Protein AF-A0A212CTZ3-F1 (afdb_monomer_lite)

InterPro domains:
  IPR039797 Protein Pecanex [PTHR12372] (73-396)

Sequence (396 aa):
DSWDGQHIPVLFSIFCGLLVAVSYHLSRQSSDPSVLFSLVQSKIFPKTEEKNPEDPLSEVKDPLPEKLRNSVPALKYVLYALVGFVGFVTHYVLPQVRKQLPWHCFSHPLLKTLEYNQYEVRNAATVMWFEKLHVWLLFVEKNIIYPLIVLNELSSSAETIASPKKLDTELGALMITIAGLKLLRSSFSSPTYQYVTVIFTVLFFKIDYEAFSETMLLDLFFMSILFNKLWELLYKLQFVYTYIAPWQITWGSAFHAFAQPFAVPRILLAAVSAFFSTPLNPFLGSAIFITSYVRPVKFWERDYNTKRVDHSNTRLASQLDRNPGSDDNNLNSIFYEHLTRSLQHSLCGDLLLGRWGNYSTGDCFILASDYLNALVHLIEIGNGLVTFQLRGLEFR

Secondary structure (DSSP, 8-state):
-PPPTTHHHHHHHHHHHHHHHHHHHHHHS-S-HHHHHHHHHHHS------------------SHHHHHHHHHHHHHHHHHHHHHHHHIIIIIIHHHHHSSSGGGT-SS-SS--TTTT-SS--SPPP--HHHHHHHHHHHHIIIIIHHHHHHHHHHHHHHHHTSTTTS-HHHHHHHHHHHHHHHHHHHHH--TTHHHHHHHHHHIIIII-GGG-S-HHHHHHHHHHHHHHHHHHHHHHHHHHHHH-TTTS-S--HHHHHHTGGGTTHHHHHHHHHHHTPPEEEGGGSS-EEE-----SS------------GGG--HHHHHSS-TT--HHHHHHHHHHHHHHHHHHHHHHHHHTTTT-S--TT-EEEEEETTEEEEEEEEEEETTEEEEEEEEE---

Structure (mmCIF, N/CA/C/O backbone):
data_AF-A0A212CTZ3-F1
#
_entry.id   AF-A0A212CTZ3-F1
#
loop_
_atom_site.group_PDB
_atom_site.id
_atom_site.type_symbol
_atom_site.label_atom_id
_atom_site.label_alt_id
_atom_site.label_comp_id
_atom_site.label_asym_id
_atom_site.label_entity_id
_atom_site.label_seq_id
_atom_site.pdbx_PDB_ins_code
_atom_site.Cartn_x
_atom_site.Cartn_y
_atom_site.Cartn_z
_atom_site.occupancy
_atom_site.B_iso_or_equiv
_atom_site.auth_seq_id
_atom_site.auth_comp_id
_atom_site.auth_asym_id
_atom_site.auth_atom_id
_atom_site.pdbx_PDB_model_num
ATOM 1 N N . ASP A 1 1 ? -32.401 16.556 29.087 1.00 39.00 1 ASP A N 1
ATOM 2 C CA . ASP A 1 1 ? -33.020 15.705 28.054 1.00 39.00 1 ASP A CA 1
ATOM 3 C C . ASP A 1 1 ? -31.989 14.737 27.495 1.00 39.00 1 ASP A C 1
ATOM 5 O O . ASP A 1 1 ? -31.223 15.078 26.602 1.00 39.00 1 ASP A O 1
ATOM 9 N N . SER A 1 2 ? -31.889 13.556 28.107 1.00 44.91 2 SER A N 1
ATOM 10 C CA . SER A 1 2 ? -31.135 12.428 27.556 1.00 44.91 2 SER A CA 1
ATOM 11 C C . SER A 1 2 ? -31.885 11.914 26.331 1.00 44.91 2 SER A C 1
ATOM 13 O O . SER A 1 2 ? -33.075 11.630 26.430 1.00 44.91 2 SER A O 1
ATOM 15 N N . TRP A 1 3 ? -31.212 11.840 25.187 1.00 49.25 3 TRP A N 1
ATOM 16 C CA . TRP A 1 3 ? -31.782 11.334 23.940 1.00 49.25 3 TRP A CA 1
ATOM 17 C C . TRP A 1 3 ? -32.409 9.947 24.147 1.00 49.25 3 TRP A C 1
ATOM 19 O O . TRP A 1 3 ? -31.789 9.090 24.779 1.00 49.25 3 TRP A O 1
ATOM 29 N N . ASP A 1 4 ? -33.608 9.719 23.602 1.00 48.19 4 ASP A N 1
ATOM 30 C CA . ASP A 1 4 ? -34.250 8.403 23.632 1.00 48.19 4 ASP A CA 1
ATOM 31 C C . ASP A 1 4 ? -33.351 7.349 22.970 1.00 48.19 4 ASP A C 1
ATOM 33 O O . ASP A 1 4 ? -32.800 7.561 21.882 1.00 48.19 4 ASP A O 1
ATOM 37 N N . GLY A 1 5 ? -33.216 6.187 23.618 1.00 58.03 5 GLY A N 1
ATOM 38 C CA . GLY A 1 5 ? -32.281 5.123 23.227 1.00 58.03 5 GLY A CA 1
ATOM 39 C C . GLY A 1 5 ? -32.469 4.579 21.803 1.00 58.03 5 GLY A C 1
ATOM 40 O O . GLY A 1 5 ? -31.562 3.947 21.267 1.00 58.03 5 GLY A O 1
ATOM 41 N N . GLN A 1 6 ? -33.606 4.862 21.156 1.00 57.97 6 GLN A N 1
ATOM 42 C CA . GLN A 1 6 ? -33.879 4.501 19.760 1.00 57.97 6 GLN A CA 1
ATOM 43 C C . GLN A 1 6 ? -33.120 5.358 18.733 1.00 57.97 6 GLN A C 1
ATOM 45 O O . GLN A 1 6 ? -32.814 4.870 17.646 1.00 57.97 6 GLN A O 1
ATOM 50 N N . HIS A 1 7 ? -32.766 6.608 19.051 1.00 61.53 7 HIS A N 1
ATOM 51 C CA . HIS A 1 7 ? -32.077 7.495 18.100 1.00 61.53 7 HIS A CA 1
ATOM 52 C C . HIS A 1 7 ? -30.565 7.245 18.024 1.00 61.53 7 HIS A C 1
ATOM 54 O O . HIS A 1 7 ? -29.934 7.523 17.003 1.00 61.53 7 HIS A O 1
ATOM 60 N N . ILE A 1 8 ? -29.987 6.670 19.079 1.00 68.25 8 ILE A N 1
ATOM 61 C CA . ILE A 1 8 ? -28.554 6.372 19.204 1.00 68.25 8 ILE A CA 1
ATOM 62 C C . ILE A 1 8 ? -28.036 5.446 18.077 1.00 68.25 8 ILE A C 1
ATOM 64 O O . ILE A 1 8 ? -27.063 5.821 17.416 1.00 68.25 8 ILE A O 1
ATOM 68 N N . PRO A 1 9 ? -28.663 4.289 17.767 1.00 76.50 9 PRO A N 1
ATOM 69 C CA . PRO A 1 9 ? -28.191 3.414 16.686 1.00 76.50 9 PRO A CA 1
ATOM 70 C C . PRO A 1 9 ? -28.336 4.035 15.288 1.00 76.50 9 PRO A C 1
ATOM 72 O O . PRO A 1 9 ? -27.509 3.777 14.409 1.00 76.50 9 PRO A O 1
ATOM 75 N N . VAL A 1 10 ? -29.351 4.880 15.070 1.00 80.31 10 VAL A N 1
ATOM 76 C CA . VAL A 1 10 ? -29.568 5.559 13.782 1.00 80.31 10 VAL A CA 1
ATOM 77 C C . VAL A 1 10 ? -28.489 6.612 13.543 1.00 80.31 10 VAL A C 1
ATOM 79 O O . VAL A 1 10 ? -27.869 6.625 12.481 1.00 80.31 10 VAL A O 1
ATOM 82 N N . LEU A 1 11 ? -28.205 7.451 14.542 1.00 83.44 11 LEU A N 1
ATOM 83 C CA . LEU A 1 11 ? -27.141 8.452 14.457 1.00 83.44 11 LEU A CA 1
ATOM 84 C C . LEU A 1 11 ? -25.763 7.819 14.268 1.00 83.44 11 LEU A C 1
ATOM 86 O O . LEU A 1 11 ? -24.984 8.293 13.443 1.00 83.44 11 LEU A O 1
ATOM 90 N N . PHE A 1 12 ? -25.477 6.725 14.979 1.00 83.44 12 PHE A N 1
ATOM 91 C CA . PHE A 1 12 ? -24.225 5.993 14.808 1.00 83.44 12 PHE A CA 1
ATOM 92 C C . PHE A 1 12 ? -24.099 5.396 13.398 1.00 83.44 12 PHE A C 1
ATOM 94 O O . PHE A 1 12 ? -23.041 5.475 12.778 1.00 83.44 12 PHE A O 1
ATOM 101 N N . SER A 1 13 ? -25.196 4.886 12.834 1.00 85.12 13 SER A N 1
ATOM 102 C CA . SER A 1 13 ? -25.219 4.382 11.454 1.00 85.12 13 SER A CA 1
ATOM 103 C C . SER A 1 13 ? -24.994 5.497 10.425 1.00 85.12 13 SER A C 1
ATOM 105 O O . SER A 1 13 ? -24.236 5.311 9.470 1.00 85.12 13 SER A O 1
ATOM 107 N N . ILE A 1 14 ? -25.590 6.679 10.633 1.00 87.75 14 ILE A N 1
ATOM 108 C CA . ILE A 1 14 ? -25.344 7.872 9.805 1.00 87.75 14 ILE A CA 1
ATOM 109 C C . ILE A 1 14 ? -23.874 8.291 9.904 1.00 87.75 14 ILE A C 1
ATOM 111 O O . ILE A 1 14 ? -23.242 8.543 8.878 1.00 87.75 14 ILE A O 1
ATOM 115 N N . PHE A 1 15 ? -23.313 8.320 11.115 1.00 89.00 15 PHE A N 1
ATOM 116 C CA . PHE A 1 15 ? -21.897 8.600 11.344 1.00 89.00 15 PHE A CA 1
ATOM 117 C C . PHE A 1 15 ? -21.002 7.622 10.576 1.00 89.00 15 PHE A C 1
ATOM 119 O O . PHE A 1 15 ? -20.134 8.057 9.824 1.00 89.00 15 PHE A O 1
ATOM 126 N N . CYS A 1 16 ? -21.247 6.317 10.687 1.00 87.25 16 CYS A N 1
ATOM 127 C CA . CYS A 1 16 ? -20.517 5.285 9.956 1.00 87.25 16 CYS A CA 1
ATOM 128 C C . CYS A 1 16 ? -20.607 5.461 8.431 1.00 87.25 16 CYS A C 1
ATOM 130 O O . CYS A 1 16 ? -19.591 5.374 7.739 1.00 87.25 16 CYS A O 1
ATOM 132 N N . GLY A 1 17 ? -21.799 5.752 7.902 1.00 87.19 17 GLY A N 1
ATOM 133 C CA . GLY A 1 17 ? -21.999 6.011 6.474 1.00 87.19 17 GLY A CA 1
ATOM 134 C C . GLY A 1 17 ? -21.231 7.242 5.984 1.00 87.19 17 GLY A C 1
ATOM 135 O O . GLY A 1 17 ? -20.531 7.180 4.970 1.00 87.19 17 GLY A O 1
ATOM 136 N N . LEU A 1 18 ? -21.297 8.346 6.736 1.00 89.44 18 LEU A N 1
ATOM 137 C CA . LEU A 1 18 ? -20.530 9.558 6.449 1.00 89.44 18 LEU A CA 1
ATOM 138 C C . LEU A 1 18 ? -19.026 9.309 6.555 1.00 89.44 18 LEU A C 1
ATOM 140 O O . LEU A 1 18 ? -18.281 9.765 5.696 1.00 89.44 18 LEU A O 1
ATOM 144 N N . LEU A 1 19 ? -18.575 8.555 7.556 1.00 89.06 19 LEU A N 1
ATOM 145 C CA . LEU A 1 19 ? -17.168 8.231 7.754 1.00 89.06 19 LEU A CA 1
ATOM 146 C C . LEU A 1 19 ? -16.600 7.458 6.561 1.00 89.06 19 LEU A C 1
ATOM 148 O O . LEU A 1 19 ? -15.519 7.799 6.080 1.00 89.06 19 LEU A O 1
ATOM 152 N N . VAL A 1 20 ? -17.325 6.463 6.042 1.00 89.94 20 VAL A N 1
ATOM 153 C CA . VAL A 1 20 ? -16.921 5.723 4.837 1.00 89.94 20 VAL A CA 1
ATOM 154 C C . VAL A 1 20 ? -16.887 6.641 3.619 1.00 89.94 20 VAL A C 1
ATOM 156 O O . VAL A 1 20 ? -15.880 6.660 2.912 1.00 89.94 20 VAL A O 1
ATOM 159 N N . ALA A 1 21 ? -17.930 7.445 3.400 1.00 87.38 21 ALA A N 1
ATOM 160 C CA . ALA A 1 21 ? -17.991 8.369 2.267 1.00 87.38 21 ALA A CA 1
ATOM 161 C C . ALA A 1 21 ? -16.861 9.414 2.307 1.00 87.38 21 ALA A C 1
ATOM 163 O O . ALA A 1 21 ? -16.160 9.620 1.316 1.00 87.38 21 ALA A O 1
ATOM 164 N N . VAL A 1 22 ? -16.635 10.035 3.466 1.00 86.25 22 VAL A N 1
ATOM 165 C CA . VAL A 1 22 ? -15.564 11.014 3.684 1.00 86.25 22 VAL A CA 1
ATOM 166 C C . VAL A 1 22 ? -14.204 10.350 3.498 1.00 86.25 22 VAL A C 1
ATOM 168 O O . VAL A 1 22 ? -13.377 10.875 2.760 1.00 86.25 22 VAL A O 1
ATOM 171 N N . SER A 1 23 ? -13.980 9.165 4.071 1.00 86.06 23 SER A N 1
ATOM 172 C CA . SER A 1 23 ? -12.727 8.418 3.896 1.00 86.06 23 SER A CA 1
ATOM 173 C C . SER A 1 23 ? -12.469 8.061 2.431 1.00 86.06 23 SER A C 1
ATOM 175 O O . SER A 1 23 ? -11.340 8.193 1.957 1.00 86.06 23 SER A O 1
ATOM 177 N N . TYR A 1 24 ? -13.509 7.666 1.693 1.00 86.50 24 TYR A N 1
ATOM 178 C CA . TYR A 1 24 ? -13.426 7.381 0.265 1.00 86.50 24 TYR A CA 1
ATOM 179 C C . TYR A 1 24 ? -13.043 8.635 -0.525 1.00 86.50 24 TYR A C 1
ATOM 181 O O . TYR A 1 24 ? -12.077 8.604 -1.282 1.00 86.50 24 TYR A O 1
ATOM 189 N N . HIS A 1 25 ? -13.714 9.768 -0.318 1.00 85.31 25 HIS A N 1
ATOM 190 C CA . HIS A 1 25 ? -13.375 11.006 -1.026 1.00 85.31 25 HIS A CA 1
ATOM 191 C C . HIS A 1 25 ? -11.992 11.548 -0.647 1.00 85.31 25 HIS A C 1
ATOM 193 O O . HIS A 1 25 ? -11.237 11.955 -1.527 1.00 85.31 25 HIS A O 1
ATOM 199 N N . LEU A 1 26 ? -11.614 11.466 0.628 1.00 82.50 26 LEU A N 1
ATOM 200 C CA . LEU A 1 26 ? -10.286 11.857 1.099 1.00 82.50 26 LEU A CA 1
ATOM 201 C C . LEU A 1 26 ? -9.176 10.960 0.570 1.00 82.50 26 LEU A C 1
ATOM 203 O O . LEU A 1 26 ? -8.068 11.437 0.351 1.00 82.50 26 LEU A O 1
ATOM 207 N N . SER A 1 27 ? -9.459 9.679 0.327 1.00 79.50 27 SER A N 1
ATOM 208 C CA . SER A 1 27 ? -8.503 8.785 -0.329 1.00 79.50 27 SER A CA 1
ATOM 209 C C . SER A 1 27 ? -8.227 9.183 -1.783 1.00 79.50 27 SER A C 1
ATOM 211 O O . SER A 1 27 ? -7.181 8.824 -2.318 1.00 79.50 27 SER A O 1
ATOM 213 N N . ARG A 1 28 ? -9.138 9.929 -2.427 1.00 79.31 28 ARG A N 1
ATOM 214 C CA . ARG A 1 28 ? -8.992 10.441 -3.803 1.00 79.31 28 ARG A CA 1
ATOM 215 C C . ARG A 1 28 ? -8.318 11.810 -3.864 1.00 79.31 28 ARG A C 1
ATOM 217 O O . ARG A 1 28 ? -7.939 12.236 -4.950 1.00 79.31 28 ARG A O 1
ATOM 224 N N . GLN A 1 29 ? -8.192 12.500 -2.733 1.00 64.19 29 GLN A N 1
ATOM 225 C CA . GLN A 1 29 ? -7.590 13.827 -2.662 1.00 64.19 29 GLN A CA 1
ATOM 226 C C . GLN A 1 29 ? -6.117 13.720 -2.265 1.00 64.19 29 GLN A C 1
ATOM 228 O O . GLN A 1 29 ? -5.778 13.190 -1.201 1.00 64.19 29 GLN A O 1
ATOM 233 N N . SER A 1 30 ? -5.249 14.260 -3.125 1.00 52.12 30 SER A N 1
ATOM 234 C CA . SER A 1 30 ? -3.893 14.652 -2.744 1.00 52.12 30 SER A CA 1
ATOM 235 C C . SER A 1 30 ? -3.986 15.606 -1.559 1.00 52.12 30 SER A C 1
ATOM 237 O O . SER A 1 30 ? -4.914 16.406 -1.493 1.00 52.12 30 SER A O 1
ATOM 239 N N . SER A 1 31 ? -3.053 15.462 -0.631 1.00 51.75 31 SER A N 1
ATOM 240 C CA . SER A 1 31 ? -2.897 16.042 0.707 1.00 51.75 31 SER A CA 1
ATOM 241 C C . SER A 1 31 ? -3.093 17.572 0.841 1.00 51.75 31 SER A C 1
ATOM 243 O O . SER A 1 31 ? -2.234 18.247 1.396 1.00 51.75 31 SER A O 1
ATOM 245 N N . ASP A 1 32 ? -4.199 18.143 0.365 1.00 43.84 32 ASP A N 1
ATOM 246 C CA . ASP A 1 32 ? -4.525 19.564 0.459 1.00 43.84 32 ASP A CA 1
ATOM 247 C C . ASP A 1 32 ? -5.709 19.753 1.431 1.00 43.84 32 ASP A C 1
ATOM 249 O O . ASP A 1 32 ? -6.852 19.403 1.107 1.00 43.84 32 ASP A O 1
ATOM 253 N N . PRO A 1 33 ? -5.469 20.264 2.654 1.00 50.06 33 PRO A N 1
ATOM 254 C CA . PRO A 1 33 ? -6.513 20.444 3.667 1.00 50.06 33 PRO A CA 1
ATOM 255 C C . PRO A 1 33 ? -7.589 21.467 3.255 1.00 50.06 33 PRO A C 1
ATOM 257 O O . PRO A 1 33 ? -8.658 21.521 3.868 1.00 50.06 33 PRO A O 1
ATOM 260 N N . SER A 1 34 ? -7.343 22.243 2.196 1.00 47.97 34 SER A N 1
ATOM 261 C CA . SER A 1 34 ? -8.230 23.296 1.696 1.00 47.97 34 SER A CA 1
ATOM 262 C C . SER A 1 34 ? -9.583 22.763 1.201 1.00 47.97 34 SER A C 1
ATOM 264 O O . SER A 1 34 ? -10.608 23.427 1.357 1.00 47.97 34 SER A O 1
ATOM 266 N N . VAL A 1 35 ? -9.627 21.537 0.661 1.00 51.06 35 VAL A N 1
ATOM 267 C CA . VAL A 1 35 ? -10.873 20.935 0.143 1.00 51.06 35 VAL A CA 1
ATOM 268 C C . VAL A 1 35 ? -11.737 20.340 1.263 1.00 51.06 35 VAL A C 1
ATOM 270 O O . VAL A 1 35 ? -12.962 20.312 1.172 1.00 51.06 35 VAL A O 1
ATOM 273 N N . LEU A 1 36 ? -11.114 19.926 2.369 1.00 51.91 36 LEU A N 1
ATOM 274 C CA . LEU A 1 36 ? -11.818 19.554 3.599 1.00 51.91 36 LEU A CA 1
ATOM 275 C C . LEU A 1 36 ? -12.527 20.764 4.206 1.00 51.91 36 LEU A C 1
ATOM 277 O O . LEU A 1 36 ? -13.689 20.670 4.596 1.00 51.91 36 LEU A O 1
ATOM 281 N N . PHE A 1 37 ? -11.846 21.910 4.223 1.00 53.72 37 PHE A N 1
ATOM 282 C CA . PHE A 1 37 ? -12.400 23.158 4.736 1.00 53.72 37 PHE A CA 1
ATOM 283 C C . PHE A 1 37 ? -13.576 23.667 3.885 1.00 53.72 37 PHE A C 1
ATOM 285 O O . PHE A 1 37 ? -14.572 24.131 4.439 1.00 53.72 37 PHE A O 1
ATOM 292 N N . SER A 1 38 ? -13.526 23.496 2.557 1.00 52.19 38 SER A N 1
ATOM 293 C CA . SER A 1 38 ? -14.641 23.869 1.672 1.00 52.19 38 SER A CA 1
ATOM 294 C C . SER A 1 38 ? -15.861 22.947 1.816 1.00 52.19 38 SER A C 1
ATOM 296 O O . SER A 1 38 ? -16.998 23.421 1.772 1.00 52.19 38 SER A O 1
ATOM 298 N N . LEU A 1 39 ? -15.658 21.649 2.079 1.00 51.91 39 LEU A N 1
ATOM 299 C CA . LEU A 1 39 ? -16.750 20.704 2.349 1.00 51.91 39 LEU A CA 1
ATOM 300 C C . LEU A 1 39 ? -17.430 20.981 3.699 1.00 51.91 39 LEU A C 1
ATOM 302 O O . LEU A 1 39 ? -18.659 20.964 3.785 1.00 51.91 39 LEU A O 1
ATOM 306 N N . VAL A 1 40 ? -16.634 21.296 4.725 1.00 58.75 40 VAL A N 1
ATOM 307 C CA . VAL A 1 40 ? -17.088 21.693 6.068 1.00 58.75 40 VAL A CA 1
ATOM 308 C C . VAL A 1 40 ? -17.871 23.014 6.012 1.00 58.75 40 VAL A C 1
ATOM 310 O O . VAL A 1 40 ? -18.943 23.113 6.606 1.00 58.75 40 VAL A O 1
ATOM 313 N N . GLN A 1 41 ? -17.431 23.991 5.209 1.00 49.62 41 GLN A N 1
ATOM 314 C CA . GLN A 1 41 ? -18.184 25.232 4.977 1.00 49.62 41 GLN A CA 1
ATOM 315 C C . GLN A 1 41 ? -19.526 25.016 4.258 1.00 49.62 41 GLN A C 1
ATOM 317 O O . GLN A 1 41 ? -20.470 25.759 4.510 1.00 49.62 41 GLN A O 1
ATOM 322 N N . SER A 1 42 ? -19.645 24.000 3.396 1.00 53.25 42 SER A N 1
ATOM 323 C CA . SER A 1 42 ? -20.854 23.788 2.581 1.00 53.25 42 SER A CA 1
ATOM 324 C C . SER A 1 42 ? -22.050 23.175 3.329 1.00 53.25 42 SER A C 1
ATOM 326 O O . SER A 1 42 ? -23.165 23.192 2.809 1.00 53.25 42 SER A O 1
ATOM 328 N N . LYS A 1 43 ? -21.842 22.624 4.536 1.00 54.62 43 LYS A N 1
ATOM 329 C CA . LYS A 1 43 ? -22.843 21.811 5.260 1.00 54.62 43 LYS A CA 1
ATOM 330 C C . LYS A 1 43 ? -23.171 22.274 6.687 1.00 54.62 43 LYS A C 1
ATOM 332 O O . LYS A 1 43 ? -24.085 21.713 7.281 1.00 54.62 43 LYS A O 1
ATOM 337 N N . ILE A 1 44 ? -22.474 23.276 7.230 1.00 60.00 44 ILE A N 1
ATOM 338 C CA . ILE A 1 44 ? -22.628 23.716 8.636 1.00 60.00 44 ILE A CA 1
ATOM 339 C C . ILE A 1 44 ? -23.766 24.737 8.859 1.00 60.00 44 ILE A C 1
ATOM 341 O O . ILE A 1 44 ? -24.089 25.045 10.001 1.00 60.00 44 ILE A O 1
ATOM 345 N N . PHE A 1 45 ? -24.468 25.192 7.814 1.00 48.81 45 PHE A N 1
ATOM 346 C CA . PHE A 1 45 ? -25.675 26.020 7.978 1.00 48.81 45 PHE A CA 1
ATOM 347 C C . PHE A 1 45 ? -26.888 25.398 7.276 1.00 48.81 45 PHE A C 1
ATOM 349 O O . PHE A 1 45 ? -26.969 25.400 6.047 1.00 48.81 45 PHE A O 1
ATOM 356 N N . PRO A 1 46 ? -27.847 24.878 8.061 1.00 40.97 46 PRO A N 1
ATOM 357 C CA . PRO A 1 46 ? -29.139 25.557 8.157 1.00 40.97 46 PRO A CA 1
ATOM 358 C C . PRO A 1 46 ? -29.645 25.741 9.603 1.00 40.97 46 PRO A C 1
ATOM 360 O O . PRO A 1 46 ? -29.197 25.089 10.540 1.00 40.97 46 PRO A O 1
ATOM 363 N N . LYS A 1 47 ? -30.565 26.706 9.734 1.00 33.44 47 LYS A N 1
ATOM 364 C CA . LYS A 1 47 ? -31.130 27.305 10.954 1.00 33.44 47 LYS A CA 1
ATOM 365 C C . LYS A 1 47 ? -31.998 26.361 11.804 1.00 33.44 47 LYS A C 1
ATOM 367 O O . LYS A 1 47 ? -32.656 25.467 11.285 1.00 33.44 47 LYS A O 1
ATOM 372 N N . THR A 1 48 ? -32.030 26.684 13.096 1.00 37.19 48 THR A N 1
ATOM 373 C CA . THR A 1 48 ? -32.920 26.225 14.176 1.00 37.19 48 THR A CA 1
ATOM 374 C C . THR A 1 48 ? -34.382 26.660 13.986 1.00 37.19 48 THR A C 1
ATOM 376 O O . THR A 1 48 ? -34.590 27.796 13.575 1.00 37.19 48 THR A O 1
ATOM 379 N N . GLU A 1 49 ? -35.343 25.801 14.361 1.00 28.05 49 GLU A N 1
ATOM 380 C CA . GLU A 1 49 ? -36.655 26.092 15.009 1.00 28.05 49 GLU A CA 1
ATOM 381 C C . GLU A 1 49 ? -37.338 24.735 15.331 1.00 28.05 49 GLU A C 1
ATOM 383 O O . GLU A 1 49 ? -37.356 23.848 14.484 1.00 28.05 49 GLU A O 1
ATOM 388 N N . GLU A 1 50 ? -37.515 24.366 16.607 1.00 27.77 50 GLU A N 1
ATOM 389 C CA . GLU A 1 50 ? -38.673 24.529 17.525 1.00 27.77 50 GLU A CA 1
ATOM 390 C C . GLU A 1 50 ? -39.700 23.366 17.513 1.00 27.77 50 GLU A C 1
ATOM 392 O O . GLU A 1 50 ? -39.883 22.663 16.527 1.00 27.77 50 GLU A O 1
ATOM 397 N N . LYS A 1 51 ? -40.252 23.087 18.705 1.00 29.45 51 LYS A N 1
ATOM 398 C CA . LYS A 1 51 ? -40.824 21.813 19.205 1.00 29.45 51 LYS A CA 1
ATOM 399 C C . LYS A 1 51 ? -42.374 21.815 19.186 1.00 29.45 51 LYS A C 1
ATOM 401 O O . LYS A 1 51 ? -42.956 22.888 19.074 1.00 29.45 51 LYS A O 1
ATOM 406 N N . ASN A 1 52 ? -42.970 20.640 19.489 1.00 31.36 52 ASN A N 1
ATOM 407 C CA . ASN A 1 52 ? -44.232 20.331 20.236 1.00 31.36 52 ASN A CA 1
ATOM 408 C C . ASN A 1 52 ? -45.390 19.571 19.488 1.00 31.36 52 ASN A C 1
ATOM 410 O O . ASN A 1 52 ? -45.368 19.556 18.263 1.00 31.36 52 ASN A O 1
ATOM 414 N N . PRO A 1 53 ? -46.354 18.883 20.179 1.00 51.12 53 PRO A N 1
ATOM 415 C CA . PRO A 1 53 ? -46.294 17.446 20.568 1.00 51.12 53 PRO A CA 1
ATOM 416 C C . PRO A 1 53 ? -47.594 16.591 20.314 1.00 51.12 53 PRO A C 1
ATOM 418 O O . PRO A 1 53 ? -48.572 17.114 19.792 1.00 51.12 53 PRO A O 1
ATOM 421 N N . GLU A 1 54 ? -47.586 15.315 20.775 1.00 33.09 54 GLU A N 1
ATOM 422 C CA . GLU A 1 54 ? -48.697 14.313 20.965 1.00 33.09 54 GLU A CA 1
ATOM 423 C C . GLU A 1 54 ? -49.147 13.507 19.710 1.00 33.09 54 GLU A C 1
ATOM 425 O O . GLU A 1 54 ? -49.176 14.051 18.614 1.00 33.09 54 GLU A O 1
ATOM 430 N N . ASP A 1 55 ? -49.461 12.195 19.705 1.00 31.70 55 ASP A N 1
ATOM 431 C CA . ASP A 1 55 ? -49.949 11.212 20.709 1.00 31.70 55 ASP A CA 1
ATOM 432 C C . ASP A 1 55 ? -49.623 9.734 20.233 1.00 31.70 55 ASP A C 1
ATOM 434 O O . ASP A 1 55 ? -48.859 9.600 19.272 1.00 31.70 55 ASP A O 1
ATOM 438 N N . PRO A 1 56 ? -50.079 8.591 20.827 1.00 49.38 56 PRO A N 1
ATOM 439 C CA . PRO A 1 56 ? -49.228 7.454 21.209 1.00 49.38 56 PRO A CA 1
ATOM 440 C C . PRO A 1 56 ? -49.584 6.115 20.497 1.00 49.38 56 PRO A C 1
ATOM 442 O O . PRO A 1 56 ? -50.409 6.064 19.591 1.00 49.38 56 PRO A O 1
ATOM 445 N N . LEU A 1 57 ? -49.012 5.008 21.003 1.00 34.47 57 LEU A N 1
ATOM 446 C CA . LEU A 1 57 ? -49.344 3.581 20.769 1.00 34.47 57 LEU A CA 1
ATOM 447 C C . LEU A 1 57 ? -48.637 2.885 19.589 1.00 34.47 57 LEU A C 1
ATOM 449 O O . LEU A 1 57 ? -49.120 2.839 18.466 1.00 34.47 57 LEU A O 1
ATOM 453 N N . SER A 1 58 ? -47.580 2.122 19.861 1.00 34.19 58 SER A N 1
ATOM 454 C CA . SER A 1 58 ? -47.688 0.733 20.341 1.00 34.19 58 SER A CA 1
ATOM 455 C C . SER A 1 58 ? -46.344 0.021 20.190 1.00 34.19 58 SER A C 1
ATOM 457 O O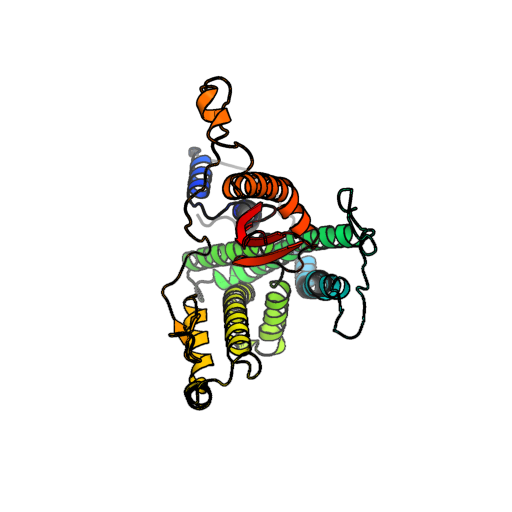 . SER A 1 58 ? -45.713 -0.018 19.138 1.00 34.19 58 SER A O 1
ATOM 459 N N . GLU A 1 59 ? -45.905 -0.522 21.313 1.00 47.84 59 GLU A N 1
ATOM 460 C CA . GLU A 1 59 ? -44.701 -1.307 21.499 1.00 47.84 59 GLU A CA 1
ATOM 461 C C . GLU A 1 59 ? -44.888 -2.692 20.855 1.00 47.84 59 GLU A C 1
ATOM 463 O O . GLU A 1 59 ? -45.628 -3.531 21.367 1.00 47.84 59 GLU A O 1
ATOM 468 N N . VAL A 1 60 ? -44.219 -2.947 19.726 1.00 45.31 60 VAL A N 1
ATOM 469 C CA . VAL A 1 60 ? -44.016 -4.307 19.205 1.00 45.31 60 VAL A CA 1
ATOM 470 C C . VAL A 1 60 ? -42.532 -4.619 19.323 1.00 45.31 60 VAL A C 1
ATOM 472 O O . VAL A 1 60 ? -41.699 -4.142 18.556 1.00 45.31 60 VAL A O 1
ATOM 475 N N . LYS A 1 61 ? -42.192 -5.392 20.354 1.00 43.38 61 LYS A N 1
ATOM 476 C CA . LYS A 1 61 ? -40.837 -5.877 20.603 1.00 43.38 61 LYS A CA 1
ATOM 477 C C . LYS A 1 61 ? -40.501 -6.948 19.566 1.00 43.38 61 LYS A C 1
ATOM 479 O O . LYS A 1 61 ? -40.927 -8.094 19.694 1.00 43.38 61 LYS A O 1
ATOM 484 N N . ASP A 1 62 ? -39.749 -6.559 18.541 1.00 47.97 62 ASP A N 1
ATOM 485 C CA . ASP A 1 62 ? -39.255 -7.481 17.521 1.00 47.97 62 ASP A CA 1
ATOM 486 C C . ASP A 1 62 ? -38.295 -8.515 18.148 1.00 47.97 62 ASP A C 1
ATOM 488 O O . ASP A 1 62 ? -37.323 -8.128 18.802 1.00 47.97 62 ASP A O 1
ATOM 492 N N . PRO A 1 63 ? -38.497 -9.830 17.938 1.00 49.59 63 PRO A N 1
ATOM 493 C CA . PRO A 1 63 ? -37.601 -10.890 18.421 1.00 49.59 63 PRO A CA 1
ATOM 494 C C . PRO A 1 63 ? -36.347 -11.081 17.539 1.00 49.59 63 PRO A C 1
ATOM 496 O O . PRO A 1 63 ? -35.543 -11.988 17.762 1.00 49.59 63 PRO A O 1
ATOM 499 N N . LEU A 1 64 ? -36.157 -10.232 16.524 1.00 45.97 64 LEU A N 1
ATOM 500 C CA . LEU A 1 64 ? -35.054 -10.306 15.565 1.00 45.97 64 LEU A CA 1
ATOM 501 C C . LEU A 1 64 ? -33.650 -9.854 16.063 1.00 45.97 64 LEU A C 1
ATOM 503 O O . LEU A 1 64 ? -32.667 -10.344 15.495 1.00 45.97 64 LEU A O 1
ATOM 507 N N . PRO A 1 65 ? -33.467 -9.007 17.106 1.00 57.56 65 PRO A N 1
ATOM 508 C CA . PRO A 1 65 ? -32.135 -8.528 17.489 1.00 57.56 65 PRO A CA 1
ATOM 509 C C . PRO A 1 65 ? -31.284 -9.582 18.222 1.00 57.56 65 PRO A C 1
ATOM 511 O O . PRO A 1 65 ? -30.056 -9.510 18.175 1.00 57.56 65 PRO A O 1
ATOM 514 N N . GLU A 1 66 ? -31.885 -10.605 18.841 1.00 50.56 66 GLU A N 1
ATOM 515 C CA . GLU A 1 66 ? -31.127 -11.650 19.552 1.00 50.56 66 GLU A CA 1
ATOM 516 C C . GLU A 1 66 ? -30.490 -12.676 18.603 1.00 50.56 66 GLU A C 1
ATOM 518 O O . GLU A 1 66 ? -29.344 -13.088 18.801 1.00 50.56 66 GLU A O 1
ATOM 523 N N . LYS A 1 67 ? -31.185 -13.049 17.519 1.00 52.34 67 LYS A N 1
ATOM 524 C CA . LYS A 1 67 ? -30.650 -13.997 16.524 1.00 52.34 67 LYS A CA 1
ATOM 525 C C . LYS A 1 67 ? -29.527 -13.388 15.684 1.00 52.34 67 LYS A C 1
ATOM 527 O O . LYS A 1 67 ? -28.573 -14.091 15.358 1.00 52.34 67 LYS A O 1
ATOM 532 N N . LEU A 1 68 ? -29.586 -12.082 15.406 1.00 53.44 68 LEU A N 1
ATOM 533 C CA . LEU A 1 68 ? -28.490 -11.359 14.758 1.00 53.44 68 LEU A CA 1
ATOM 534 C C . LEU A 1 68 ? -27.262 -11.275 15.674 1.00 53.44 68 LEU A C 1
ATOM 536 O O . LEU A 1 68 ? -26.167 -11.596 15.215 1.00 53.44 68 LEU A O 1
ATOM 540 N N . ARG A 1 69 ? -27.432 -10.982 16.974 1.00 53.53 69 ARG A N 1
ATOM 541 C CA . ARG A 1 69 ? -26.329 -10.874 17.952 1.00 53.53 69 ARG A CA 1
ATOM 542 C C . ARG A 1 69 ? -25.508 -12.163 18.095 1.00 53.53 69 ARG A C 1
ATOM 544 O O . ARG A 1 69 ? -24.286 -12.087 18.197 1.00 53.53 69 ARG A O 1
ATOM 551 N N . ASN A 1 70 ? -26.148 -13.331 18.007 1.00 53.62 70 ASN A N 1
ATOM 552 C CA . ASN A 1 70 ? -25.467 -14.632 18.068 1.00 53.62 70 ASN A CA 1
ATOM 553 C C . ASN A 1 70 ? -24.764 -15.033 16.754 1.00 53.62 70 ASN A C 1
ATOM 555 O O . ASN A 1 70 ? -23.902 -15.907 16.768 1.00 53.62 70 ASN A O 1
ATOM 559 N N . SER A 1 71 ? -25.088 -14.385 15.628 1.00 58.19 71 SER A N 1
ATOM 560 C CA . SER A 1 71 ? -24.448 -14.631 14.322 1.00 58.19 71 SER A CA 1
ATOM 561 C C . SER A 1 71 ? -23.245 -13.718 14.031 1.00 58.19 71 SER A C 1
ATOM 563 O O . SER A 1 71 ? -22.384 -14.069 13.222 1.00 58.19 71 SER A O 1
ATOM 565 N N . VAL A 1 72 ? -23.133 -12.582 14.735 1.00 60.22 72 VAL A N 1
ATOM 566 C CA . VAL A 1 72 ? -22.031 -11.616 14.569 1.00 60.22 72 VAL A CA 1
ATOM 567 C C . VAL A 1 72 ? -20.642 -12.235 14.791 1.00 60.22 72 VAL A C 1
ATOM 569 O O . VAL A 1 72 ? -19.766 -11.956 13.977 1.00 60.22 72 VAL A O 1
ATOM 572 N N . PRO A 1 73 ? -20.384 -13.087 15.808 1.00 63.84 73 PRO A N 1
ATOM 573 C CA . PRO A 1 73 ? -19.030 -13.579 16.078 1.00 63.84 73 PRO A CA 1
ATOM 574 C C . PRO A 1 73 ? -18.447 -14.396 14.920 1.00 63.84 73 PRO A C 1
ATOM 576 O O . PRO A 1 73 ? -17.294 -14.192 14.548 1.00 63.84 73 PRO A O 1
ATOM 579 N N . ALA A 1 74 ? -19.254 -15.266 14.303 1.00 72.25 74 ALA A N 1
ATOM 580 C CA . ALA A 1 74 ? -18.830 -16.072 13.159 1.00 72.25 74 ALA A CA 1
ATOM 581 C C . ALA A 1 74 ? -18.539 -15.198 11.931 1.00 72.25 74 ALA A C 1
ATOM 583 O O . ALA A 1 74 ? -17.542 -15.409 11.242 1.00 72.25 74 ALA A O 1
ATOM 584 N N . LEU A 1 75 ? -19.364 -14.170 11.699 1.00 78.81 75 LEU A N 1
ATOM 585 C CA . LEU A 1 75 ? -19.186 -13.239 10.588 1.00 78.81 75 LEU A CA 1
ATOM 586 C C . LEU A 1 75 ? -17.829 -12.518 10.657 1.00 78.81 75 LEU A C 1
ATOM 588 O O . LEU A 1 75 ? -17.175 -12.369 9.628 1.00 78.81 75 LEU A O 1
ATOM 592 N N . LYS A 1 76 ? -17.360 -12.138 11.856 1.00 83.31 76 LYS A N 1
ATOM 593 C CA . LYS A 1 76 ? -16.058 -11.463 12.031 1.00 83.31 76 LYS A CA 1
ATOM 594 C C . LYS A 1 76 ? -14.892 -12.321 11.545 1.00 83.31 76 LYS A C 1
ATOM 596 O O . LYS A 1 76 ? -14.084 -11.866 10.740 1.00 83.31 76 LYS A O 1
ATOM 601 N N . TYR A 1 77 ? -14.824 -13.575 11.991 1.00 85.44 77 TYR A N 1
ATOM 602 C CA . TYR A 1 77 ? -13.755 -14.493 11.588 1.00 85.44 77 TYR A CA 1
ATOM 603 C C . TYR A 1 77 ? -13.819 -14.838 10.100 1.00 85.44 77 TYR A C 1
ATOM 605 O O . TYR A 1 77 ? -12.776 -14.941 9.458 1.00 85.44 77 TYR A O 1
ATOM 613 N N . VAL A 1 78 ? -15.026 -14.946 9.534 1.00 89.69 78 VAL A N 1
ATOM 614 C CA . VAL A 1 78 ? -15.208 -15.118 8.087 1.00 89.69 78 VAL A CA 1
ATOM 615 C C . VAL A 1 78 ? -14.656 -13.913 7.323 1.00 89.69 78 VAL A C 1
ATOM 617 O O . VAL A 1 78 ? -13.930 -14.103 6.353 1.00 89.69 78 VAL A O 1
ATOM 620 N N . LEU A 1 79 ? -14.927 -12.685 7.772 1.00 90.62 79 LEU A N 1
ATOM 621 C CA . LEU A 1 79 ? -14.379 -11.467 7.163 1.00 90.62 79 LEU A CA 1
ATOM 622 C C . LEU A 1 79 ? -12.845 -11.420 7.237 1.00 90.62 79 LEU A C 1
ATOM 624 O O . LEU A 1 79 ? -12.199 -11.086 6.244 1.00 90.62 79 LEU A O 1
ATOM 628 N N . TYR A 1 80 ? -12.254 -11.795 8.373 1.00 92.44 80 TYR A N 1
ATOM 629 C CA . TYR A 1 80 ? -10.796 -11.850 8.525 1.00 92.44 80 TYR A CA 1
ATOM 630 C C . TYR A 1 80 ? -10.150 -12.909 7.633 1.00 92.44 80 TYR A C 1
ATOM 632 O O . TYR A 1 80 ? -9.159 -12.623 6.958 1.00 92.44 80 TYR A O 1
ATOM 640 N N . ALA A 1 81 ? -10.733 -14.108 7.574 1.00 92.69 81 ALA A N 1
ATOM 641 C CA . ALA A 1 81 ? -10.285 -15.158 6.668 1.00 92.69 81 ALA A CA 1
ATOM 642 C C . ALA A 1 81 ? -10.420 -14.725 5.199 1.00 92.69 81 ALA A C 1
ATOM 644 O O . ALA A 1 81 ? -9.523 -14.980 4.397 1.00 92.69 81 ALA A O 1
ATOM 645 N N . LEU A 1 82 ? -11.501 -14.016 4.857 1.00 94.50 82 LEU A N 1
ATOM 646 C CA . LEU A 1 82 ? -11.737 -13.497 3.515 1.00 94.50 82 LEU A CA 1
ATOM 647 C C . LEU A 1 82 ? -10.701 -12.435 3.122 1.00 94.50 82 LEU A C 1
ATOM 649 O O . LEU A 1 82 ? -10.145 -12.541 2.032 1.00 94.50 82 LEU A O 1
ATOM 653 N N . VAL A 1 83 ? -10.380 -11.465 3.993 1.00 94.62 83 VAL A N 1
ATOM 654 C CA . VAL A 1 83 ? -9.262 -10.522 3.751 1.00 94.62 83 VAL A CA 1
ATOM 655 C C . VAL A 1 83 ? -7.961 -11.266 3.567 1.00 94.62 83 VAL A C 1
ATOM 657 O O . VAL A 1 83 ? -7.204 -10.945 2.655 1.00 94.62 83 VAL A O 1
ATOM 660 N N . GLY A 1 84 ? -7.690 -12.248 4.424 1.00 94.06 84 GLY A N 1
ATOM 661 C CA . GLY A 1 84 ? -6.447 -12.990 4.345 1.00 94.06 84 GLY A CA 1
ATOM 662 C C . GLY A 1 84 ? -6.299 -13.730 3.028 1.00 94.06 84 GLY A C 1
ATOM 663 O O . GLY A 1 84 ? -5.268 -13.617 2.372 1.00 94.06 84 GLY A O 1
ATOM 664 N N . PHE A 1 85 ? -7.355 -14.415 2.598 1.00 95.44 85 PHE A N 1
ATOM 665 C CA . PHE A 1 85 ? -7.374 -15.139 1.338 1.00 95.44 85 PHE A CA 1
ATOM 666 C C . PHE A 1 85 ? -7.315 -14.202 0.125 1.00 95.44 85 PHE A C 1
ATOM 668 O O . PHE A 1 85 ? -6.442 -14.360 -0.727 1.00 95.44 85 PHE A O 1
ATOM 675 N N . VAL A 1 86 ? -8.206 -13.206 0.048 1.00 95.56 86 VAL A N 1
ATOM 676 C CA . VAL A 1 86 ? -8.264 -12.266 -1.084 1.00 95.56 86 VAL A CA 1
ATOM 677 C C . VAL A 1 86 ? -6.975 -11.456 -1.178 1.00 95.56 86 VAL A C 1
ATOM 679 O O . VAL A 1 86 ? -6.413 -11.351 -2.267 1.00 95.56 86 VAL A O 1
ATOM 682 N N . GLY A 1 87 ? -6.460 -10.950 -0.058 1.00 94.25 87 GLY A N 1
ATOM 683 C CA . GLY A 1 87 ? -5.207 -10.201 -0.010 1.00 94.25 87 GLY A CA 1
ATOM 684 C C . GLY A 1 87 ? -3.998 -11.058 -0.388 1.00 94.25 87 GLY A C 1
ATOM 685 O O . GLY A 1 87 ? -3.176 -10.635 -1.199 1.00 94.25 87 GLY A O 1
ATOM 686 N N . PHE A 1 88 ? -3.919 -12.302 0.097 1.00 95.19 88 PHE A N 1
ATOM 687 C CA . PHE A 1 88 ? -2.861 -13.239 -0.291 1.00 95.19 88 PHE A CA 1
ATOM 688 C C . PHE A 1 88 ? -2.895 -13.555 -1.792 1.00 95.19 88 PHE A C 1
ATOM 690 O O . PHE A 1 88 ? -1.864 -13.509 -2.466 1.00 95.19 88 PHE A O 1
ATOM 697 N N . VAL A 1 89 ? -4.074 -13.827 -2.354 1.00 95.06 89 VAL A N 1
ATOM 698 C CA . VAL A 1 89 ? -4.212 -14.084 -3.793 1.00 95.06 89 VAL A CA 1
ATOM 699 C C . VAL A 1 89 ? -3.834 -12.842 -4.608 1.00 95.06 89 VAL A C 1
ATOM 701 O O . VAL A 1 89 ? -3.084 -12.951 -5.578 1.00 95.06 89 VAL A O 1
ATOM 704 N N . THR A 1 90 ? -4.306 -11.664 -4.198 1.00 94.19 90 THR A N 1
ATOM 705 C CA . THR A 1 90 ? -4.188 -10.413 -4.966 1.00 94.19 90 THR A CA 1
ATOM 706 C C . THR A 1 90 ? -2.794 -9.801 -4.902 1.00 94.19 90 THR A C 1
ATOM 708 O O . THR A 1 90 ? -2.276 -9.395 -5.940 1.00 94.19 90 THR A O 1
ATOM 711 N N . HIS A 1 91 ? -2.177 -9.757 -3.718 1.00 93.88 91 HIS A N 1
ATOM 712 C CA . HIS A 1 91 ? -0.920 -9.031 -3.472 1.00 93.88 91 HIS A CA 1
ATOM 713 C C . HIS A 1 91 ? 0.306 -9.939 -3.377 1.00 93.88 91 HIS A C 1
ATOM 715 O O . HIS A 1 91 ? 1.433 -9.451 -3.482 1.00 93.88 91 HIS A O 1
ATOM 721 N N . TYR A 1 92 ? 0.121 -11.251 -3.189 1.00 93.50 92 TYR A N 1
ATOM 722 C CA . TYR A 1 92 ? 1.221 -12.217 -3.162 1.00 93.50 92 TYR A CA 1
ATOM 723 C C . TYR A 1 92 ? 1.183 -13.173 -4.356 1.00 93.50 92 TYR A C 1
ATOM 725 O O . TYR A 1 92 ? 2.096 -13.141 -5.176 1.00 93.50 92 TYR A O 1
ATOM 733 N N . VAL A 1 93 ? 0.143 -13.997 -4.509 1.00 94.44 93 VAL A N 1
ATOM 734 C CA . VAL A 1 93 ? 0.129 -15.051 -5.541 1.00 94.44 93 VAL A CA 1
ATOM 735 C C . VAL A 1 93 ? 0.144 -14.458 -6.946 1.00 94.44 93 VAL A C 1
ATOM 737 O O . VAL A 1 93 ? 1.011 -14.813 -7.745 1.00 94.44 93 VAL A O 1
ATOM 740 N N . LEU A 1 94 ? -0.780 -13.541 -7.253 1.00 93.31 94 LEU A N 1
ATOM 741 C CA . LEU A 1 94 ? -0.942 -13.017 -8.607 1.00 93.31 94 LEU A CA 1
ATOM 742 C C . LEU A 1 94 ? 0.293 -12.243 -9.110 1.00 93.31 94 LEU A C 1
ATOM 744 O O . LEU A 1 94 ? 0.717 -12.488 -10.242 1.00 93.31 94 LEU A O 1
ATOM 748 N N . PRO A 1 95 ? 0.943 -11.377 -8.307 1.00 92.31 95 PRO A N 1
ATOM 749 C CA . PRO A 1 95 ? 2.200 -10.761 -8.712 1.00 92.31 95 PRO A CA 1
ATOM 750 C C . PRO A 1 95 ? 3.321 -11.791 -8.888 1.00 92.31 95 PRO A C 1
ATOM 752 O O . PRO A 1 95 ? 4.084 -11.688 -9.843 1.00 92.31 95 PRO A O 1
ATOM 755 N N . GLN A 1 96 ? 3.418 -12.815 -8.027 1.00 92.75 96 GLN A N 1
ATOM 756 C CA . GLN A 1 96 ? 4.481 -13.828 -8.118 1.00 92.75 96 GLN A CA 1
ATOM 757 C C . GLN A 1 96 ? 4.398 -14.661 -9.399 1.00 92.75 96 GLN A C 1
ATOM 759 O O . GLN A 1 96 ? 5.421 -14.878 -10.042 1.00 92.75 96 GLN A O 1
ATOM 764 N N . VAL A 1 97 ? 3.199 -15.072 -9.822 1.00 93.19 97 VAL A N 1
ATOM 765 C CA . VAL A 1 97 ? 3.018 -15.841 -11.070 1.00 93.19 97 VAL A CA 1
ATOM 766 C C . VAL A 1 97 ? 3.263 -15.010 -12.339 1.00 93.19 97 VAL A C 1
ATOM 768 O O . VAL A 1 97 ? 3.495 -15.585 -13.405 1.00 93.19 97 VAL A O 1
ATOM 771 N N . ARG A 1 98 ? 3.212 -13.673 -12.227 1.00 91.44 98 ARG A N 1
ATOM 772 C CA . ARG A 1 98 ? 3.509 -12.710 -13.303 1.00 91.44 98 ARG A CA 1
ATOM 773 C C . ARG A 1 98 ? 4.984 -12.310 -13.368 1.00 91.44 98 ARG A C 1
ATOM 775 O O . ARG A 1 98 ? 5.404 -11.752 -14.378 1.00 91.44 98 ARG A O 1
ATOM 782 N N . LYS A 1 99 ? 5.772 -12.558 -12.315 1.00 90.38 99 LYS A N 1
ATOM 783 C CA . LYS A 1 99 ? 7.217 -12.283 -12.337 1.00 90.38 99 LYS A CA 1
ATOM 784 C C . LYS A 1 99 ? 7.910 -13.137 -13.391 1.00 90.38 99 LYS A C 1
ATOM 786 O O . LYS A 1 99 ? 7.482 -14.250 -13.674 1.00 90.38 99 LYS A O 1
ATOM 791 N N . GLN A 1 100 ? 9.041 -12.640 -13.889 1.00 88.69 100 GLN A N 1
ATOM 792 C CA . GLN A 1 100 ? 9.851 -13.349 -14.880 1.00 88.69 100 GLN A CA 1
ATOM 793 C C . GLN A 1 100 ? 10.306 -14.734 -14.394 1.00 88.69 100 GLN A C 1
ATOM 795 O O . GLN A 1 100 ? 10.308 -15.689 -15.166 1.00 88.69 100 GLN A O 1
ATOM 800 N N . LEU A 1 101 ? 10.660 -14.836 -13.109 1.00 91.06 101 LEU A N 1
ATOM 801 C CA . LEU A 1 101 ? 11.093 -16.070 -12.452 1.00 91.06 101 LEU A CA 1
ATOM 802 C C . LEU A 1 101 ? 10.241 -16.323 -11.194 1.00 91.06 101 LEU A C 1
ATOM 804 O O . LEU A 1 101 ? 10.666 -15.976 -10.087 1.00 91.06 101 LEU A O 1
ATOM 808 N N . PRO A 1 102 ? 9.024 -16.887 -11.330 1.00 93.19 102 PRO A N 1
ATOM 809 C CA . PRO A 1 102 ? 8.146 -17.169 -10.195 1.00 93.19 102 PRO A CA 1
ATOM 810 C C . PRO A 1 102 ? 8.835 -18.062 -9.155 1.00 93.19 102 PRO A C 1
ATOM 812 O O . PRO A 1 102 ? 9.292 -19.161 -9.479 1.00 93.19 102 PRO A O 1
ATOM 815 N N . TRP A 1 103 ? 8.939 -17.573 -7.913 1.00 92.69 103 TRP A N 1
ATOM 816 C CA . TRP A 1 103 ? 9.654 -18.212 -6.789 1.00 92.69 103 TRP A CA 1
ATOM 817 C C . TRP A 1 103 ? 11.092 -18.663 -7.091 1.00 92.69 103 TRP A C 1
ATOM 819 O O . TRP A 1 103 ? 11.663 -19.430 -6.324 1.00 92.69 103 TRP A O 1
ATOM 829 N N . HIS A 1 104 ? 11.676 -18.218 -8.208 1.00 90.50 104 HIS A N 1
ATOM 830 C CA . HIS A 1 104 ? 12.898 -18.788 -8.785 1.00 90.50 104 HIS A CA 1
ATOM 831 C C . HIS A 1 104 ? 12.831 -20.302 -9.074 1.00 90.50 104 HIS A C 1
ATOM 833 O O . HIS A 1 104 ? 13.851 -20.912 -9.380 1.00 90.50 104 HIS A O 1
ATOM 839 N N . CYS A 1 105 ? 11.642 -20.909 -9.018 1.00 93.50 105 CYS A N 1
ATOM 840 C CA . CYS A 1 105 ? 11.425 -22.321 -9.336 1.00 93.50 105 CYS A CA 1
ATOM 841 C C . CYS A 1 105 ? 11.097 -22.532 -10.820 1.00 93.50 105 CYS A C 1
ATOM 843 O O . CYS A 1 105 ? 11.301 -23.622 -11.347 1.00 93.50 105 CYS A O 1
ATOM 845 N N . PHE A 1 106 ? 10.590 -21.496 -11.493 1.00 92.75 106 PHE A N 1
ATOM 846 C CA . PHE A 1 106 ? 10.203 -21.531 -12.902 1.00 92.75 106 PHE A CA 1
ATOM 847 C C . PHE A 1 106 ? 11.086 -20.588 -13.725 1.00 92.75 106 PHE A C 1
ATOM 849 O O . PHE A 1 106 ? 11.429 -19.497 -13.272 1.00 92.75 106 PHE A O 1
ATOM 856 N N . SER A 1 107 ? 11.430 -20.994 -14.949 1.00 89.75 107 SER A N 1
ATOM 857 C CA . SER A 1 107 ? 12.282 -20.224 -15.870 1.00 89.75 107 SER A CA 1
ATOM 858 C C . SER A 1 107 ? 11.548 -19.110 -16.625 1.00 89.75 107 SER A C 1
ATOM 860 O O . SER A 1 107 ? 12.186 -18.251 -17.233 1.00 89.75 107 SER A O 1
ATOM 862 N N . HIS A 1 108 ? 10.216 -19.132 -16.609 1.00 90.19 108 HIS A N 1
ATOM 863 C CA . HIS A 1 108 ? 9.357 -18.193 -17.322 1.00 90.19 108 HIS A CA 1
ATOM 864 C C . HIS A 1 108 ? 8.118 -17.848 -16.485 1.00 90.19 108 HIS A C 1
ATOM 866 O O . HIS A 1 108 ? 7.701 -18.667 -15.657 1.00 90.19 108 HIS A O 1
ATOM 872 N N . PRO A 1 109 ? 7.477 -16.692 -16.740 1.00 91.00 109 PRO A N 1
ATOM 873 C CA . PRO A 1 109 ? 6.216 -16.338 -16.099 1.00 91.00 109 PRO A CA 1
ATOM 874 C C . PRO A 1 109 ? 5.125 -17.360 -16.430 1.00 91.00 109 PRO A C 1
ATOM 876 O O . PRO A 1 109 ? 5.006 -17.820 -17.572 1.00 91.00 109 PRO A O 1
ATOM 879 N N . LEU A 1 110 ? 4.308 -17.692 -15.427 1.00 92.69 110 LEU A N 1
ATOM 880 C CA . LEU A 1 110 ? 3.162 -18.592 -15.587 1.00 92.69 110 LEU A CA 1
ATOM 881 C C . LEU A 1 110 ? 1.988 -17.864 -16.250 1.00 92.69 110 LEU A C 1
ATOM 883 O O . LEU A 1 110 ? 1.314 -18.427 -17.110 1.00 92.69 110 LEU A O 1
ATOM 887 N N . LEU A 1 111 ? 1.770 -16.596 -15.884 1.00 92.50 111 LEU A N 1
ATOM 888 C CA . LEU A 1 111 ? 0.790 -15.721 -16.526 1.00 92.50 111 LEU A CA 1
ATOM 889 C C . LEU A 1 111 ? 1.491 -14.792 -17.514 1.00 92.50 111 LEU A C 1
ATOM 891 O O . LEU A 1 111 ? 2.058 -13.769 -17.133 1.00 92.50 111 LEU A O 1
ATOM 895 N N . LYS A 1 112 ? 1.449 -15.169 -18.792 1.00 90.25 112 LYS A N 1
ATOM 896 C CA . LYS A 1 112 ? 2.057 -14.414 -19.891 1.00 90.25 112 LYS A CA 1
ATOM 897 C C . LYS A 1 112 ? 1.048 -13.456 -20.509 1.00 90.25 112 LYS A C 1
ATOM 899 O O . LYS A 1 112 ? -0.122 -13.803 -20.667 1.00 90.25 112 LYS A O 1
ATOM 904 N N . THR A 1 113 ? 1.510 -12.268 -20.879 1.00 89.31 113 THR A N 1
ATOM 905 C CA . THR A 1 113 ? 0.777 -11.366 -21.773 1.00 89.31 113 THR A CA 1
ATOM 906 C C . THR A 1 113 ? 0.805 -11.912 -23.201 1.00 89.31 113 THR A C 1
ATOM 908 O O . THR A 1 113 ? 1.667 -12.727 -23.546 1.00 89.31 113 THR A O 1
ATOM 911 N N . LEU A 1 114 ? -0.138 -11.484 -24.045 1.00 87.94 114 LEU A N 1
ATOM 912 C CA . LEU A 1 114 ? -0.166 -11.890 -25.457 1.00 87.94 114 LEU A CA 1
ATOM 913 C C . LEU A 1 114 ? 1.081 -11.403 -26.210 1.00 87.94 114 LEU A C 1
ATOM 915 O O . LEU A 1 114 ? 1.554 -12.048 -27.143 1.00 87.94 114 LEU A O 1
ATOM 919 N N . GLU A 1 115 ? 1.643 -10.293 -25.753 1.00 87.88 115 GLU A N 1
ATOM 920 C CA . GLU A 1 115 ? 2.798 -9.615 -26.320 1.00 87.88 115 GLU A CA 1
ATOM 921 C C . GLU A 1 115 ? 4.138 -10.180 -25.815 1.00 87.88 115 GLU A C 1
ATOM 923 O O . GLU A 1 115 ? 5.184 -9.760 -26.289 1.00 87.88 115 GLU A O 1
ATOM 928 N N . TYR A 1 116 ? 4.143 -11.157 -24.897 1.00 85.81 116 TYR A N 1
ATOM 929 C CA . TYR A 1 116 ? 5.366 -11.648 -24.236 1.00 85.81 116 TYR A CA 1
ATOM 930 C C . TYR A 1 116 ? 6.451 -12.156 -25.207 1.00 85.81 116 TYR A C 1
ATOM 932 O O . TYR A 1 116 ? 7.637 -12.040 -24.919 1.00 85.81 116 TYR A O 1
ATOM 940 N N . ASN A 1 117 ? 6.061 -12.716 -26.356 1.00 85.69 117 ASN A N 1
ATOM 941 C CA . ASN A 1 117 ? 7.001 -13.214 -27.369 1.00 85.69 117 ASN A CA 1
ATOM 942 C C . ASN A 1 117 ? 7.270 -12.203 -28.501 1.00 85.69 117 ASN A C 1
ATOM 944 O O . ASN A 1 117 ? 7.901 -12.559 -29.496 1.00 85.69 117 ASN A O 1
ATOM 948 N N . GLN A 1 118 ? 6.746 -10.979 -28.410 1.00 85.38 118 GLN A N 1
ATOM 949 C CA . GLN A 1 118 ? 6.944 -9.951 -29.429 1.00 85.38 118 GLN A CA 1
ATOM 950 C C . GLN A 1 118 ? 8.215 -9.158 -29.125 1.00 85.38 118 GLN A C 1
ATOM 952 O O . GLN A 1 118 ? 8.411 -8.707 -28.003 1.00 85.38 118 GLN A O 1
ATOM 957 N N . TYR A 1 119 ? 9.065 -8.983 -30.139 1.00 76.25 119 TYR A N 1
ATOM 958 C CA . TYR A 1 119 ? 10.270 -8.156 -30.028 1.00 76.25 119 TYR A CA 1
ATOM 959 C C . TYR A 1 119 ? 9.917 -6.665 -29.893 1.00 76.25 119 TYR A C 1
ATOM 961 O O . TYR A 1 119 ? 10.420 -5.987 -29.007 1.00 76.25 119 TYR A O 1
ATOM 969 N N . GLU A 1 120 ? 8.979 -6.180 -30.715 1.00 77.44 120 GLU A N 1
ATOM 970 C CA . GLU A 1 120 ? 8.436 -4.822 -30.637 1.00 77.44 120 GLU A CA 1
ATOM 971 C C . GLU A 1 120 ? 6.908 -4.855 -30.628 1.00 77.44 120 GLU A C 1
ATOM 973 O O . GLU A 1 120 ? 6.265 -5.433 -31.512 1.00 77.44 120 GLU A O 1
ATOM 978 N N . VAL A 1 121 ? 6.321 -4.189 -29.638 1.00 79.31 121 VAL A N 1
ATOM 979 C CA . VAL A 1 121 ? 4.873 -4.081 -29.481 1.00 79.31 121 VAL A CA 1
ATOM 980 C C . VAL A 1 121 ? 4.372 -2.885 -30.292 1.00 79.31 121 VAL A C 1
ATOM 982 O O . VAL A 1 121 ? 4.677 -1.737 -29.982 1.00 79.31 121 VAL A O 1
ATOM 985 N N . ARG A 1 122 ? 3.595 -3.147 -31.350 1.00 78.06 122 ARG A N 1
ATOM 986 C CA . ARG A 1 122 ? 3.088 -2.102 -32.268 1.00 78.06 122 ARG A CA 1
ATOM 987 C C . ARG A 1 122 ? 1.742 -1.502 -31.863 1.00 78.06 122 ARG A C 1
ATOM 989 O O . ARG A 1 122 ? 1.391 -0.425 -32.332 1.00 78.06 122 ARG A O 1
ATOM 996 N N . ASN A 1 123 ? 0.985 -2.206 -31.026 1.00 82.88 123 ASN A N 1
ATOM 997 C CA . ASN A 1 123 ? -0.365 -1.831 -30.603 1.00 82.88 123 ASN A CA 1
ATOM 998 C C . ASN A 1 123 ? -0.435 -1.719 -29.078 1.00 82.88 123 ASN A C 1
ATOM 1000 O O . ASN A 1 123 ? 0.410 -2.260 -28.375 1.00 82.88 123 ASN A O 1
ATOM 1004 N N . ALA A 1 124 ? -1.464 -1.059 -28.546 1.00 81.44 124 ALA A N 1
ATOM 1005 C CA . ALA A 1 124 ? -1.680 -1.027 -27.102 1.00 81.44 124 ALA A CA 1
ATOM 1006 C C . ALA A 1 124 ? -1.823 -2.451 -26.527 1.00 81.44 124 ALA A C 1
ATOM 1008 O O . ALA A 1 124 ? -2.510 -3.292 -27.112 1.00 81.44 124 ALA A O 1
ATOM 1009 N N . ALA A 1 125 ? -1.191 -2.697 -25.374 1.00 84.81 125 ALA A N 1
ATOM 1010 C CA . ALA A 1 125 ? -1.189 -4.005 -24.726 1.00 84.81 125 ALA A CA 1
ATOM 1011 C C . ALA A 1 125 ? -2.611 -4.459 -24.376 1.00 84.81 125 ALA A C 1
ATOM 1013 O O . ALA A 1 125 ? -3.353 -3.771 -23.661 1.00 84.81 125 ALA A O 1
ATOM 1014 N N . THR A 1 126 ? -2.970 -5.641 -24.862 1.00 89.12 126 T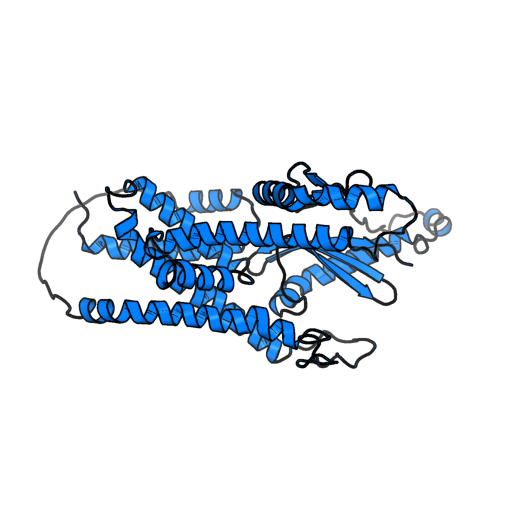HR A N 1
ATOM 1015 C CA . THR A 1 126 ? -4.295 -6.230 -24.680 1.00 89.12 126 THR A CA 1
ATOM 1016 C C . THR A 1 126 ? -4.570 -6.546 -23.207 1.00 89.12 126 THR A C 1
ATOM 1018 O O . THR A 1 126 ? -3.691 -6.977 -22.462 1.00 89.12 126 THR A O 1
ATOM 1021 N N . VAL A 1 127 ? -5.806 -6.300 -22.756 1.00 91.62 127 VAL A N 1
ATOM 1022 C CA . VAL A 1 127 ? -6.189 -6.554 -21.358 1.00 91.62 127 VAL A CA 1
ATOM 1023 C C . VAL A 1 127 ? -6.509 -8.033 -21.169 1.00 91.62 127 VAL A C 1
ATOM 1025 O O . VAL A 1 127 ? -7.522 -8.535 -21.670 1.00 91.62 127 VAL A O 1
ATOM 1028 N N . MET A 1 128 ? -5.670 -8.715 -20.397 1.00 93.56 128 MET A N 1
ATOM 1029 C CA . MET A 1 128 ? -5.782 -10.150 -20.151 1.00 93.56 128 MET A CA 1
ATOM 1030 C C . MET A 1 128 ? -6.849 -10.473 -19.097 1.00 93.56 128 MET A C 1
ATOM 1032 O O . MET A 1 128 ? -7.204 -9.651 -18.251 1.00 93.56 128 MET A O 1
ATOM 1036 N N . TRP A 1 129 ? -7.360 -11.709 -19.103 1.00 93.75 129 TRP A N 1
ATOM 1037 C CA . TRP A 1 129 ? -8.378 -12.152 -18.138 1.00 93.75 129 TRP A CA 1
ATOM 1038 C C . TRP A 1 129 ? -7.896 -12.051 -16.681 1.00 93.75 129 TRP A C 1
ATOM 1040 O O . TRP A 1 129 ? -8.674 -11.682 -15.804 1.00 93.75 129 TRP A O 1
ATOM 1050 N N . PHE A 1 130 ? -6.612 -12.320 -16.424 1.00 93.44 130 PHE A N 1
ATOM 1051 C CA . PHE A 1 130 ? -6.035 -12.244 -15.082 1.00 93.44 130 PHE A CA 1
ATOM 1052 C C . PHE A 1 130 ? -5.868 -10.800 -14.591 1.00 93.44 130 PHE A C 1
ATOM 1054 O O . PHE A 1 130 ? -5.921 -10.558 -13.390 1.00 93.44 130 PHE A O 1
ATOM 1061 N N . GLU A 1 131 ? -5.718 -9.829 -15.497 1.00 94.31 131 GLU A N 1
ATOM 1062 C CA . GLU A 1 131 ? -5.702 -8.403 -15.144 1.00 94.31 131 GLU A CA 1
ATOM 1063 C C . GLU A 1 131 ? -7.111 -7.933 -14.767 1.00 94.31 131 GLU A C 1
ATOM 1065 O O . GLU A 1 131 ? -7.286 -7.226 -13.778 1.00 94.31 131 GLU A O 1
ATOM 1070 N N . LYS A 1 132 ? -8.140 -8.403 -15.488 1.00 94.19 132 LYS A N 1
ATOM 1071 C CA . LYS A 1 132 ? -9.546 -8.166 -15.116 1.00 94.19 132 LYS A CA 1
ATOM 1072 C C . LYS A 1 132 ? -9.875 -8.781 -13.756 1.00 94.19 132 LYS A C 1
ATOM 1074 O O . LYS A 1 132 ? -10.516 -8.128 -12.936 1.00 94.19 132 LYS A O 1
ATOM 1079 N N . LEU A 1 133 ? -9.408 -10.008 -13.505 1.00 94.25 133 LEU A N 1
ATOM 1080 C CA . LEU A 1 133 ? -9.546 -10.667 -12.206 1.00 94.25 133 LEU A CA 1
ATOM 1081 C C . LEU A 1 133 ? -8.859 -9.856 -11.101 1.00 94.25 133 LEU A C 1
ATOM 1083 O O . LEU A 1 133 ? -9.469 -9.637 -10.062 1.00 94.25 133 LEU A O 1
ATOM 1087 N N . HIS A 1 134 ? -7.634 -9.373 -11.332 1.00 94.19 134 HIS A N 1
ATOM 1088 C CA . HIS A 1 134 ? -6.912 -8.532 -10.374 1.00 94.19 134 HIS A CA 1
ATOM 1089 C C . HIS A 1 134 ? -7.706 -7.282 -9.993 1.00 94.19 134 HIS A C 1
ATOM 1091 O O . HIS A 1 134 ? -7.918 -7.023 -8.813 1.00 94.19 134 HIS A O 1
ATOM 1097 N N . VAL A 1 135 ? -8.200 -6.542 -10.991 1.00 93.75 135 VAL A N 1
ATOM 1098 C CA . VAL A 1 135 ? -8.999 -5.329 -10.769 1.00 93.75 135 VAL A CA 1
ATOM 1099 C C . VAL A 1 135 ? -10.284 -5.650 -10.009 1.00 93.75 135 VAL A C 1
ATOM 1101 O O . VAL A 1 135 ? -10.668 -4.899 -9.115 1.00 93.75 135 VAL A O 1
ATOM 1104 N N . TRP A 1 136 ? -10.942 -6.767 -10.325 1.00 94.94 136 TRP A N 1
ATOM 1105 C CA . TRP A 1 136 ? -12.156 -7.180 -9.623 1.00 94.94 136 TRP A CA 1
ATOM 1106 C C . TRP A 1 136 ? -11.879 -7.561 -8.163 1.00 94.94 136 TRP A C 1
ATOM 1108 O O . TRP A 1 136 ? -12.603 -7.124 -7.272 1.00 94.94 136 TRP A O 1
ATOM 1118 N N . LEU A 1 137 ? -10.796 -8.298 -7.899 1.00 94.81 137 LEU A N 1
ATOM 1119 C CA . LEU A 1 137 ? -10.365 -8.624 -6.539 1.00 94.81 137 LEU A CA 1
ATOM 1120 C C . LEU A 1 137 ? -10.005 -7.363 -5.746 1.00 94.81 137 LEU A C 1
ATOM 1122 O O . LEU A 1 137 ? -10.486 -7.207 -4.627 1.00 94.81 137 LEU A O 1
ATOM 1126 N N . LEU A 1 138 ? -9.258 -6.426 -6.342 1.00 92.38 138 LEU A N 1
ATOM 1127 C CA . LEU A 1 138 ? -8.963 -5.120 -5.741 1.00 92.38 138 LEU A CA 1
ATOM 1128 C C . LEU A 1 138 ? -10.239 -4.322 -5.453 1.00 92.38 138 LEU A C 1
ATOM 1130 O O . LEU A 1 138 ? -10.340 -3.670 -4.416 1.00 92.38 138 LEU A O 1
ATOM 1134 N N . PHE A 1 139 ? -11.221 -4.356 -6.357 1.00 92.62 139 PHE A N 1
ATOM 1135 C CA . PHE A 1 139 ? -12.499 -3.681 -6.154 1.00 92.62 139 PHE A CA 1
ATOM 1136 C C . PHE A 1 139 ? -13.253 -4.267 -4.957 1.00 92.62 139 PHE A C 1
ATOM 1138 O O . PHE A 1 139 ? -13.715 -3.504 -4.107 1.00 92.62 139 PHE A O 1
ATOM 1145 N N . VAL A 1 140 ? -13.355 -5.596 -4.874 1.00 93.69 140 VAL A N 1
ATOM 1146 C CA . VAL A 1 140 ? -14.019 -6.297 -3.767 1.00 93.69 140 VAL A CA 1
ATOM 1147 C C . VAL A 1 140 ? -13.283 -6.039 -2.450 1.00 93.69 140 VAL A C 1
ATOM 1149 O O . VAL A 1 140 ? -13.905 -5.669 -1.457 1.00 93.69 140 VAL A O 1
ATOM 1152 N N . GLU A 1 141 ? -11.959 -6.163 -2.444 1.00 93.31 141 GLU A N 1
ATOM 1153 C CA . GLU A 1 141 ? -11.116 -5.919 -1.275 1.00 93.31 141 GLU A CA 1
ATOM 1154 C C . GLU A 1 141 ? -11.291 -4.488 -0.737 1.00 93.31 141 GLU A C 1
ATOM 1156 O O . GLU A 1 141 ? -11.642 -4.303 0.431 1.00 93.31 141 GLU A O 1
ATOM 1161 N N . LYS A 1 142 ? -11.125 -3.475 -1.601 1.00 91.06 142 LYS A N 1
ATOM 1162 C CA . LYS A 1 142 ? -11.178 -2.057 -1.218 1.00 91.06 142 LYS A CA 1
ATOM 1163 C C . LYS A 1 142 ? -12.574 -1.572 -0.855 1.00 91.06 142 LYS A C 1
ATOM 1165 O O . LYS A 1 142 ? -12.708 -0.810 0.094 1.00 91.06 142 LYS A O 1
ATOM 1170 N N . ASN A 1 143 ? -13.594 -1.941 -1.629 1.00 91.38 143 ASN A N 1
ATOM 1171 C CA . ASN A 1 143 ? -14.919 -1.318 -1.522 1.00 91.38 143 ASN A CA 1
ATOM 1172 C C . ASN A 1 143 ? -15.914 -2.137 -0.701 1.00 91.38 143 ASN A C 1
ATOM 1174 O O . ASN A 1 143 ? -16.927 -1.588 -0.275 1.00 91.38 143 ASN A O 1
ATOM 1178 N N . ILE A 1 144 ? -15.646 -3.426 -0.478 1.00 92.19 144 ILE A N 1
ATOM 1179 C CA . ILE A 1 144 ? -16.553 -4.312 0.255 1.00 92.19 144 ILE A CA 1
ATOM 1180 C C . ILE A 1 144 ? -15.871 -4.795 1.529 1.00 92.19 144 ILE A C 1
ATOM 1182 O O . ILE A 1 144 ? -16.327 -4.484 2.625 1.00 92.19 144 ILE A O 1
ATOM 1186 N N . ILE A 1 145 ? -14.757 -5.518 1.411 1.00 94.12 145 ILE A N 1
ATOM 1187 C CA . ILE A 1 145 ? -14.221 -6.266 2.551 1.00 94.12 145 ILE A CA 1
ATOM 1188 C C . ILE A 1 145 ? -13.637 -5.333 3.625 1.00 94.12 145 ILE A C 1
ATOM 1190 O O . ILE A 1 145 ? -14.024 -5.436 4.792 1.00 94.12 145 ILE A O 1
ATOM 1194 N N . TYR A 1 146 ? -12.748 -4.401 3.259 1.00 93.12 146 TYR A N 1
ATOM 1195 C CA . TYR A 1 146 ? -12.147 -3.488 4.241 1.00 93.12 146 TYR A CA 1
ATOM 1196 C C . TYR A 1 146 ? -13.168 -2.576 4.937 1.00 93.12 146 TYR A C 1
ATOM 1198 O O . TYR A 1 146 ? -13.134 -2.509 6.170 1.00 93.12 146 TYR A O 1
ATOM 1206 N N . PRO A 1 147 ? -14.105 -1.913 4.226 1.00 93.44 147 PRO A N 1
ATOM 1207 C CA . PRO A 1 147 ? -15.139 -1.120 4.879 1.00 93.44 147 PRO A CA 1
ATOM 1208 C C . PRO A 1 147 ? -15.982 -1.944 5.848 1.00 93.44 147 PRO A C 1
ATOM 1210 O O . PRO A 1 147 ? -16.239 -1.480 6.954 1.00 93.44 147 PRO A O 1
ATOM 1213 N N . LEU A 1 148 ? -16.354 -3.179 5.491 1.00 92.31 148 LEU A N 1
ATOM 1214 C CA . LEU A 1 148 ? -17.127 -4.044 6.384 1.00 92.31 148 LEU A CA 1
ATOM 1215 C C . LEU A 1 148 ? -16.364 -4.402 7.663 1.00 92.31 148 LEU A C 1
ATOM 1217 O O . LEU A 1 148 ? -16.953 -4.360 8.741 1.00 92.31 148 LEU A O 1
ATOM 1221 N N . ILE A 1 149 ? -15.063 -4.703 7.575 1.00 92.62 149 ILE A N 1
ATOM 1222 C CA . ILE A 1 149 ? -14.239 -4.974 8.764 1.00 92.62 149 ILE A CA 1
ATOM 1223 C C . ILE A 1 149 ? -14.165 -3.746 9.659 1.00 92.62 149 ILE A C 1
ATOM 1225 O O . ILE A 1 149 ? -14.441 -3.845 10.853 1.00 92.62 149 ILE A O 1
ATOM 1229 N N . VAL A 1 150 ? -13.827 -2.584 9.095 1.00 92.25 150 VAL A N 1
ATOM 1230 C CA . VAL A 1 150 ? -13.671 -1.368 9.898 1.00 92.25 150 VAL A CA 1
ATOM 1231 C C . VAL A 1 150 ? -15.003 -0.966 10.528 1.00 92.25 150 VAL A C 1
ATOM 1233 O O . VAL A 1 150 ? -15.035 -0.659 11.713 1.00 92.25 150 VAL A O 1
ATOM 1236 N N . LEU A 1 151 ? -16.116 -1.035 9.793 1.00 90.88 151 LEU A N 1
ATOM 1237 C CA . LEU A 1 151 ? -17.449 -0.753 10.334 1.00 90.88 151 LEU A CA 1
ATOM 1238 C C . LEU A 1 151 ? -17.857 -1.726 11.442 1.00 90.88 151 LEU A C 1
ATOM 1240 O O . LEU A 1 151 ? -18.419 -1.304 12.454 1.00 90.88 151 LEU A O 1
ATOM 1244 N N . ASN A 1 152 ? -17.560 -3.014 11.277 1.00 90.56 152 ASN A N 1
ATOM 1245 C CA . ASN A 1 152 ? -17.821 -4.015 12.302 1.00 90.56 152 ASN A CA 1
ATOM 1246 C C . ASN A 1 152 ? -17.004 -3.744 13.576 1.00 90.56 152 ASN A C 1
ATOM 1248 O O . ASN A 1 152 ? -17.551 -3.812 14.677 1.00 90.56 152 ASN A O 1
ATOM 1252 N N . GLU A 1 153 ? -15.724 -3.387 13.448 1.00 89.88 153 GLU A N 1
ATOM 1253 C CA . GLU A 1 153 ? -14.878 -3.091 14.611 1.00 89.88 153 GLU A CA 1
ATOM 1254 C C . GLU A 1 153 ? -15.202 -1.745 15.264 1.00 89.88 153 GLU A C 1
ATOM 1256 O O . GLU A 1 153 ? -15.177 -1.650 16.492 1.00 89.88 153 GLU A O 1
ATOM 1261 N N . LEU A 1 154 ? -15.600 -0.738 14.481 1.00 88.31 154 LEU A N 1
ATOM 1262 C CA . LEU A 1 154 ? -16.158 0.516 14.992 1.00 88.31 154 LEU A CA 1
ATOM 1263 C C . LEU A 1 154 ? -17.416 0.243 15.819 1.00 88.31 154 LEU A C 1
ATOM 1265 O O . LEU A 1 154 ? -17.507 0.687 16.959 1.00 88.31 154 LEU A O 1
ATOM 1269 N N . SER A 1 155 ? -18.351 -0.542 15.280 1.00 86.44 155 SER A N 1
ATOM 1270 C CA . SER A 1 155 ? -19.607 -0.881 15.961 1.00 86.44 155 SER A CA 1
ATOM 1271 C C . SER A 1 155 ? -19.370 -1.703 17.227 1.00 86.44 155 SER A C 1
ATOM 1273 O O . SER A 1 155 ? -20.023 -1.485 18.241 1.00 86.44 155 SER A O 1
ATOM 1275 N N . SER A 1 156 ? -18.411 -2.633 17.192 1.00 84.12 156 SER A N 1
ATOM 1276 C CA . SER A 1 156 ? -18.102 -3.497 18.333 1.00 84.12 156 SER A CA 1
ATOM 1277 C C . SER A 1 156 ? -17.311 -2.799 19.439 1.00 84.12 156 SER A C 1
ATOM 1279 O O . SER A 1 156 ? -17.381 -3.243 20.583 1.00 84.12 156 SER A O 1
ATOM 1281 N N . SER A 1 157 ? -16.524 -1.775 19.103 1.00 84.50 157 SER A N 1
ATOM 1282 C CA . SER A 1 157 ? -15.628 -1.095 20.049 1.00 84.50 157 SER A CA 1
ATOM 1283 C C . SER A 1 157 ? -16.191 0.237 20.552 1.00 84.50 157 SER A C 1
ATOM 1285 O O . SER A 1 157 ? -15.666 0.790 21.512 1.00 84.50 157 SER A O 1
ATOM 1287 N N . ALA A 1 158 ? -17.256 0.765 19.936 1.00 80.25 158 ALA A N 1
ATOM 1288 C CA . ALA A 1 158 ? -17.812 2.069 20.292 1.00 80.25 158 ALA A CA 1
ATOM 1289 C C . ALA A 1 158 ? -18.267 2.144 21.757 1.00 80.25 158 ALA A C 1
ATOM 1291 O O . ALA A 1 158 ? -17.899 3.078 22.464 1.00 80.25 158 ALA A O 1
ATOM 1292 N N . GLU A 1 159 ? -19.010 1.141 22.232 1.00 76.00 159 GLU A N 1
ATOM 1293 C CA . GLU A 1 159 ? -19.547 1.122 23.599 1.00 76.00 159 GLU A CA 1
ATOM 1294 C C . GLU A 1 159 ? -18.440 0.979 24.657 1.00 76.00 159 GLU A C 1
ATOM 1296 O O . GLU A 1 159 ? -18.485 1.616 25.708 1.00 76.00 159 GLU A O 1
ATOM 1301 N N . THR A 1 160 ? -17.405 0.184 24.371 1.00 77.50 160 THR A N 1
ATOM 1302 C CA . THR A 1 160 ? -16.299 -0.050 25.309 1.00 77.50 160 THR A CA 1
ATOM 1303 C C . THR A 1 160 ? -15.344 1.139 25.384 1.00 77.50 160 THR A C 1
ATOM 1305 O O . THR A 1 160 ? -14.888 1.480 26.478 1.00 77.50 160 THR A O 1
ATOM 1308 N N . ILE A 1 161 ? -15.070 1.799 24.255 1.00 78.56 161 ILE A N 1
ATOM 1309 C CA . ILE A 1 161 ? -14.190 2.975 24.185 1.00 78.56 161 ILE A CA 1
ATOM 1310 C C . ILE A 1 161 ? -14.872 4.218 24.765 1.00 78.56 161 ILE A C 1
ATOM 1312 O O . ILE A 1 161 ? -14.212 4.977 25.464 1.00 78.56 161 ILE A O 1
ATOM 1316 N N . ALA A 1 162 ? -16.172 4.414 24.516 1.00 68.94 162 ALA A N 1
ATOM 1317 C CA . ALA A 1 162 ? -16.931 5.557 25.036 1.00 68.94 162 ALA A CA 1
ATOM 1318 C C . ALA A 1 162 ? -17.362 5.393 26.506 1.00 68.94 162 ALA A C 1
ATOM 1320 O O . ALA A 1 162 ? -18.054 6.253 27.052 1.00 68.94 162 ALA A O 1
ATOM 1321 N N . SER A 1 163 ? -16.992 4.281 27.151 1.00 69.94 163 SER A N 1
ATOM 1322 C CA . SER A 1 163 ? -17.307 4.060 28.557 1.00 69.94 163 SER A CA 1
ATOM 1323 C C . SER A 1 163 ? -16.428 4.946 29.459 1.00 69.94 163 SER A C 1
ATOM 1325 O O . SER A 1 163 ? -15.205 4.968 29.293 1.00 69.94 163 SER A O 1
ATOM 1327 N N . PRO A 1 164 ? -16.999 5.596 30.494 1.00 58.16 164 PRO A N 1
ATOM 1328 C CA . PRO A 1 164 ? -16.281 6.530 31.377 1.00 58.16 164 PRO A CA 1
ATOM 1329 C C . PRO A 1 164 ? -15.171 5.880 32.223 1.00 58.16 164 PRO A C 1
ATOM 1331 O O . PRO A 1 164 ? -14.494 6.551 32.992 1.00 58.16 164 PRO A O 1
ATOM 1334 N N . LYS A 1 165 ? -14.981 4.558 32.115 1.00 59.12 165 LYS A N 1
ATOM 1335 C CA . LYS A 1 165 ? -13.880 3.824 32.750 1.00 59.12 165 LYS A CA 1
ATOM 1336 C C . LYS A 1 165 ? -12.607 3.760 31.895 1.00 59.12 165 LYS A C 1
ATOM 1338 O O . LYS A 1 165 ? -11.579 3.372 32.440 1.00 59.12 165 LYS A O 1
ATOM 1343 N N . LYS A 1 166 ? -12.663 4.074 30.592 1.00 63.25 166 LYS A N 1
ATOM 1344 C CA . LYS A 1 166 ? -11.512 3.967 29.672 1.00 63.25 166 LYS A CA 1
ATOM 1345 C C . LYS A 1 166 ? -11.074 5.323 29.124 1.00 63.25 166 LYS A C 1
ATOM 1347 O O . LYS A 1 166 ? -10.049 5.847 29.545 1.00 63.25 166 LYS A O 1
ATOM 1352 N N . LEU A 1 167 ? -11.838 5.879 28.188 1.00 62.06 167 LEU A N 1
ATOM 1353 C CA . LEU A 1 167 ? -11.681 7.247 27.711 1.00 62.06 167 LEU A CA 1
ATOM 1354 C C . LEU A 1 167 ? -13.002 7.960 27.970 1.00 62.06 167 LEU A C 1
ATOM 1356 O O . LEU A 1 167 ? -14.059 7.427 27.643 1.00 62.06 167 LEU A O 1
ATOM 1360 N N . ASP A 1 168 ? -12.945 9.165 28.531 1.00 71.50 168 ASP A N 1
ATOM 1361 C CA . ASP A 1 168 ? -14.117 10.036 28.603 1.00 71.50 168 ASP A CA 1
ATOM 1362 C C . ASP A 1 168 ? -14.812 10.115 27.235 1.00 71.50 168 ASP A C 1
ATOM 1364 O O . ASP A 1 168 ? -14.156 10.072 26.189 1.00 71.50 168 ASP A O 1
ATOM 1368 N N . THR A 1 169 ? -16.138 10.252 27.239 1.00 75.81 169 THR A N 1
ATOM 1369 C CA . THR A 1 169 ? -17.001 10.153 26.050 1.00 75.81 169 THR A CA 1
ATOM 1370 C C . THR A 1 169 ? -16.493 10.972 24.854 1.00 75.81 169 THR A C 1
ATOM 1372 O O . THR A 1 169 ? -16.487 10.482 23.725 1.00 75.81 169 THR A O 1
ATOM 1375 N N . GLU A 1 170 ? -16.001 12.188 25.104 1.00 80.44 170 GLU A N 1
ATOM 1376 C CA . GLU A 1 170 ? -15.468 13.099 24.080 1.00 80.44 170 GLU A CA 1
ATOM 1377 C C . GLU A 1 170 ? -14.163 12.585 23.449 1.00 80.44 170 GLU A C 1
ATOM 1379 O O . GLU A 1 170 ? -14.010 12.544 22.225 1.00 80.44 170 GLU A O 1
ATOM 1384 N N . LEU A 1 171 ? -13.214 12.142 24.280 1.00 79.69 171 LEU A N 1
ATOM 1385 C CA . LEU A 1 171 ? -11.933 11.617 23.808 1.00 79.69 171 LEU A CA 1
ATOM 1386 C C . LEU A 1 171 ? -12.113 10.259 23.118 1.00 79.69 171 LEU A C 1
ATOM 1388 O O . LEU A 1 171 ? -11.455 9.988 22.113 1.00 79.69 171 LEU A O 1
ATOM 1392 N N . GLY A 1 172 ? -13.035 9.429 23.610 1.00 81.31 172 GLY A N 1
ATOM 1393 C CA . GLY A 1 172 ? -13.406 8.164 22.983 1.00 81.31 172 GLY A CA 1
ATOM 1394 C C . GLY A 1 172 ? -13.981 8.365 21.579 1.00 81.31 172 GLY A C 1
ATOM 1395 O O . GLY A 1 172 ? -13.520 7.728 20.629 1.00 81.31 172 GLY A O 1
ATOM 1396 N N . ALA A 1 173 ? -14.917 9.305 21.414 1.00 82.88 173 ALA A N 1
ATOM 1397 C CA . ALA A 1 173 ? -15.498 9.642 20.113 1.00 82.88 173 ALA A CA 1
ATOM 1398 C C . ALA A 1 173 ? -14.449 10.172 19.118 1.00 82.88 173 ALA A C 1
ATOM 1400 O O . ALA A 1 173 ? -14.424 9.764 17.948 1.00 82.88 173 ALA A O 1
ATOM 1401 N N . LEU A 1 174 ? -13.534 11.029 19.582 1.00 84.69 174 LEU A N 1
ATOM 1402 C CA . LEU A 1 174 ? -12.427 11.536 18.772 1.00 84.69 174 LEU A CA 1
ATOM 1403 C C . LEU A 1 174 ? -11.484 10.406 18.332 1.00 84.69 174 LEU A C 1
ATOM 1405 O O . LEU A 1 174 ? -11.142 10.317 17.151 1.00 84.69 174 LEU A O 1
ATOM 1409 N N . MET A 1 175 ? -11.121 9.496 19.239 1.00 86.06 175 MET A N 1
ATOM 1410 C CA . MET A 1 175 ? -10.260 8.353 18.923 1.00 86.06 175 MET A CA 1
ATOM 1411 C C . MET A 1 175 ? -10.908 7.379 17.936 1.00 86.06 175 MET A C 1
ATOM 1413 O O . MET A 1 175 ? -10.249 6.965 16.983 1.00 86.06 175 MET A O 1
ATOM 1417 N N . ILE A 1 176 ? -12.194 7.060 18.105 1.00 88.06 176 ILE A N 1
ATOM 1418 C CA . ILE A 1 176 ? -12.964 6.229 17.164 1.00 88.06 176 ILE A CA 1
ATOM 1419 C C . ILE A 1 176 ? -12.961 6.865 15.769 1.00 88.06 176 ILE A C 1
ATOM 1421 O O . ILE A 1 176 ? -12.720 6.181 14.771 1.00 88.06 176 ILE A O 1
ATOM 1425 N N . THR A 1 177 ? -13.170 8.181 15.696 1.00 88.38 177 THR A N 1
ATOM 1426 C CA . THR A 1 177 ? -13.195 8.924 14.430 1.00 88.38 177 THR A CA 1
ATOM 1427 C C . THR A 1 177 ? -11.829 8.916 13.746 1.00 88.38 177 THR A C 1
ATOM 1429 O O . THR A 1 177 ? -11.740 8.595 12.562 1.00 88.38 177 THR A O 1
ATOM 1432 N N . ILE A 1 178 ? -10.750 9.208 14.480 1.00 89.44 178 ILE A N 1
ATOM 1433 C CA . ILE A 1 178 ? -9.380 9.200 13.942 1.00 89.44 178 ILE A CA 1
ATOM 1434 C C . ILE A 1 178 ? -8.975 7.792 13.499 1.00 89.44 178 ILE A C 1
ATOM 1436 O O . ILE A 1 178 ? -8.409 7.628 12.414 1.00 89.44 178 ILE A O 1
ATOM 1440 N N . ALA A 1 179 ? -9.276 6.775 14.310 1.00 90.12 179 ALA A N 1
ATOM 1441 C CA . ALA A 1 179 ? -8.947 5.391 14.002 1.00 90.12 179 ALA A CA 1
ATOM 1442 C C . ALA A 1 179 ? -9.694 4.902 12.759 1.00 90.12 179 ALA A C 1
ATOM 1444 O O . ALA A 1 179 ? -9.065 4.414 11.817 1.00 90.12 179 ALA A O 1
ATOM 1445 N N . GLY A 1 180 ? -11.011 5.109 12.711 1.00 90.12 180 GLY A N 1
ATOM 1446 C CA . GLY A 1 180 ? -11.836 4.742 11.566 1.00 90.12 180 GLY A CA 1
ATOM 1447 C C . GLY A 1 180 ? -11.415 5.466 10.287 1.00 90.12 180 GLY A C 1
ATOM 1448 O O . GLY A 1 180 ? -11.225 4.821 9.257 1.00 90.12 180 GLY A O 1
ATOM 1449 N N . LEU A 1 181 ? -11.170 6.779 10.362 1.00 90.50 181 LEU A N 1
ATOM 1450 C CA . LEU A 1 181 ? -10.711 7.578 9.225 1.00 90.50 181 LEU A CA 1
ATOM 1451 C C . LEU A 1 181 ? -9.360 7.090 8.694 1.00 90.50 181 LEU A C 1
ATOM 1453 O O . LEU A 1 181 ? -9.192 6.932 7.484 1.00 90.50 181 LEU A O 1
ATOM 1457 N N . LYS A 1 182 ? -8.394 6.828 9.584 1.00 89.44 182 LYS A N 1
ATOM 1458 C CA . LYS A 1 182 ? -7.074 6.322 9.191 1.00 89.44 182 LYS A CA 1
ATOM 1459 C C . LYS A 1 182 ? -7.180 4.956 8.521 1.00 89.44 182 LYS A C 1
ATOM 1461 O O . LYS A 1 182 ? -6.616 4.778 7.442 1.00 89.44 182 LYS A O 1
ATOM 1466 N N . LEU A 1 183 ? -7.886 4.010 9.142 1.00 91.31 183 LEU A N 1
ATOM 1467 C CA . LEU A 1 183 ? -8.007 2.639 8.643 1.00 91.31 183 LEU A CA 1
ATOM 1468 C C . LEU A 1 183 ? -8.733 2.596 7.293 1.00 91.31 183 LEU A C 1
ATOM 1470 O O . LEU A 1 183 ? -8.236 1.970 6.355 1.00 91.31 183 LEU A O 1
ATOM 1474 N N . LEU A 1 184 ? -9.849 3.317 7.148 1.00 91.44 184 LEU A N 1
ATOM 1475 C CA . LEU A 1 184 ? -10.601 3.382 5.890 1.00 91.44 184 LEU A CA 1
ATOM 1476 C C . LEU A 1 184 ? -9.807 4.090 4.791 1.00 91.44 184 LEU A C 1
ATOM 1478 O O . LEU A 1 184 ? -9.660 3.545 3.697 1.00 91.44 184 LEU A O 1
ATOM 1482 N N . ARG A 1 185 ? -9.239 5.271 5.074 1.00 88.81 185 ARG A N 1
ATOM 1483 C CA . ARG A 1 185 ? -8.433 6.010 4.089 1.00 88.81 185 ARG A CA 1
ATOM 1484 C C . ARG A 1 185 ? -7.255 5.168 3.604 1.00 88.81 185 ARG A C 1
ATOM 1486 O O . ARG A 1 185 ? -7.024 5.083 2.401 1.00 88.81 185 ARG A O 1
ATOM 1493 N N . SER A 1 186 ? -6.538 4.523 4.525 1.00 86.81 186 SER A N 1
ATOM 1494 C CA . SER A 1 186 ? -5.395 3.678 4.177 1.00 86.81 186 SER A CA 1
ATOM 1495 C C . SER A 1 186 ? -5.810 2.455 3.356 1.00 86.81 186 SER A C 1
ATOM 1497 O O . SER A 1 186 ? -5.094 2.086 2.430 1.00 86.81 186 SER A O 1
ATOM 1499 N N . SER A 1 187 ? -6.971 1.862 3.645 1.00 88.81 187 SER A N 1
ATOM 1500 C CA . SER A 1 187 ? -7.504 0.718 2.891 1.00 88.81 187 SER A CA 1
ATOM 1501 C C . SER A 1 187 ? -7.851 1.082 1.443 1.00 88.81 187 SER A C 1
ATOM 1503 O O . SER A 1 187 ? -7.589 0.305 0.526 1.00 88.81 187 SER A O 1
ATOM 1505 N N . PHE A 1 188 ? -8.394 2.281 1.209 1.00 89.06 188 PHE A N 1
ATOM 1506 C CA . PHE A 1 188 ? -8.707 2.754 -0.143 1.00 89.06 188 PHE A CA 1
ATOM 1507 C C . PHE A 1 188 ? -7.455 3.144 -0.946 1.00 89.06 188 PHE A C 1
ATOM 1509 O O . PHE A 1 188 ? -7.352 2.812 -2.134 1.00 89.06 188 PHE A O 1
ATOM 1516 N N . SER A 1 189 ? -6.502 3.834 -0.309 1.00 84.38 189 SER A N 1
ATOM 1517 C CA . SER A 1 189 ? -5.295 4.346 -0.971 1.00 84.38 189 SER A CA 1
ATOM 1518 C C . SER A 1 189 ? -4.238 3.263 -1.224 1.00 84.38 189 SER A C 1
ATOM 1520 O O . SER A 1 189 ? -3.708 3.194 -2.330 1.00 84.38 189 SER A O 1
ATOM 1522 N N . SER A 1 190 ? -3.942 2.398 -0.247 1.00 82.56 190 SER A N 1
ATOM 1523 C CA . SER A 1 190 ? -2.825 1.441 -0.316 1.00 82.56 190 SER A CA 1
ATOM 1524 C C . SER A 1 190 ? -3.154 0.094 0.358 1.00 82.56 190 SER A C 1
ATOM 1526 O O . SER A 1 190 ? -2.724 -0.161 1.485 1.00 82.56 190 SER A O 1
ATOM 1528 N N . PRO A 1 191 ? -3.881 -0.819 -0.321 1.00 85.81 191 PRO A N 1
ATOM 1529 C CA . PRO A 1 191 ? -4.275 -2.112 0.254 1.00 85.81 191 PRO A CA 1
ATOM 1530 C C . PRO A 1 191 ? -3.124 -3.129 0.336 1.00 85.81 191 PRO A C 1
ATOM 1532 O O . PRO A 1 191 ? -3.200 -4.066 1.124 1.00 85.81 191 PRO A O 1
ATOM 1535 N N . THR A 1 192 ? -2.045 -2.932 -0.432 1.00 86.25 192 THR A N 1
ATOM 1536 C CA . THR A 1 192 ? -0.991 -3.922 -0.723 1.00 86.25 192 THR A CA 1
ATOM 1537 C C . THR A 1 192 ? -0.462 -4.669 0.500 1.00 86.25 192 THR A C 1
ATOM 1539 O O . THR A 1 192 ? -0.214 -5.869 0.436 1.00 86.25 192 THR A O 1
ATOM 1542 N N . TYR A 1 193 ? -0.298 -3.972 1.626 1.00 86.69 193 TYR A N 1
ATOM 1543 C CA . TYR A 1 193 ? 0.232 -4.544 2.868 1.00 86.69 193 TYR A CA 1
ATOM 1544 C C . TYR A 1 193 ? -0.803 -4.615 3.999 1.00 86.69 193 TYR A C 1
ATOM 1546 O O . TYR A 1 193 ? -0.502 -5.132 5.072 1.00 86.69 193 TYR A O 1
ATOM 1554 N N . GLN A 1 194 ? -2.028 -4.128 3.780 1.00 90.25 194 GLN A N 1
ATOM 1555 C CA . GLN A 1 194 ? -3.051 -4.043 4.828 1.00 90.25 194 GLN A CA 1
ATOM 1556 C C . GLN A 1 194 ? -3.549 -5.422 5.255 1.00 90.25 194 GLN A C 1
ATOM 1558 O O . GLN A 1 194 ? -3.791 -5.637 6.438 1.00 90.25 194 GLN A O 1
ATOM 1563 N N . TYR A 1 195 ? -3.661 -6.378 4.326 1.00 92.94 195 TYR A N 1
ATOM 1564 C CA . TYR A 1 195 ? -4.089 -7.739 4.663 1.00 92.94 195 TYR A CA 1
ATOM 1565 C C . TYR A 1 195 ? -3.124 -8.413 5.655 1.00 92.94 195 TYR A C 1
ATOM 1567 O O . TYR A 1 195 ? -3.577 -9.074 6.587 1.00 92.94 195 TYR A O 1
ATOM 1575 N N . VAL A 1 196 ? -1.811 -8.178 5.514 1.00 93.12 196 VAL A N 1
ATOM 1576 C CA . VAL A 1 196 ? -0.786 -8.680 6.445 1.00 93.12 196 VAL A CA 1
ATOM 1577 C C . VAL A 1 196 ? -0.981 -8.068 7.826 1.00 93.12 196 VAL A C 1
ATOM 1579 O O . VAL A 1 196 ? -1.022 -8.798 8.812 1.00 93.12 196 VAL A O 1
ATOM 1582 N N . THR A 1 197 ? -1.162 -6.746 7.894 1.00 92.75 197 THR A N 1
ATOM 1583 C CA . THR A 1 197 ? -1.424 -6.032 9.149 1.00 92.75 197 THR A CA 1
ATOM 1584 C C . THR A 1 197 ? -2.668 -6.580 9.846 1.00 92.75 197 THR A C 1
ATOM 1586 O O . THR A 1 197 ? -2.613 -6.878 11.036 1.00 92.75 197 THR A O 1
ATOM 1589 N N . VAL A 1 198 ? -3.782 -6.748 9.123 1.00 93.25 198 VAL A N 1
ATOM 1590 C CA . VAL A 1 198 ? -5.049 -7.238 9.690 1.00 93.25 198 VAL A CA 1
ATOM 1591 C C . VAL A 1 198 ? -4.898 -8.663 10.215 1.00 93.25 198 VAL A C 1
ATOM 1593 O O . VAL A 1 198 ? -5.212 -8.908 11.377 1.00 93.25 198 VAL A O 1
ATOM 1596 N N . ILE A 1 199 ? -4.378 -9.593 9.404 1.00 93.75 199 ILE A N 1
ATOM 1597 C CA . ILE A 1 199 ? -4.198 -10.991 9.827 1.00 93.75 199 ILE A CA 1
ATOM 1598 C C . ILE A 1 199 ? -3.275 -11.067 11.035 1.00 93.75 199 ILE A C 1
ATOM 1600 O O . ILE A 1 199 ? -3.613 -11.724 12.014 1.00 93.75 199 ILE A O 1
ATOM 1604 N N . PHE A 1 200 ? -2.126 -10.390 10.986 1.00 94.25 200 PHE A N 1
ATOM 1605 C CA . PHE A 1 200 ? -1.176 -10.425 12.088 1.00 94.25 200 PHE A CA 1
ATOM 1606 C C . PHE A 1 200 ? -1.790 -9.860 13.368 1.00 94.25 200 PHE A C 1
ATOM 1608 O O . PHE A 1 200 ? -1.643 -10.465 14.420 1.00 94.25 200 PHE A O 1
ATOM 1615 N N . THR A 1 201 ? -2.518 -8.744 13.285 1.00 93.12 201 THR A N 1
ATOM 1616 C CA . THR A 1 201 ? -3.202 -8.150 14.446 1.00 93.12 201 THR A CA 1
ATOM 1617 C C . THR A 1 201 ? -4.207 -9.130 15.045 1.00 93.12 201 THR A C 1
ATOM 1619 O O . THR A 1 201 ? -4.232 -9.315 16.257 1.00 93.12 201 THR A O 1
ATOM 1622 N N . VAL A 1 202 ? -4.999 -9.804 14.206 1.00 91.62 202 VAL A N 1
ATOM 1623 C CA . VAL A 1 202 ? -5.975 -10.796 14.670 1.00 91.62 202 VAL A CA 1
ATOM 1624 C C . VAL A 1 202 ? -5.280 -11.989 15.320 1.00 91.62 202 VAL A C 1
ATOM 1626 O O . VAL A 1 202 ? -5.655 -12.358 16.425 1.00 91.62 202 VAL A O 1
ATOM 1629 N N . LEU A 1 203 ? -4.258 -12.573 14.689 1.00 90.94 203 LEU A N 1
ATOM 1630 C CA . LEU A 1 203 ? -3.520 -13.701 15.268 1.00 90.94 203 LEU A CA 1
ATOM 1631 C C . LEU A 1 203 ? -2.851 -13.301 16.594 1.00 90.94 203 LEU A C 1
ATOM 1633 O O . LEU A 1 203 ? -3.025 -13.978 17.603 1.00 90.94 203 LEU A O 1
ATOM 1637 N N . PHE A 1 204 ? -2.181 -12.149 16.624 1.00 91.44 204 PHE A N 1
ATOM 1638 C CA . PHE A 1 204 ? -1.455 -11.672 17.796 1.00 91.44 204 PHE A CA 1
ATOM 1639 C C . PHE A 1 204 ? -2.386 -11.368 18.977 1.00 91.44 204 PHE A C 1
ATOM 1641 O O . PHE A 1 204 ? -2.166 -11.871 20.072 1.00 91.44 204 PHE A O 1
ATOM 1648 N N . PHE A 1 205 ? -3.451 -10.588 18.771 1.00 89.81 205 PHE A N 1
ATOM 1649 C CA . PHE A 1 205 ? -4.325 -10.136 19.861 1.00 89.81 205 PHE A CA 1
ATOM 1650 C C . PHE A 1 205 ? -5.498 -11.073 20.167 1.00 89.81 205 PHE A C 1
ATOM 1652 O O . PHE A 1 205 ? -6.141 -10.902 21.197 1.00 89.81 205 PHE A O 1
ATOM 1659 N N . LYS A 1 206 ? -5.823 -12.048 19.304 1.00 85.19 206 LYS A N 1
ATOM 1660 C CA . LYS A 1 206 ? -6.878 -13.041 19.595 1.00 85.19 206 LYS A CA 1
ATOM 1661 C C . LYS A 1 206 ? -6.368 -14.427 19.939 1.00 85.19 206 LYS A C 1
ATOM 1663 O O . LYS A 1 206 ? -7.123 -15.164 20.560 1.00 85.19 206 LYS A O 1
ATOM 1668 N N . ILE A 1 207 ? -5.156 -14.797 19.529 1.00 84.38 207 ILE A N 1
ATOM 1669 C CA . ILE A 1 207 ? -4.620 -16.141 19.781 1.00 84.38 207 ILE A CA 1
ATOM 1670 C C . ILE A 1 207 ? -3.477 -16.077 20.788 1.00 84.38 207 ILE A C 1
ATOM 1672 O O . ILE A 1 207 ? -3.561 -16.718 21.832 1.00 84.38 207 ILE A O 1
ATOM 1676 N N . ASP A 1 208 ? -2.436 -15.295 20.503 1.00 87.25 208 ASP A N 1
ATOM 1677 C CA . ASP A 1 208 ? -1.189 -15.376 21.275 1.00 87.25 208 ASP A CA 1
ATOM 1678 C C . ASP A 1 208 ? -1.209 -14.512 22.549 1.00 87.25 208 ASP A C 1
ATOM 1680 O O . ASP A 1 208 ? -0.768 -14.942 23.615 1.00 87.25 208 ASP A O 1
ATOM 1684 N N . TYR A 1 209 ? -1.729 -13.286 22.452 1.00 86.75 209 TYR A N 1
ATOM 1685 C CA . TYR A 1 209 ? -1.569 -12.233 23.458 1.00 86.75 209 TYR A CA 1
ATOM 1686 C C . TYR A 1 209 ? -2.872 -11.464 23.721 1.00 86.75 209 TYR A C 1
ATOM 1688 O O . TYR A 1 209 ? -2.905 -10.232 23.704 1.00 86.75 209 TYR A O 1
ATOM 1696 N N . GLU A 1 210 ? -3.953 -12.187 24.025 1.00 83.31 210 GLU A N 1
ATOM 1697 C CA . GLU A 1 210 ? -5.269 -11.585 24.299 1.00 83.31 210 GLU A CA 1
ATOM 1698 C C . GLU A 1 210 ? -5.250 -10.587 25.467 1.00 83.31 210 GLU A C 1
ATOM 1700 O O . GLU A 1 210 ? -5.920 -9.559 25.412 1.00 83.31 210 GLU A O 1
ATOM 1705 N N . ALA A 1 211 ? -4.413 -10.821 26.482 1.00 80.25 211 ALA A N 1
ATOM 1706 C CA . ALA A 1 211 ? -4.299 -9.944 27.649 1.00 80.25 211 ALA A CA 1
ATOM 1707 C C . ALA A 1 211 ? -3.819 -8.514 27.326 1.00 80.25 211 ALA A C 1
ATOM 1709 O O . ALA A 1 211 ? -4.026 -7.613 28.135 1.00 80.25 211 ALA A O 1
ATOM 1710 N N . PHE A 1 212 ? -3.174 -8.302 26.174 1.00 80.94 212 PHE A N 1
ATOM 1711 C CA . PHE A 1 212 ? -2.707 -6.984 25.733 1.00 80.94 212 PHE A CA 1
ATOM 1712 C C . PHE A 1 212 ? -3.702 -6.270 24.805 1.00 80.94 212 PHE A C 1
ATOM 1714 O O . PHE A 1 212 ? -3.460 -5.121 24.439 1.00 80.94 212 PHE A O 1
ATOM 1721 N N . SER A 1 213 ? -4.794 -6.934 24.406 1.00 82.88 213 SER A N 1
ATOM 1722 C CA . SER A 1 213 ? -5.819 -6.354 23.535 1.00 82.88 213 SER A CA 1
ATOM 1723 C C . SER A 1 213 ? -6.734 -5.438 24.341 1.00 82.88 213 SER A C 1
ATOM 1725 O O . SER A 1 213 ? -7.419 -5.875 25.266 1.00 82.88 213 SER A O 1
ATOM 1727 N N . GLU A 1 214 ? -6.783 -4.160 23.971 1.00 80.75 214 GLU A N 1
ATOM 1728 C CA . GLU A 1 214 ? -7.723 -3.212 24.574 1.00 80.75 214 GLU A CA 1
ATOM 1729 C C . GLU A 1 214 ? -9.065 -3.236 23.844 1.00 80.75 214 GLU A C 1
ATOM 1731 O O . GLU A 1 214 ? -10.125 -3.457 24.438 1.00 80.75 214 GLU A O 1
ATOM 1736 N N . THR A 1 215 ? -9.010 -2.981 22.536 1.00 87.25 215 THR A N 1
ATOM 1737 C CA . THR A 1 215 ? -10.107 -3.135 21.580 1.00 87.25 215 THR A CA 1
ATOM 1738 C C . THR A 1 215 ? -9.502 -3.372 20.205 1.00 87.25 215 THR A C 1
ATOM 1740 O O . THR A 1 215 ? -8.539 -2.704 19.831 1.00 87.25 215 THR A O 1
ATOM 1743 N N . MET A 1 216 ? -10.113 -4.248 19.411 1.00 88.31 216 MET A N 1
ATOM 1744 C CA . MET A 1 216 ? -9.589 -4.597 18.088 1.00 88.31 216 MET A CA 1
ATOM 1745 C C . MET A 1 216 ? -9.465 -3.377 17.156 1.00 88.31 216 MET A C 1
ATOM 1747 O O . MET A 1 216 ? -8.547 -3.317 16.344 1.00 88.31 216 MET A O 1
ATOM 1751 N N . LEU A 1 217 ? -10.333 -2.365 17.294 1.00 89.50 217 LEU A N 1
ATOM 1752 C CA . LEU A 1 217 ? -10.215 -1.113 16.540 1.00 89.50 217 LEU A CA 1
ATOM 1753 C C . LEU A 1 217 ? -8.897 -0.375 16.837 1.00 89.50 217 LEU A C 1
ATOM 1755 O O . LEU A 1 217 ? -8.221 0.074 15.908 1.00 89.50 217 LEU A O 1
ATOM 1759 N N . LEU A 1 218 ? -8.542 -0.232 18.118 1.00 89.06 218 LEU A N 1
ATOM 1760 C CA . LEU A 1 218 ? -7.299 0.423 18.530 1.00 89.06 218 LEU A CA 1
ATOM 1761 C C . LEU A 1 218 ? -6.087 -0.436 18.174 1.00 89.06 218 LEU A C 1
ATOM 1763 O O . LEU A 1 218 ? -5.101 0.094 17.666 1.00 89.06 218 LEU A O 1
ATOM 1767 N N . ASP A 1 219 ? -6.191 -1.748 18.362 1.00 91.69 219 ASP A N 1
ATOM 1768 C CA . ASP A 1 219 ? -5.138 -2.694 18.007 1.00 91.69 219 ASP A CA 1
ATOM 1769 C C . ASP A 1 219 ? -4.823 -2.592 16.505 1.00 91.69 219 ASP A C 1
ATOM 1771 O O . ASP A 1 219 ? -3.676 -2.365 16.127 1.00 91.69 219 ASP A O 1
ATOM 1775 N N . LEU A 1 220 ? -5.841 -2.622 15.634 1.00 92.31 220 LEU A N 1
ATOM 1776 C CA . LEU A 1 220 ? -5.678 -2.423 14.188 1.00 92.31 220 LEU A CA 1
ATOM 1777 C C . LEU A 1 220 ? -5.089 -1.048 13.854 1.00 92.31 220 LEU A C 1
ATOM 1779 O O . LEU A 1 220 ? -4.231 -0.939 12.975 1.00 92.31 220 LEU A O 1
ATOM 1783 N N . PHE A 1 221 ? -5.522 0.007 14.547 1.00 92.06 221 PHE A N 1
ATOM 1784 C CA . PHE A 1 221 ? -4.996 1.355 14.351 1.00 92.06 221 PHE A CA 1
ATOM 1785 C C . PHE A 1 221 ? -3.498 1.439 14.667 1.00 92.06 221 PHE A C 1
ATOM 1787 O O . PHE A 1 221 ? -2.725 1.905 13.826 1.00 92.06 221 PHE A O 1
ATOM 1794 N N . PHE A 1 222 ? -3.070 0.973 15.843 1.00 91.44 222 PHE A N 1
ATOM 1795 C CA . PHE A 1 222 ? -1.668 1.017 16.256 1.00 91.44 222 PHE A CA 1
ATOM 1796 C C . PHE A 1 222 ? -0.804 0.054 15.447 1.00 91.44 222 PHE A C 1
ATOM 1798 O O . PHE A 1 222 ? 0.279 0.443 15.004 1.00 91.44 222 PHE A O 1
ATOM 1805 N N . MET A 1 223 ? -1.296 -1.154 15.162 1.00 92.75 223 MET A N 1
ATOM 1806 C CA . MET A 1 223 ? -0.582 -2.109 14.318 1.00 92.75 223 MET A CA 1
ATOM 1807 C C . MET A 1 223 ? -0.418 -1.596 12.893 1.00 92.75 223 MET A C 1
ATOM 1809 O O . MET A 1 223 ? 0.649 -1.766 12.314 1.00 92.75 223 MET A O 1
ATOM 1813 N N . SER A 1 224 ? -1.395 -0.871 12.343 1.00 91.38 224 SER A N 1
ATOM 1814 C CA . SER A 1 224 ? -1.234 -0.198 11.049 1.00 91.38 224 SER A CA 1
ATOM 1815 C C . SER A 1 224 ? -0.076 0.809 11.060 1.00 91.38 224 SER A C 1
ATOM 1817 O O . SER A 1 224 ? 0.686 0.890 10.096 1.00 91.38 224 SER A O 1
ATOM 1819 N N . ILE A 1 225 ? 0.135 1.545 12.156 1.00 90.25 225 ILE A N 1
ATOM 1820 C CA . ILE A 1 225 ? 1.302 2.436 12.297 1.00 90.25 225 ILE A CA 1
ATOM 1821 C C . ILE A 1 225 ? 2.590 1.625 12.407 1.00 90.25 225 ILE A C 1
ATOM 1823 O O . 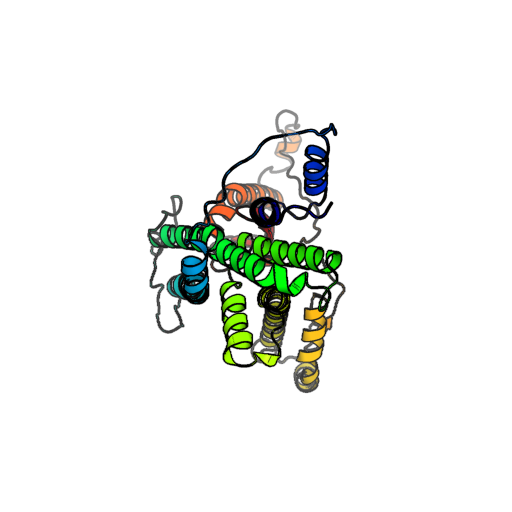ILE A 1 225 ? 3.556 1.910 11.697 1.00 90.25 225 ILE A O 1
ATOM 1827 N N . LEU A 1 226 ? 2.592 0.613 13.274 1.00 91.31 226 LEU A N 1
ATOM 1828 C CA . LEU A 1 226 ? 3.755 -0.225 13.531 1.00 91.31 226 LEU A CA 1
ATOM 1829 C C . LEU A 1 226 ? 4.236 -0.925 12.257 1.00 91.31 226 LEU A C 1
ATOM 1831 O O . LEU A 1 226 ? 5.417 -0.847 11.940 1.00 91.31 226 LEU A O 1
ATOM 1835 N N . PHE A 1 227 ? 3.334 -1.546 11.493 1.00 91.31 227 PHE A N 1
ATOM 1836 C CA . PHE A 1 227 ? 3.670 -2.247 10.253 1.00 91.31 227 PHE A CA 1
ATOM 1837 C C . PHE A 1 227 ? 4.196 -1.309 9.171 1.00 91.31 227 PHE A C 1
ATOM 1839 O O . PHE A 1 227 ? 5.154 -1.661 8.488 1.00 91.31 227 PHE A O 1
ATOM 1846 N N . ASN A 1 228 ? 3.641 -0.100 9.039 1.00 88.38 228 ASN A N 1
ATOM 1847 C CA . ASN A 1 228 ? 4.192 0.899 8.120 1.00 88.38 228 ASN A CA 1
ATOM 1848 C C . ASN A 1 228 ? 5.646 1.249 8.483 1.00 88.38 228 ASN A C 1
ATOM 1850 O O . ASN A 1 228 ? 6.512 1.299 7.611 1.00 88.38 228 ASN A O 1
ATOM 1854 N N . LYS A 1 229 ? 5.939 1.427 9.777 1.00 89.88 229 LYS A N 1
ATOM 1855 C CA . LYS A 1 229 ? 7.302 1.693 10.262 1.00 89.88 229 LYS A CA 1
ATOM 1856 C C . LYS A 1 229 ? 8.226 0.486 10.147 1.00 89.88 229 LYS A C 1
ATOM 1858 O O . LYS A 1 229 ? 9.407 0.654 9.853 1.00 89.88 229 LYS A O 1
ATOM 1863 N N . LEU A 1 230 ? 7.700 -0.719 10.341 1.00 91.06 230 LEU A N 1
ATOM 1864 C CA . LEU A 1 230 ? 8.450 -1.957 10.185 1.00 91.06 230 LEU A CA 1
ATOM 1865 C C . LEU A 1 230 ? 8.831 -2.182 8.720 1.00 91.06 230 LEU A C 1
ATOM 1867 O O . LEU A 1 230 ? 9.978 -2.514 8.449 1.00 91.06 230 LEU A O 1
ATOM 1871 N N . TRP A 1 231 ? 7.922 -1.930 7.775 1.00 88.94 231 TRP A N 1
ATOM 1872 C CA . TRP A 1 231 ? 8.243 -1.967 6.348 1.00 88.94 231 TRP A CA 1
ATOM 1873 C C . TRP A 1 231 ? 9.302 -0.935 5.973 1.00 88.94 231 TRP A C 1
ATOM 1875 O O . TRP A 1 231 ? 10.267 -1.274 5.292 1.00 88.94 231 TRP A O 1
ATOM 1885 N N . GLU A 1 232 ? 9.187 0.295 6.477 1.00 88.62 232 GLU A N 1
ATOM 1886 C CA . GLU A 1 232 ? 10.208 1.323 6.264 1.00 88.62 232 GLU A CA 1
ATOM 1887 C C . GLU A 1 232 ? 11.581 0.888 6.810 1.00 88.62 232 GLU A C 1
ATOM 1889 O O . GLU A 1 232 ? 12.607 1.042 6.141 1.00 88.62 232 GLU A O 1
ATOM 1894 N N . LEU A 1 233 ? 11.608 0.293 8.006 1.00 90.12 233 LEU A N 1
ATOM 1895 C CA . LEU A 1 233 ? 12.816 -0.274 8.596 1.00 90.12 233 LEU A CA 1
ATOM 1896 C C . LEU A 1 233 ? 13.381 -1.411 7.737 1.00 90.12 233 LEU A C 1
ATOM 1898 O O . LEU A 1 233 ? 14.582 -1.434 7.485 1.00 90.12 233 LEU A O 1
ATOM 1902 N N . LEU A 1 234 ? 12.537 -2.328 7.262 1.00 90.62 234 LEU A N 1
ATOM 1903 C CA . LEU A 1 234 ? 12.951 -3.440 6.407 1.00 90.62 234 LEU A CA 1
ATOM 1904 C C . LEU A 1 234 ? 13.588 -2.937 5.109 1.00 90.62 234 LEU A C 1
ATOM 1906 O O . LEU A 1 234 ? 14.675 -3.398 4.767 1.00 90.62 234 LEU A O 1
ATOM 1910 N N . TYR A 1 235 ? 12.989 -1.954 4.431 1.00 88.00 235 TYR A N 1
ATOM 1911 C CA . TYR A 1 235 ? 13.572 -1.369 3.220 1.00 88.00 235 TYR A CA 1
ATOM 1912 C C . TYR A 1 235 ? 14.903 -0.668 3.495 1.00 88.00 235 TYR A C 1
ATOM 1914 O O . TYR A 1 235 ? 15.855 -0.820 2.730 1.00 88.00 235 TYR A O 1
ATOM 1922 N N . LYS A 1 236 ? 15.025 0.035 4.625 1.00 88.50 236 LYS A N 1
ATOM 1923 C CA . LYS A 1 236 ? 16.298 0.633 5.055 1.00 88.50 236 LYS A CA 1
ATOM 1924 C C . LYS A 1 236 ? 17.363 -0.419 5.338 1.00 88.50 236 LYS A C 1
ATOM 1926 O O . LYS A 1 236 ? 18.507 -0.252 4.926 1.00 88.50 236 LYS A O 1
ATOM 1931 N N . LEU A 1 237 ? 17.002 -1.515 6.000 1.00 86.50 237 LEU A N 1
ATOM 1932 C CA . LEU A 1 237 ? 17.916 -2.624 6.264 1.00 86.50 237 LEU A CA 1
ATOM 1933 C C . LEU A 1 237 ? 18.324 -3.342 4.973 1.00 86.50 237 LEU A C 1
ATOM 1935 O O . LEU A 1 237 ? 19.496 -3.671 4.825 1.00 86.50 237 LEU A O 1
ATOM 1939 N N . GLN A 1 238 ? 17.407 -3.531 4.021 1.00 87.00 238 GLN A N 1
ATOM 1940 C CA . GLN A 1 238 ? 17.711 -4.080 2.695 1.00 87.00 238 GLN A CA 1
ATOM 1941 C C . GLN A 1 238 ? 18.647 -3.168 1.902 1.00 87.00 238 GLN A C 1
ATOM 1943 O O . GLN A 1 238 ? 19.593 -3.654 1.282 1.00 87.00 238 GLN A O 1
ATOM 1948 N N . PHE A 1 239 ? 18.428 -1.852 1.954 1.00 84.94 239 PHE A N 1
ATOM 1949 C CA . PHE A 1 239 ? 19.326 -0.871 1.353 1.00 84.94 239 PHE A CA 1
ATOM 1950 C C . PHE A 1 239 ? 20.730 -0.963 1.957 1.00 84.94 239 PHE A C 1
ATOM 1952 O O . PHE A 1 239 ? 21.703 -1.114 1.225 1.00 84.94 239 PHE A O 1
ATOM 1959 N N . VAL A 1 240 ? 20.835 -0.963 3.288 1.00 80.62 240 VAL A N 1
ATOM 1960 C CA . VAL A 1 240 ? 22.106 -1.126 4.011 1.00 80.62 240 VAL A CA 1
ATOM 1961 C C . VAL A 1 240 ? 22.774 -2.458 3.647 1.00 80.62 240 VAL A C 1
ATOM 1963 O O . VAL A 1 240 ? 23.963 -2.485 3.343 1.00 80.62 240 VAL A O 1
ATOM 1966 N N . TYR A 1 241 ? 22.021 -3.560 3.628 1.00 80.50 241 TYR A N 1
ATOM 1967 C CA . TYR A 1 241 ? 22.533 -4.883 3.266 1.00 80.50 241 TYR A CA 1
ATOM 1968 C C . TYR A 1 241 ? 23.096 -4.906 1.843 1.00 80.50 241 TYR A C 1
ATOM 1970 O O . TYR A 1 241 ? 24.218 -5.361 1.635 1.00 80.50 241 TYR A O 1
ATOM 1978 N N . THR A 1 242 ? 22.345 -4.365 0.883 1.00 81.88 242 THR A N 1
ATOM 1979 C CA . THR A 1 242 ? 22.752 -4.310 -0.526 1.00 81.88 242 THR A CA 1
ATOM 1980 C C . THR A 1 242 ? 23.979 -3.417 -0.701 1.00 81.88 242 THR A C 1
ATOM 1982 O O . THR A 1 242 ? 24.939 -3.825 -1.339 1.00 81.88 242 THR A O 1
ATOM 1985 N N . TYR A 1 243 ? 23.999 -2.246 -0.059 1.00 78.31 243 TYR A N 1
ATOM 1986 C CA . TYR A 1 243 ? 25.102 -1.287 -0.151 1.00 78.31 243 TYR A CA 1
ATOM 1987 C C . TYR A 1 243 ? 26.423 -1.824 0.427 1.00 78.31 243 TYR A C 1
ATOM 1989 O O . TYR A 1 243 ? 27.500 -1.510 -0.071 1.00 78.31 243 TYR A O 1
ATOM 1997 N N . ILE A 1 244 ? 26.362 -2.629 1.494 1.00 73.31 244 ILE A N 1
ATOM 1998 C CA . ILE A 1 244 ? 27.553 -3.208 2.147 1.00 73.31 244 ILE A CA 1
ATOM 1999 C C . ILE A 1 244 ? 27.925 -4.579 1.571 1.00 73.31 244 ILE A C 1
ATOM 2001 O O . ILE A 1 244 ? 28.934 -5.162 1.978 1.00 73.31 244 ILE A O 1
ATOM 2005 N N . ALA A 1 245 ? 27.134 -5.104 0.636 1.00 76.25 245 ALA A N 1
ATOM 2006 C CA . ALA A 1 245 ? 27.343 -6.422 0.072 1.00 76.25 245 ALA A CA 1
ATOM 2007 C C . ALA A 1 245 ? 28.807 -6.596 -0.399 1.00 76.25 245 ALA A C 1
ATOM 2009 O O . ALA A 1 245 ? 29.290 -5.786 -1.197 1.00 76.25 245 ALA A O 1
ATOM 2010 N N . PRO A 1 246 ? 29.531 -7.638 0.066 1.00 66.38 246 PRO A N 1
ATOM 2011 C CA . PRO A 1 246 ? 30.973 -7.785 -0.170 1.00 66.38 246 PRO A CA 1
ATOM 2012 C C . PRO A 1 246 ? 31.400 -7.783 -1.643 1.00 66.38 246 PRO A C 1
ATOM 2014 O O . PRO A 1 246 ? 32.551 -7.488 -1.952 1.00 66.38 246 PRO A O 1
ATOM 2017 N N . TRP A 1 247 ? 30.484 -8.122 -2.550 1.00 70.88 247 TRP A N 1
ATOM 2018 C CA . TRP A 1 247 ? 30.713 -8.167 -3.994 1.00 70.88 247 TRP A CA 1
ATOM 2019 C C . TRP A 1 247 ? 30.454 -6.835 -4.716 1.00 70.88 247 TRP A C 1
ATOM 2021 O O . TRP A 1 247 ? 30.812 -6.719 -5.883 1.00 70.88 247 TRP A O 1
ATOM 2031 N N . GLN A 1 248 ? 29.843 -5.836 -4.066 1.00 64.19 248 GLN A N 1
ATOM 2032 C CA . GLN A 1 248 ? 29.646 -4.495 -4.643 1.00 64.19 248 GLN A CA 1
ATOM 2033 C C . GLN A 1 248 ? 30.769 -3.514 -4.283 1.00 64.19 248 GLN A C 1
ATOM 2035 O O . GLN A 1 248 ? 30.942 -2.499 -4.954 1.00 64.19 248 GLN A O 1
ATOM 2040 N N . ILE A 1 249 ? 31.554 -3.812 -3.245 1.00 60.22 249 ILE A N 1
ATOM 2041 C CA . ILE A 1 249 ? 32.659 -2.961 -2.809 1.00 60.22 249 ILE A CA 1
ATOM 2042 C C . ILE A 1 249 ? 33.898 -3.318 -3.630 1.00 60.22 249 ILE A C 1
ATOM 2044 O O . ILE A 1 249 ? 34.461 -4.405 -3.503 1.00 60.22 249 ILE A O 1
ATOM 2048 N N . THR A 1 250 ? 34.365 -2.385 -4.458 1.00 56.72 250 THR A N 1
ATOM 2049 C CA . THR A 1 250 ? 35.707 -2.472 -5.039 1.00 56.72 250 THR A CA 1
ATOM 2050 C C . THR A 1 250 ? 36.713 -2.471 -3.888 1.00 56.72 250 THR A C 1
ATOM 2052 O O . THR A 1 250 ? 36.814 -1.477 -3.168 1.00 56.72 250 THR A O 1
ATOM 2055 N N . TRP A 1 251 ? 37.447 -3.569 -3.694 1.00 55.56 251 TRP A N 1
ATOM 2056 C CA . TRP A 1 251 ? 38.441 -3.791 -2.629 1.00 55.56 251 TRP A CA 1
ATOM 2057 C C . TRP A 1 251 ? 39.690 -2.885 -2.726 1.00 55.56 251 TRP A C 1
ATOM 2059 O O . TRP A 1 251 ? 40.806 -3.307 -2.445 1.00 55.56 251 TRP A O 1
ATOM 2069 N N . GLY A 1 252 ? 39.532 -1.627 -3.136 1.00 55.00 252 GLY A N 1
ATOM 2070 C CA . GLY A 1 252 ? 40.625 -0.676 -3.323 1.00 55.00 252 GLY A CA 1
ATOM 2071 C C . GLY A 1 252 ? 41.144 -0.038 -2.030 1.00 55.00 252 GLY A C 1
ATOM 2072 O O . GLY A 1 252 ? 42.134 0.683 -2.081 1.00 55.00 252 GLY A O 1
ATOM 2073 N N . SER A 1 253 ? 40.503 -0.258 -0.873 1.00 62.47 253 SER A N 1
ATOM 2074 C CA . SER A 1 253 ? 40.892 0.390 0.387 1.00 62.47 253 SER A CA 1
ATOM 2075 C C . SER A 1 253 ? 40.633 -0.484 1.622 1.00 62.47 253 SER A C 1
ATOM 2077 O O . SER A 1 253 ? 39.511 -0.932 1.867 1.00 62.47 253 SER A O 1
ATOM 2079 N N . ALA A 1 254 ? 41.674 -0.662 2.448 1.00 61.66 254 ALA A N 1
ATOM 2080 C CA . ALA A 1 254 ? 41.632 -1.370 3.733 1.00 61.66 254 ALA A CA 1
ATOM 2081 C C . ALA A 1 254 ? 40.608 -0.774 4.720 1.00 61.66 254 ALA A C 1
ATOM 2083 O O . ALA A 1 254 ? 40.093 -1.478 5.587 1.00 61.66 254 ALA A O 1
ATOM 2084 N N . PHE A 1 255 ? 40.251 0.504 4.556 1.00 65.94 255 PHE A N 1
ATOM 2085 C CA . PHE A 1 255 ? 39.250 1.185 5.376 1.00 65.94 255 PHE A CA 1
ATOM 2086 C C . PHE A 1 255 ? 37.873 0.505 5.313 1.00 65.94 255 PHE A C 1
ATOM 2088 O O . PHE A 1 255 ? 37.189 0.412 6.330 1.00 65.94 255 PHE A O 1
ATOM 2095 N N . HIS A 1 256 ? 37.479 -0.038 4.155 1.00 63.50 256 HIS A N 1
ATOM 2096 C CA . HIS A 1 256 ? 36.189 -0.724 4.016 1.00 63.50 256 HIS A CA 1
ATOM 2097 C C . HIS A 1 256 ? 36.136 -2.048 4.790 1.00 63.50 256 HIS A C 1
ATOM 2099 O O . HIS A 1 256 ? 35.086 -2.377 5.343 1.00 63.50 256 HIS A O 1
ATOM 2105 N N . ALA A 1 257 ? 37.264 -2.756 4.906 1.00 65.75 257 ALA A N 1
ATOM 2106 C CA . ALA A 1 257 ? 37.372 -3.975 5.708 1.00 65.75 257 ALA A CA 1
ATOM 2107 C C . ALA A 1 257 ? 37.339 -3.673 7.220 1.00 65.75 257 ALA A C 1
ATOM 2109 O O . ALA A 1 257 ? 36.704 -4.397 7.982 1.00 65.75 257 ALA A O 1
ATOM 2110 N N . PHE A 1 258 ? 37.950 -2.563 7.658 1.00 65.75 258 PHE A N 1
ATOM 2111 C CA . PHE A 1 258 ? 37.922 -2.124 9.063 1.00 65.75 258 PHE A CA 1
ATOM 2112 C C . PHE A 1 258 ? 36.589 -1.494 9.495 1.00 65.75 258 PHE A C 1
ATOM 2114 O O . PHE A 1 258 ? 36.226 -1.589 10.664 1.00 65.75 258 PHE A O 1
ATOM 2121 N N . ALA A 1 259 ? 35.838 -0.867 8.587 1.00 63.31 259 ALA A N 1
ATOM 2122 C CA . ALA A 1 259 ? 34.541 -0.257 8.900 1.00 63.31 259 ALA A CA 1
ATOM 2123 C C . ALA A 1 259 ? 33.389 -1.281 9.004 1.00 63.31 259 ALA A C 1
ATOM 2125 O O . ALA A 1 259 ? 32.334 -0.976 9.564 1.00 63.31 259 ALA A O 1
ATOM 2126 N N . GLN A 1 260 ? 33.569 -2.499 8.481 1.00 66.00 260 GLN A N 1
ATOM 2127 C CA . GLN A 1 260 ? 32.556 -3.562 8.493 1.00 66.00 260 GLN A CA 1
ATOM 2128 C C . GLN A 1 260 ? 32.260 -4.150 9.887 1.00 66.00 260 GLN A C 1
ATOM 2130 O O . GLN A 1 260 ? 31.100 -4.439 10.141 1.00 66.00 260 GLN A O 1
ATOM 2135 N N . PRO A 1 261 ? 33.212 -4.305 10.819 1.00 63.06 261 PRO A N 1
ATOM 2136 C CA . PRO A 1 261 ? 32.907 -4.696 12.202 1.00 63.06 261 PRO A CA 1
ATOM 2137 C C . PRO A 1 261 ? 32.165 -3.619 13.009 1.00 63.06 261 PRO A C 1
ATOM 2139 O O . PRO A 1 261 ? 31.287 -3.936 13.808 1.00 63.06 261 PRO A O 1
ATOM 2142 N N . PHE A 1 262 ? 32.424 -2.331 12.745 1.00 58.88 262 PHE A N 1
ATOM 2143 C CA . PHE A 1 262 ? 31.692 -1.206 13.359 1.00 58.88 262 PHE A CA 1
ATOM 2144 C C . PHE A 1 262 ? 30.286 -0.995 12.767 1.00 58.88 262 PHE A C 1
ATOM 2146 O O . PHE A 1 262 ? 29.603 -0.021 13.068 1.00 58.88 262 PHE A O 1
ATOM 2153 N N . ALA A 1 263 ? 29.832 -1.943 11.951 1.00 56.34 263 ALA A N 1
ATOM 2154 C CA . ALA A 1 263 ? 28.481 -2.079 11.438 1.00 56.34 263 ALA A CA 1
ATOM 2155 C C . ALA A 1 263 ? 27.402 -2.392 12.467 1.00 56.34 263 ALA A C 1
ATOM 2157 O O . ALA A 1 263 ? 26.221 -2.204 12.200 1.00 56.34 263 ALA A O 1
ATOM 2158 N N . VAL A 1 264 ? 27.763 -2.987 13.596 1.00 53.41 264 VAL A N 1
ATOM 2159 C CA . VAL A 1 264 ? 26.785 -3.576 14.519 1.00 53.41 264 VAL A CA 1
ATOM 2160 C C . VAL A 1 264 ? 25.778 -2.551 15.103 1.00 53.41 264 VAL A C 1
ATOM 2162 O O . VAL A 1 264 ? 24.627 -2.936 15.310 1.00 53.41 264 VAL A O 1
ATOM 2165 N N . PRO A 1 265 ? 26.069 -1.232 15.224 1.00 57.78 265 PRO A N 1
ATOM 2166 C CA . PRO A 1 265 ? 25.060 -0.221 15.575 1.00 57.78 265 PRO A CA 1
ATOM 2167 C C . PRO A 1 265 ? 23.993 0.077 14.489 1.00 57.78 265 PRO A C 1
ATOM 2169 O O . PRO A 1 265 ? 23.127 0.929 14.703 1.00 57.78 265 PRO A O 1
ATOM 2172 N N . ARG A 1 266 ? 24.020 -0.587 13.319 1.00 70.12 266 ARG A N 1
ATOM 2173 C CA . ARG A 1 266 ? 23.171 -0.273 12.146 1.00 70.12 266 ARG A CA 1
ATOM 2174 C C . ARG A 1 266 ? 21.671 -0.454 12.372 1.00 70.12 266 ARG A C 1
ATOM 2176 O O . ARG A 1 266 ? 20.903 0.323 11.816 1.00 70.12 266 ARG A O 1
ATOM 2183 N N . ILE A 1 267 ? 21.243 -1.434 13.172 1.00 72.44 267 ILE A N 1
ATOM 2184 C CA . ILE A 1 267 ? 19.806 -1.693 13.391 1.00 72.44 267 ILE A CA 1
ATOM 2185 C C . ILE A 1 267 ? 19.188 -0.579 14.231 1.00 72.44 267 ILE A C 1
ATOM 2187 O O . ILE A 1 267 ? 18.115 -0.093 13.891 1.00 72.44 267 ILE A O 1
ATOM 2191 N N . LEU A 1 268 ? 19.878 -0.131 15.286 1.00 79.44 268 LEU A N 1
ATOM 2192 C CA . LEU A 1 268 ? 19.376 0.936 16.148 1.00 79.44 268 LEU A CA 1
ATOM 2193 C C . LEU A 1 268 ? 19.287 2.261 15.384 1.00 79.44 268 LEU A C 1
ATOM 2195 O O . LEU A 1 268 ? 18.264 2.934 15.450 1.00 79.44 268 LEU A O 1
ATOM 2199 N N . LEU A 1 269 ? 20.316 2.609 14.604 1.00 82.88 269 LEU A N 1
ATOM 2200 C CA . LEU A 1 269 ? 20.283 3.824 13.789 1.00 82.88 269 LEU A CA 1
ATOM 2201 C C . LEU A 1 269 ? 19.223 3.743 12.680 1.00 82.88 269 LEU A C 1
ATOM 2203 O O . LEU A 1 269 ? 18.515 4.719 12.441 1.00 82.88 269 LEU A O 1
ATOM 2207 N N . ALA A 1 270 ? 19.064 2.582 12.037 1.00 85.06 270 ALA A N 1
ATOM 2208 C CA . ALA A 1 270 ? 17.995 2.357 11.069 1.00 85.06 270 ALA A CA 1
ATOM 2209 C C . ALA A 1 270 ? 16.605 2.416 11.724 1.00 85.06 270 ALA A C 1
ATOM 2211 O O . ALA A 1 270 ? 15.683 2.961 11.122 1.00 85.06 270 ALA A O 1
ATOM 2212 N N . ALA A 1 271 ? 16.456 1.936 12.962 1.00 86.31 271 ALA A N 1
ATOM 2213 C CA . ALA A 1 271 ? 15.217 2.006 13.732 1.00 86.31 271 ALA A CA 1
ATOM 2214 C C . ALA A 1 271 ? 14.869 3.448 14.116 1.00 86.31 271 ALA A C 1
ATOM 2216 O O . ALA A 1 271 ? 13.746 3.882 13.873 1.00 86.31 271 ALA A O 1
ATOM 2217 N N . VAL A 1 272 ? 15.835 4.225 14.621 1.00 87.00 272 VAL A N 1
ATOM 2218 C CA . VAL A 1 272 ? 15.667 5.668 14.877 1.00 87.00 272 VAL A CA 1
ATOM 2219 C C . VAL A 1 272 ? 15.310 6.394 13.579 1.00 87.00 272 VAL A C 1
ATOM 2221 O O . VAL A 1 272 ? 14.390 7.210 13.540 1.00 87.00 272 VAL A O 1
ATOM 2224 N N . SER A 1 273 ? 15.985 6.050 12.484 1.00 87.88 273 SER A N 1
ATOM 2225 C CA . SER A 1 273 ? 15.705 6.611 11.170 1.00 87.88 273 SER A CA 1
ATOM 2226 C C . SER A 1 273 ? 14.293 6.290 10.679 1.00 87.88 273 SER A C 1
ATOM 2228 O O . SER A 1 273 ? 13.607 7.173 10.173 1.00 87.88 273 SER A O 1
ATOM 2230 N N . ALA A 1 274 ? 13.840 5.040 10.799 1.00 88.06 274 ALA A N 1
ATOM 2231 C CA . ALA A 1 274 ? 12.483 4.617 10.450 1.00 88.06 274 ALA A CA 1
ATOM 2232 C C . ALA A 1 274 ? 11.438 5.298 11.344 1.00 88.06 274 ALA A C 1
ATOM 2234 O O . ALA A 1 274 ? 10.423 5.784 10.850 1.00 88.06 274 ALA A O 1
ATOM 2235 N N . PHE A 1 275 ? 11.711 5.433 12.644 1.00 87.31 275 PHE A N 1
ATOM 2236 C CA . PHE A 1 275 ? 10.822 6.120 13.577 1.00 87.31 275 PHE A CA 1
ATOM 2237 C C . PHE A 1 275 ? 10.538 7.561 13.132 1.00 87.31 275 PHE A C 1
ATOM 2239 O O . PHE A 1 275 ? 9.375 7.936 12.968 1.00 87.31 275 PHE A O 1
ATOM 2246 N N . PHE A 1 276 ? 11.583 8.330 12.817 1.00 87.50 276 PHE A N 1
ATOM 2247 C CA . PHE A 1 276 ? 11.447 9.711 12.338 1.00 87.50 276 PHE A CA 1
ATOM 2248 C C . PHE A 1 276 ? 11.168 9.844 10.833 1.00 87.50 276 PHE A C 1
ATOM 2250 O O . PHE A 1 276 ? 11.017 10.957 10.342 1.00 87.50 276 PHE A O 1
ATOM 2257 N N . SER A 1 277 ? 11.116 8.739 10.088 1.00 85.81 277 SER A N 1
ATOM 2258 C CA . SER A 1 277 ? 11.086 8.728 8.619 1.00 85.81 277 SER A CA 1
ATOM 2259 C C . SER A 1 277 ? 12.169 9.591 7.957 1.00 85.81 277 SER A C 1
ATOM 2261 O O . SER A 1 277 ? 11.946 10.260 6.948 1.00 85.81 277 SER A O 1
ATOM 2263 N N . THR A 1 278 ? 13.374 9.589 8.531 1.00 87.44 278 THR A N 1
ATOM 2264 C CA . THR A 1 278 ? 14.534 10.282 7.957 1.00 87.44 278 THR A CA 1
ATOM 2265 C C . THR A 1 278 ? 15.238 9.397 6.930 1.00 87.44 278 THR A C 1
ATOM 2267 O O . THR A 1 278 ? 15.262 8.178 7.093 1.00 87.44 278 THR A O 1
ATOM 2270 N N . PRO A 1 279 ? 15.844 9.945 5.867 1.00 84.88 279 PRO A N 1
ATOM 2271 C CA . PRO A 1 279 ? 16.622 9.141 4.934 1.00 84.88 279 PRO A CA 1
ATOM 2272 C C . PRO A 1 279 ? 17.989 8.772 5.533 1.00 84.88 279 PRO A C 1
ATOM 2274 O O . PRO A 1 279 ? 18.596 9.564 6.263 1.00 84.88 279 PRO A O 1
ATOM 2277 N N . LEU A 1 280 ? 18.474 7.573 5.195 1.00 83.94 280 LEU A N 1
ATOM 2278 C CA . LEU A 1 280 ? 19.817 7.095 5.528 1.00 83.94 280 LEU A CA 1
ATOM 2279 C C . LEU A 1 280 ? 20.773 7.420 4.383 1.00 83.94 280 LEU A C 1
ATOM 2281 O O . LEU A 1 280 ? 20.594 6.925 3.273 1.00 83.94 280 LEU A O 1
ATOM 2285 N N . ASN A 1 281 ? 21.806 8.210 4.663 1.00 82.00 281 ASN A N 1
ATOM 2286 C CA . ASN A 1 281 ? 22.833 8.543 3.680 1.00 82.00 281 ASN A CA 1
ATOM 2287 C C . ASN A 1 281 ? 24.162 7.874 4.067 1.00 82.00 281 ASN A C 1
ATOM 2289 O O . ASN A 1 281 ? 24.559 7.979 5.233 1.00 82.00 281 ASN A O 1
ATOM 2293 N N . PRO A 1 282 ? 24.876 7.227 3.128 1.00 78.81 282 PRO A N 1
ATOM 2294 C CA . PRO A 1 282 ? 26.236 6.766 3.379 1.00 78.81 282 PRO A CA 1
ATOM 2295 C C . PRO A 1 282 ? 27.165 7.977 3.529 1.00 78.81 282 PRO A C 1
ATOM 2297 O O . PRO A 1 282 ? 27.205 8.870 2.680 1.00 78.81 282 PRO A O 1
ATOM 2300 N N . PHE A 1 283 ? 27.913 8.033 4.625 1.00 74.56 283 PHE A N 1
ATOM 2301 C CA . PHE A 1 283 ? 28.853 9.112 4.894 1.00 74.56 283 PHE A CA 1
ATOM 2302 C C . PHE A 1 283 ? 30.076 8.964 3.990 1.00 74.56 283 PHE A C 1
ATOM 2304 O O . PHE A 1 283 ? 30.784 7.965 4.092 1.00 74.56 283 PHE A O 1
ATOM 2311 N N . LEU A 1 284 ? 30.327 9.936 3.106 1.00 68.69 284 LEU A N 1
ATOM 2312 C CA . LEU A 1 284 ? 31.477 9.942 2.182 1.00 68.69 284 LEU A CA 1
ATOM 2313 C C . LEU A 1 284 ? 31.604 8.657 1.333 1.00 68.69 284 LEU A C 1
ATOM 2315 O O . LEU A 1 284 ? 32.708 8.215 1.033 1.00 68.69 284 LEU A O 1
ATOM 2319 N N . GLY A 1 285 ? 30.483 8.011 0.992 1.00 65.81 285 GLY A N 1
ATOM 2320 C CA . GLY A 1 285 ? 30.498 6.732 0.267 1.00 65.81 285 GLY A CA 1
ATOM 2321 C C . GLY A 1 285 ? 31.017 5.541 1.090 1.00 65.81 285 GLY A C 1
ATOM 2322 O O . GLY A 1 285 ? 31.189 4.445 0.560 1.00 65.81 285 GLY A O 1
ATOM 2323 N N . SER A 1 286 ? 31.248 5.720 2.392 1.00 67.94 286 SER A N 1
ATOM 2324 C CA . SER A 1 286 ? 31.716 4.671 3.298 1.00 67.94 286 SER A CA 1
ATOM 2325 C C . SER A 1 286 ? 30.591 3.746 3.780 1.00 67.94 286 SER A C 1
ATOM 2327 O O . SER A 1 286 ? 29.409 3.980 3.542 1.00 67.94 286 SER A O 1
ATOM 2329 N N . ALA A 1 287 ? 30.970 2.698 4.519 1.00 65.44 287 ALA A N 1
ATOM 2330 C CA . ALA A 1 287 ? 30.049 1.752 5.154 1.00 65.44 287 ALA A CA 1
ATOM 2331 C C . ALA A 1 287 ? 29.353 2.299 6.427 1.00 65.44 287 ALA A C 1
ATOM 2333 O O . ALA A 1 287 ? 28.676 1.539 7.133 1.00 65.44 287 ALA A O 1
ATOM 2334 N N . ILE A 1 288 ? 29.553 3.586 6.743 1.00 72.56 288 ILE A N 1
ATOM 2335 C CA . ILE A 1 288 ? 28.934 4.305 7.863 1.00 72.56 288 ILE A CA 1
ATOM 2336 C C . ILE A 1 288 ? 27.739 5.095 7.324 1.00 72.56 288 ILE A C 1
ATOM 2338 O O . ILE A 1 288 ? 27.878 5.846 6.363 1.00 72.56 288 ILE A O 1
ATOM 2342 N N . PHE A 1 289 ? 26.576 4.959 7.961 1.00 77.19 289 PHE A N 1
ATOM 2343 C CA . PHE A 1 289 ? 25.365 5.699 7.600 1.00 77.19 289 PHE A CA 1
ATOM 2344 C C . PHE A 1 289 ? 25.073 6.796 8.616 1.00 77.19 289 PHE A C 1
ATOM 2346 O O . PHE A 1 289 ? 25.298 6.616 9.809 1.00 77.19 289 PHE A O 1
ATOM 2353 N N . ILE A 1 290 ? 24.535 7.915 8.139 1.00 80.25 290 ILE A N 1
ATOM 2354 C CA . ILE A 1 290 ? 24.063 9.026 8.966 1.00 80.25 290 ILE A CA 1
ATOM 2355 C C . ILE A 1 290 ? 22.613 9.330 8.588 1.00 80.25 290 ILE A C 1
ATOM 2357 O O . ILE A 1 290 ? 22.230 9.275 7.416 1.00 80.25 290 ILE A O 1
ATOM 2361 N N . THR A 1 291 ? 21.797 9.651 9.589 1.00 83.06 291 THR A N 1
ATOM 2362 C CA . THR A 1 291 ? 20.425 10.123 9.393 1.00 83.06 291 THR A CA 1
ATOM 2363 C C . THR A 1 291 ? 20.419 11.586 8.978 1.00 83.06 291 THR A C 1
ATOM 2365 O O . THR A 1 291 ? 21.060 12.417 9.619 1.00 83.06 291 THR A O 1
ATOM 2368 N N . SER A 1 292 ? 19.674 11.918 7.928 1.00 80.00 292 SER A N 1
ATOM 2369 C CA . SER A 1 292 ? 19.458 13.312 7.526 1.00 80.00 292 SER A CA 1
ATOM 2370 C C . SER A 1 292 ? 18.199 13.909 8.168 1.00 80.00 292 SER A C 1
ATOM 2372 O O . SER A 1 292 ? 17.528 13.263 8.969 1.00 80.00 292 SER A O 1
ATOM 2374 N N . TYR A 1 293 ? 17.855 15.137 7.782 1.00 80.12 293 TYR A N 1
ATOM 2375 C CA . TYR A 1 293 ? 16.545 15.721 8.064 1.00 80.12 293 TYR A CA 1
ATOM 2376 C C . TYR A 1 293 ? 15.452 15.036 7.226 1.00 80.12 293 TYR A C 1
ATOM 2378 O O . TYR A 1 293 ? 15.727 14.454 6.171 1.00 80.12 293 TYR A O 1
ATOM 2386 N N . VAL A 1 294 ? 14.204 15.098 7.699 1.00 77.25 294 VAL A N 1
ATOM 2387 C CA . VAL A 1 294 ? 13.042 14.559 6.976 1.00 77.25 294 VAL A CA 1
ATOM 2388 C C . VAL A 1 294 ? 12.884 15.319 5.661 1.00 77.25 294 VAL A C 1
ATOM 2390 O O . VAL A 1 294 ? 12.751 16.543 5.659 1.00 77.25 294 VAL A O 1
ATOM 2393 N N . ARG A 1 295 ? 12.920 14.597 4.539 1.00 71.50 295 ARG A N 1
ATOM 2394 C CA . ARG A 1 295 ? 12.742 15.172 3.202 1.00 71.50 295 ARG A CA 1
ATOM 2395 C C . ARG A 1 295 ? 11.343 14.848 2.674 1.00 71.50 295 ARG A C 1
ATOM 2397 O O . ARG A 1 295 ? 10.906 13.711 2.841 1.00 71.50 295 ARG A O 1
ATOM 2404 N N . PRO A 1 296 ? 10.649 15.809 2.034 1.00 71.06 296 PRO A N 1
ATOM 2405 C CA . PRO A 1 296 ? 9.418 15.514 1.312 1.00 71.06 296 PRO A CA 1
ATOM 2406 C C . PRO A 1 296 ? 9.655 14.434 0.253 1.00 71.06 296 PRO A C 1
ATOM 2408 O O . PRO A 1 296 ? 10.722 14.396 -0.360 1.00 71.06 296 PRO A O 1
ATOM 2411 N N . VAL A 1 297 ? 8.647 13.591 0.014 1.00 73.62 297 VAL A N 1
ATOM 2412 C CA . VAL A 1 297 ? 8.693 12.575 -1.054 1.00 73.62 297 VAL A CA 1
ATOM 2413 C C . VAL A 1 297 ? 8.812 13.255 -2.418 1.00 73.62 297 VAL A C 1
ATOM 2415 O O . VAL A 1 297 ? 9.576 12.819 -3.274 1.00 73.62 297 VAL A O 1
ATOM 2418 N N . LYS A 1 298 ? 8.123 14.388 -2.607 1.00 73.19 298 LYS A N 1
ATOM 2419 C CA . LYS A 1 298 ? 8.304 15.225 -3.793 1.00 73.19 298 LYS A CA 1
ATOM 2420 C C . LYS A 1 298 ? 9.711 15.818 -3.799 1.00 73.19 298 LYS A C 1
ATOM 2422 O O . LYS A 1 298 ? 10.070 16.596 -2.913 1.00 73.19 298 LYS A O 1
ATOM 2427 N N . PHE A 1 299 ? 10.475 15.514 -4.841 1.00 62.41 299 PHE A N 1
ATOM 2428 C CA . PHE A 1 299 ? 11.746 16.178 -5.064 1.00 62.41 299 PHE A CA 1
ATOM 2429 C C . PHE A 1 299 ? 11.502 17.524 -5.750 1.00 62.41 299 PHE A C 1
ATOM 2431 O O . PHE A 1 299 ? 10.911 17.589 -6.828 1.00 62.41 299 PHE A O 1
ATOM 2438 N N . TRP A 1 300 ? 11.954 18.604 -5.119 1.00 57.00 300 TRP A N 1
ATOM 2439 C CA . TRP A 1 300 ? 11.874 19.950 -5.678 1.00 57.00 300 TRP A CA 1
ATOM 2440 C C . TRP A 1 300 ? 12.946 20.109 -6.751 1.00 57.00 300 TRP A C 1
ATOM 2442 O O . TRP A 1 300 ? 14.116 20.333 -6.452 1.00 57.00 300 TRP A O 1
ATOM 2452 N N . GLU A 1 301 ? 12.545 19.947 -8.004 1.00 56.62 301 GLU A N 1
ATOM 2453 C CA . GLU A 1 301 ? 13.378 20.218 -9.169 1.00 56.62 301 GLU A CA 1
ATOM 2454 C C . GLU A 1 301 ? 12.752 21.349 -9.980 1.00 56.62 301 GLU A C 1
ATOM 2456 O O . GLU A 1 301 ? 11.575 21.668 -9.816 1.00 56.62 301 GLU A O 1
ATOM 2461 N N . ARG A 1 302 ? 13.562 22.015 -10.800 1.00 56.81 302 ARG A N 1
ATOM 2462 C CA . ARG A 1 302 ? 13.119 23.166 -11.583 1.00 56.81 302 ARG A CA 1
ATOM 2463 C C . ARG A 1 302 ? 12.119 22.690 -12.638 1.00 56.81 302 ARG A C 1
ATOM 2465 O O . ARG A 1 302 ? 12.440 21.791 -13.408 1.00 56.81 302 ARG A O 1
ATOM 2472 N N . ASP A 1 303 ? 10.939 23.301 -12.689 1.00 57.31 303 ASP A N 1
ATOM 2473 C CA . ASP A 1 303 ? 9.953 22.988 -13.723 1.00 57.31 303 ASP A CA 1
ATOM 2474 C C . ASP A 1 303 ? 10.501 23.416 -15.093 1.00 57.31 303 ASP A C 1
ATOM 2476 O O . ASP A 1 303 ? 10.683 24.607 -15.375 1.00 57.31 303 ASP A O 1
ATOM 2480 N N . TYR A 1 304 ? 10.805 22.439 -15.947 1.00 55.75 304 TYR A N 1
ATOM 2481 C CA . TYR A 1 304 ? 11.206 22.687 -17.326 1.00 55.75 304 TYR A CA 1
ATOM 2482 C C . TYR A 1 304 ? 9.951 22.890 -18.174 1.00 55.75 304 TYR A C 1
ATOM 2484 O O . TYR A 1 304 ? 9.256 21.939 -18.516 1.00 55.75 304 TYR A O 1
ATOM 2492 N N . ASN A 1 305 ? 9.662 24.142 -18.527 1.00 54.25 305 ASN A N 1
ATOM 2493 C CA . ASN A 1 305 ? 8.623 24.456 -19.502 1.00 54.25 305 ASN A CA 1
ATOM 2494 C C . ASN A 1 305 ? 9.220 24.430 -20.912 1.00 54.25 305 ASN A C 1
ATOM 2496 O O . ASN A 1 305 ? 10.043 25.285 -21.252 1.00 54.25 305 ASN A O 1
ATOM 2500 N N . THR A 1 306 ? 8.779 23.487 -21.745 1.00 56.00 306 THR A N 1
ATOM 2501 C CA . THR A 1 306 ? 9.050 23.517 -23.184 1.00 56.00 306 THR A CA 1
ATOM 2502 C C . THR A 1 306 ? 8.249 24.667 -23.797 1.00 56.00 306 THR A C 1
ATOM 2504 O O . THR A 1 306 ? 7.020 24.698 -23.773 1.00 56.00 306 THR A O 1
ATOM 2507 N N . LYS A 1 307 ? 8.939 25.684 -24.323 1.00 55.97 307 LYS A N 1
ATOM 2508 C CA . LYS A 1 307 ? 8.301 26.695 -25.173 1.00 55.97 307 LYS A CA 1
ATOM 2509 C C . LYS A 1 307 ? 8.427 26.224 -26.610 1.00 55.97 307 LYS A C 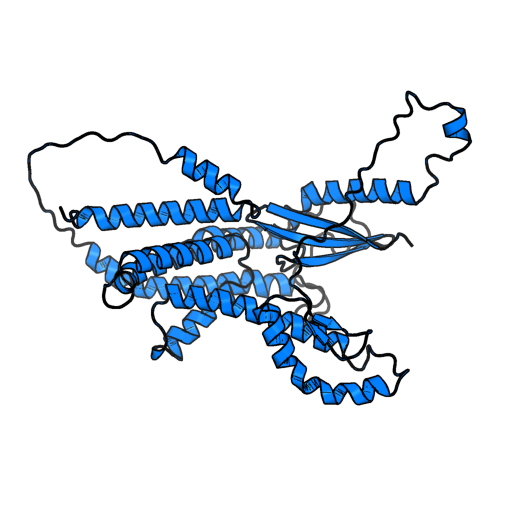1
ATOM 2511 O O . LYS A 1 307 ? 9.538 26.138 -27.128 1.00 55.97 307 LYS A O 1
ATOM 2516 N N . ARG A 1 308 ? 7.294 25.937 -27.254 1.00 57.03 308 ARG A N 1
ATOM 2517 C CA . ARG A 1 308 ? 7.261 25.706 -28.699 1.00 57.03 308 ARG A CA 1
ATOM 2518 C C . ARG A 1 308 ? 7.810 26.959 -29.383 1.00 57.03 308 ARG A C 1
ATOM 2520 O O . ARG A 1 308 ? 7.326 28.061 -29.132 1.00 57.03 308 ARG A O 1
ATOM 2527 N N . VAL A 1 309 ? 8.842 26.800 -30.203 1.00 57.50 309 VAL A N 1
ATOM 2528 C CA . VAL A 1 309 ? 9.361 27.903 -31.014 1.00 57.50 309 VAL A CA 1
ATOM 2529 C C . VAL A 1 309 ? 8.355 28.141 -32.139 1.00 57.50 309 VAL A C 1
ATOM 2531 O O . VAL A 1 309 ? 8.245 27.335 -33.059 1.00 57.50 309 VAL A O 1
ATOM 2534 N N . ASP A 1 310 ? 7.577 29.218 -32.043 1.00 54.50 310 ASP A N 1
ATOM 2535 C CA . ASP A 1 310 ? 6.672 29.633 -33.115 1.00 54.50 310 ASP A CA 1
ATOM 2536 C C . ASP A 1 310 ? 7.483 30.188 -34.288 1.00 54.50 310 ASP A C 1
ATOM 2538 O O . ASP A 1 310 ? 8.012 31.300 -34.245 1.00 54.50 310 ASP A O 1
ATOM 2542 N N . HIS A 1 311 ? 7.573 29.410 -35.366 1.00 57.66 311 HIS A N 1
ATOM 2543 C CA . HIS A 1 311 ? 8.307 29.791 -36.574 1.00 57.66 311 HIS A CA 1
ATOM 2544 C C . HIS A 1 311 ? 7.617 30.881 -37.409 1.00 57.66 311 HIS A C 1
ATOM 2546 O O . HIS A 1 311 ? 8.211 31.385 -38.359 1.00 57.66 311 HIS A O 1
ATOM 2552 N N . SER A 1 312 ? 6.393 31.278 -37.053 1.00 63.47 312 SER A N 1
ATOM 2553 C CA . SER A 1 312 ? 5.621 32.316 -37.748 1.00 63.47 312 SER A CA 1
ATOM 2554 C C . SER A 1 312 ? 6.270 33.705 -37.683 1.00 63.47 312 SER A C 1
ATOM 2556 O O . SER A 1 312 ? 6.059 34.501 -38.591 1.00 63.47 312 SER A O 1
ATOM 2558 N N . ASN A 1 313 ? 7.095 33.978 -36.662 1.00 58.28 313 ASN A N 1
ATOM 2559 C CA . ASN A 1 313 ? 7.767 35.271 -36.456 1.00 58.28 313 ASN A CA 1
ATOM 2560 C C . ASN A 1 313 ? 9.304 35.178 -36.338 1.00 58.28 313 ASN A C 1
ATOM 2562 O O . ASN A 1 313 ? 9.962 36.157 -35.981 1.00 58.28 313 ASN A O 1
ATOM 2566 N N . THR A 1 314 ? 9.916 34.023 -36.620 1.00 63.81 314 THR A N 1
ATOM 2567 C CA . THR A 1 314 ? 11.384 33.870 -36.557 1.00 63.81 314 THR A CA 1
ATOM 2568 C C . THR A 1 314 ? 12.048 34.335 -37.855 1.00 63.81 314 THR A C 1
ATOM 2570 O O . THR A 1 314 ? 11.641 33.918 -38.937 1.00 63.81 314 THR A O 1
ATOM 2573 N N . ARG A 1 315 ? 13.098 35.166 -37.774 1.00 67.12 315 ARG A N 1
ATOM 2574 C CA . ARG A 1 315 ? 13.888 35.597 -38.947 1.00 67.12 315 ARG A CA 1
ATOM 2575 C C . ARG A 1 315 ? 14.525 34.387 -39.643 1.00 67.12 315 ARG A C 1
ATOM 2577 O O . ARG A 1 315 ? 15.166 33.588 -38.970 1.00 67.12 315 ARG A O 1
ATOM 2584 N N . LEU A 1 316 ? 14.461 34.316 -40.974 1.00 68.19 316 LEU A N 1
ATOM 2585 C CA . LEU A 1 316 ? 15.063 33.239 -41.783 1.00 68.19 316 LEU A CA 1
ATOM 2586 C C . LEU A 1 316 ? 16.548 32.976 -41.455 1.00 68.19 316 LEU A C 1
ATOM 2588 O O . LEU A 1 316 ? 16.961 31.827 -41.371 1.00 68.19 316 LEU A O 1
ATOM 2592 N N . ALA A 1 317 ? 17.328 34.025 -41.170 1.00 68.25 317 ALA A N 1
ATOM 2593 C CA . ALA A 1 317 ? 18.726 33.899 -40.742 1.00 68.25 317 ALA A CA 1
ATOM 2594 C C . ALA A 1 317 ? 18.881 33.060 -39.456 1.00 68.25 317 ALA A C 1
ATOM 2596 O O . ALA A 1 317 ? 19.751 32.206 -39.375 1.00 68.25 317 ALA A O 1
ATOM 2597 N N . SER A 1 318 ? 17.968 33.214 -38.489 1.00 63.59 318 SER A N 1
ATOM 2598 C CA . SER A 1 318 ? 17.981 32.424 -37.246 1.00 63.59 318 SER A CA 1
ATOM 2599 C C . SER A 1 318 ? 17.614 30.950 -37.438 1.00 63.59 318 SER A C 1
ATOM 2601 O O . SER A 1 318 ? 17.957 30.137 -36.588 1.00 63.59 318 SER A O 1
ATOM 2603 N N . GLN A 1 319 ? 16.938 30.604 -38.540 1.00 62.06 319 GLN A N 1
ATOM 2604 C CA . GLN A 1 319 ? 16.662 29.215 -38.923 1.00 62.06 319 GLN A CA 1
ATOM 2605 C C . GLN A 1 319 ? 17.834 28.583 -39.687 1.00 62.06 319 GLN A C 1
ATOM 2607 O O . GLN A 1 319 ? 17.994 27.369 -39.648 1.00 62.06 319 GLN A O 1
ATOM 2612 N N . LEU A 1 320 ? 18.635 29.402 -40.379 1.00 66.94 320 LEU A N 1
ATOM 2613 C CA . LEU A 1 320 ? 19.792 28.963 -41.160 1.00 66.94 320 LEU A CA 1
ATOM 2614 C C . LEU A 1 320 ? 21.059 28.820 -40.299 1.00 66.94 320 LEU A C 1
ATOM 2616 O O . LEU A 1 320 ? 21.807 27.866 -40.476 1.00 66.94 320 LEU A O 1
ATOM 2620 N N . ASP A 1 321 ? 21.269 29.733 -39.344 1.00 61.62 321 ASP A N 1
ATOM 2621 C CA . ASP A 1 321 ? 22.444 29.745 -38.453 1.00 61.62 321 ASP A CA 1
ATOM 2622 C C . ASP A 1 321 ? 22.352 28.719 -37.315 1.00 61.62 321 ASP A C 1
ATOM 2624 O O . ASP A 1 321 ? 23.345 28.392 -36.665 1.00 61.62 321 ASP A O 1
ATOM 2628 N N . ARG A 1 322 ? 21.146 28.224 -37.035 1.00 58.03 322 ARG A N 1
ATOM 2629 C CA . ARG A 1 322 ? 20.871 27.337 -35.911 1.00 58.03 322 ARG A CA 1
ATOM 2630 C C . ARG A 1 322 ? 20.048 26.182 -36.443 1.00 58.03 322 ARG A C 1
ATOM 2632 O O . ARG A 1 322 ? 18.851 26.353 -36.618 1.00 58.03 322 ARG A O 1
ATOM 2639 N N . ASN A 1 323 ? 20.686 25.043 -36.727 1.00 54.75 323 ASN A N 1
ATOM 2640 C CA . ASN A 1 323 ? 20.003 23.813 -37.141 1.00 54.75 323 ASN A CA 1
ATOM 2641 C C . ASN A 1 323 ? 18.898 23.493 -36.114 1.00 54.75 323 ASN A C 1
ATOM 2643 O O . ASN A 1 323 ? 19.212 22.984 -35.036 1.00 54.75 323 ASN A O 1
ATOM 2647 N N . PRO A 1 324 ? 17.608 23.766 -36.393 1.00 52.22 324 PRO A N 1
ATOM 2648 C CA . PRO A 1 324 ? 16.570 23.768 -35.354 1.00 52.22 324 PRO A CA 1
ATOM 2649 C C . PRO A 1 324 ? 16.263 22.370 -34.793 1.00 52.22 324 PRO A C 1
ATOM 2651 O O . PRO A 1 324 ? 15.499 22.241 -33.838 1.00 52.22 324 PRO A O 1
ATOM 2654 N N . GLY A 1 325 ? 16.846 21.330 -35.399 1.00 50.56 325 GLY A N 1
ATOM 2655 C CA . GLY A 1 325 ? 16.680 19.925 -35.043 1.00 50.56 325 GLY A CA 1
ATOM 2656 C C . GLY A 1 325 ? 17.966 19.176 -34.681 1.00 50.56 325 GLY A C 1
ATOM 2657 O O . GLY A 1 325 ? 17.889 17.959 -34.592 1.00 50.56 325 GLY A O 1
ATOM 2658 N N . SER A 1 326 ? 19.122 19.837 -34.496 1.00 51.56 326 SER A N 1
ATOM 2659 C CA . SER A 1 326 ? 20.374 19.144 -34.106 1.00 51.56 326 SER A CA 1
ATOM 2660 C C . SER A 1 326 ? 20.838 19.405 -32.671 1.00 51.56 326 SER A C 1
ATOM 2662 O O . SER A 1 326 ? 21.931 18.980 -32.309 1.00 51.56 326 SER A O 1
ATOM 2664 N N . ASP A 1 327 ? 20.054 20.120 -31.861 1.00 59.34 327 ASP A N 1
ATOM 2665 C CA . ASP A 1 327 ? 20.333 20.245 -30.430 1.00 59.34 327 ASP A CA 1
ATOM 2666 C C . ASP A 1 327 ? 19.690 19.042 -29.723 1.00 59.34 327 ASP A C 1
ATOM 2668 O O . ASP A 1 327 ? 18.477 19.032 -29.499 1.00 59.34 327 ASP A O 1
ATOM 2672 N N . ASP A 1 328 ? 20.488 18.038 -29.351 1.00 61.47 328 ASP A N 1
ATOM 2673 C CA . ASP A 1 328 ? 20.029 16.832 -28.633 1.00 61.47 328 ASP A CA 1
ATOM 2674 C C . ASP A 1 328 ? 19.195 17.183 -27.389 1.00 61.47 328 ASP A C 1
ATOM 2676 O O . ASP A 1 328 ? 18.196 16.539 -27.075 1.00 61.47 328 ASP A O 1
ATOM 2680 N N . ASN A 1 329 ? 19.515 18.299 -26.729 1.00 64.25 329 ASN A N 1
ATOM 2681 C CA . ASN A 1 329 ? 18.744 18.828 -25.602 1.00 64.25 329 ASN A CA 1
ATOM 2682 C C . ASN A 1 329 ? 17.286 19.178 -25.958 1.00 64.25 329 ASN A C 1
ATOM 2684 O O . ASN A 1 329 ? 16.390 18.996 -25.131 1.00 64.25 329 ASN A O 1
ATOM 2688 N N . ASN A 1 330 ? 17.030 19.669 -27.174 1.00 66.62 330 ASN A N 1
ATOM 2689 C CA . ASN A 1 330 ? 15.680 19.970 -27.649 1.00 66.62 330 ASN A CA 1
ATOM 2690 C C . ASN A 1 330 ? 14.900 18.675 -27.928 1.00 66.62 330 ASN A C 1
ATOM 2692 O O . ASN A 1 330 ? 13.765 18.534 -27.469 1.00 66.62 330 ASN A O 1
ATOM 2696 N N . LEU A 1 331 ? 15.532 17.698 -28.588 1.00 66.75 331 LEU A N 1
ATOM 2697 C CA . LEU A 1 331 ? 14.943 16.376 -28.840 1.00 66.75 331 LEU A CA 1
ATOM 2698 C C . LEU A 1 331 ? 14.581 15.664 -27.532 1.00 66.75 331 LEU A C 1
ATOM 2700 O O . LEU A 1 331 ? 13.461 15.169 -27.388 1.00 66.75 331 LEU A O 1
ATOM 2704 N N . ASN A 1 332 ? 15.478 15.714 -26.546 1.00 71.81 332 ASN A N 1
ATOM 2705 C CA . ASN A 1 332 ? 15.251 15.163 -25.215 1.00 71.81 332 ASN A CA 1
ATOM 2706 C C . ASN A 1 332 ? 14.024 15.806 -24.561 1.00 71.81 332 ASN A C 1
ATOM 2708 O O . ASN A 1 332 ? 13.155 15.105 -24.048 1.00 71.81 332 ASN A O 1
ATOM 2712 N N . SER A 1 333 ? 13.908 17.136 -24.622 1.00 71.69 333 SER A N 1
ATOM 2713 C CA . SER A 1 333 ? 12.777 17.856 -24.028 1.00 71.69 333 SER A CA 1
ATOM 2714 C C . SER A 1 333 ? 11.427 17.502 -24.672 1.00 71.69 333 SER A C 1
ATOM 2716 O O . SER A 1 333 ? 10.455 17.258 -23.956 1.00 71.69 333 SER A O 1
ATOM 2718 N N . ILE A 1 334 ? 11.381 17.380 -26.005 1.00 74.75 334 ILE A N 1
ATOM 2719 C CA . ILE A 1 334 ? 10.185 16.965 -26.754 1.00 74.75 334 ILE A CA 1
ATOM 2720 C C . ILE A 1 334 ? 9.810 15.526 -26.389 1.00 74.75 334 ILE A C 1
ATOM 2722 O O . ILE A 1 334 ? 8.641 15.220 -26.147 1.00 74.75 334 ILE A O 1
ATOM 2726 N N . PHE A 1 335 ? 10.800 14.639 -26.298 1.00 75.88 335 PHE A N 1
ATOM 2727 C CA . PHE A 1 335 ? 10.574 13.255 -25.910 1.00 75.88 335 PHE A CA 1
ATOM 2728 C C . PHE A 1 335 ? 10.022 13.137 -24.484 1.00 75.88 335 PHE A C 1
ATOM 2730 O O . PHE A 1 335 ? 9.021 12.449 -24.279 1.00 75.88 335 PHE A O 1
ATOM 2737 N N . TYR A 1 336 ? 10.609 13.833 -23.502 1.00 77.62 336 TYR A N 1
ATOM 2738 C CA . TYR A 1 336 ? 10.093 13.833 -22.130 1.00 77.62 336 TYR A CA 1
ATOM 2739 C C . TYR A 1 336 ? 8.673 14.392 -22.055 1.00 77.62 336 TYR A C 1
ATOM 2741 O O . TYR A 1 336 ? 7.867 13.866 -21.289 1.00 77.62 336 TYR A O 1
ATOM 2749 N N . GLU A 1 337 ? 8.330 15.400 -22.860 1.00 80.19 337 GLU A N 1
ATOM 2750 C CA . GLU A 1 337 ? 6.959 15.911 -22.952 1.00 80.19 337 GLU A CA 1
ATOM 2751 C C . GLU A 1 337 ? 5.994 14.832 -23.467 1.00 80.19 337 GLU A C 1
ATOM 2753 O O . GLU A 1 337 ? 4.947 14.591 -22.858 1.00 80.19 337 GLU A O 1
ATOM 2758 N N . HIS A 1 338 ? 6.353 14.132 -24.547 1.00 82.50 338 HIS A N 1
ATOM 2759 C CA . HIS A 1 338 ? 5.543 13.040 -25.091 1.00 82.50 338 HIS A CA 1
ATOM 2760 C C . HIS A 1 338 ? 5.410 11.865 -24.120 1.00 82.50 338 HIS A C 1
ATOM 2762 O O . HIS A 1 338 ? 4.301 11.369 -23.911 1.00 82.50 338 HIS A O 1
ATOM 2768 N N . LEU A 1 339 ? 6.509 11.447 -23.491 1.00 84.81 339 LEU A N 1
ATOM 2769 C CA . LEU A 1 339 ? 6.512 10.364 -22.513 1.00 84.81 339 LEU A CA 1
ATOM 2770 C C . LEU A 1 339 ? 5.680 10.738 -21.281 1.00 84.81 339 LEU A C 1
ATOM 2772 O O . LEU A 1 339 ? 4.859 9.942 -20.831 1.00 84.81 339 LEU A O 1
ATOM 2776 N N . THR A 1 340 ? 5.819 11.969 -20.785 1.00 86.44 340 THR A N 1
ATOM 2777 C CA . THR A 1 340 ? 5.028 12.473 -19.656 1.00 86.44 340 THR A CA 1
ATOM 2778 C C . THR A 1 340 ? 3.540 12.484 -19.992 1.00 86.44 340 THR A C 1
ATOM 2780 O O . THR A 1 340 ? 2.749 11.978 -19.202 1.00 86.44 340 THR A O 1
ATOM 2783 N N . ARG A 1 341 ? 3.140 12.985 -21.171 1.00 87.19 341 ARG A N 1
ATOM 2784 C CA . ARG A 1 341 ? 1.732 12.948 -21.609 1.00 87.19 341 ARG A CA 1
ATOM 2785 C C . ARG A 1 341 ? 1.209 11.520 -21.746 1.00 87.19 341 ARG A C 1
ATOM 2787 O O . ARG A 1 341 ? 0.096 11.232 -21.316 1.00 87.19 341 ARG A O 1
ATOM 2794 N N . SER A 1 342 ? 2.008 10.616 -22.306 1.00 87.88 342 SER A N 1
ATOM 2795 C CA . SER A 1 342 ? 1.631 9.207 -22.444 1.00 87.88 342 SER A CA 1
ATOM 2796 C C . SER A 1 342 ? 1.398 8.548 -21.079 1.00 87.88 342 SER A C 1
ATOM 2798 O O . SER A 1 342 ? 0.360 7.919 -20.853 1.00 87.88 342 SER A O 1
ATOM 2800 N N . LEU A 1 343 ? 2.310 8.770 -20.126 1.00 89.62 343 LEU A N 1
ATOM 2801 C CA . LEU A 1 343 ? 2.175 8.285 -18.752 1.00 89.62 343 LEU A CA 1
ATOM 2802 C C . LEU A 1 343 ? 0.982 8.929 -18.033 1.00 89.62 343 LEU A C 1
ATOM 2804 O O . LEU A 1 343 ? 0.259 8.231 -17.332 1.00 89.62 343 LEU A O 1
ATOM 2808 N N . GLN A 1 344 ? 0.700 10.217 -18.250 1.00 90.19 344 GLN A N 1
ATOM 2809 C CA . GLN A 1 344 ? -0.493 10.871 -17.695 1.00 90.19 344 GLN A CA 1
ATOM 2810 C C . GLN A 1 344 ? -1.797 10.187 -18.135 1.00 90.19 344 GLN A C 1
ATOM 2812 O O . GLN A 1 344 ? -2.731 10.098 -17.341 1.00 90.19 344 GLN A O 1
ATOM 2817 N N . HIS A 1 345 ? -1.859 9.674 -19.367 1.00 89.00 345 HIS A N 1
ATOM 2818 C CA . HIS A 1 345 ? -3.040 8.975 -19.876 1.00 89.00 345 HIS A CA 1
ATOM 2819 C C . HIS A 1 345 ? -3.145 7.507 -19.430 1.00 89.00 345 HIS A C 1
ATOM 2821 O O . HIS A 1 345 ? -4.260 7.001 -19.311 1.00 89.00 345 HIS A O 1
ATOM 2827 N N . SER A 1 346 ? -2.024 6.815 -19.199 1.00 89.69 346 SER A N 1
ATOM 2828 C CA . SER A 1 346 ? -1.994 5.348 -19.035 1.00 89.69 346 SER A CA 1
ATOM 2829 C C . SER A 1 346 ? -1.586 4.857 -17.642 1.00 89.69 346 SER A C 1
ATOM 2831 O O . SER A 1 346 ? -2.135 3.862 -17.166 1.00 89.69 346 SER A O 1
ATOM 2833 N N . LEU A 1 347 ? -0.693 5.570 -16.945 1.00 91.38 347 LEU A N 1
ATOM 2834 C CA . LEU A 1 347 ? 0.013 5.070 -15.759 1.00 91.38 347 LEU A CA 1
ATOM 2835 C C . LEU A 1 347 ? -0.934 4.602 -14.651 1.00 91.38 347 LEU A C 1
ATOM 2837 O O . LEU A 1 347 ? -0.743 3.532 -14.081 1.00 91.38 347 LEU A O 1
ATOM 2841 N N . CYS A 1 348 ? -1.975 5.382 -14.348 1.00 90.75 348 CYS A N 1
ATOM 2842 C CA . CYS A 1 348 ? -2.925 5.013 -13.298 1.00 90.75 348 CYS A CA 1
ATOM 2843 C C . CYS A 1 348 ? -3.676 3.713 -13.638 1.00 90.75 348 CYS A C 1
ATOM 2845 O O . CYS A 1 348 ? -3.856 2.861 -12.769 1.00 90.75 348 CYS A O 1
ATOM 2847 N N . GLY A 1 349 ? -4.059 3.529 -14.906 1.00 90.88 349 GLY A N 1
ATOM 2848 C CA . GLY A 1 349 ? -4.698 2.302 -15.377 1.00 90.88 349 GLY A CA 1
ATOM 2849 C C . GLY A 1 349 ? -3.754 1.103 -15.311 1.00 90.88 349 GLY A C 1
ATOM 2850 O O . GLY A 1 349 ? -4.132 0.056 -14.792 1.00 90.88 349 GLY A O 1
ATOM 2851 N N . ASP A 1 350 ? -2.510 1.264 -15.759 1.00 91.75 350 ASP A N 1
ATOM 2852 C CA . ASP A 1 350 ? -1.514 0.188 -15.740 1.00 91.75 350 ASP A CA 1
ATOM 2853 C C . ASP A 1 350 ? -1.131 -0.250 -14.318 1.00 91.75 350 ASP A C 1
ATOM 2855 O O . ASP A 1 350 ? -0.937 -1.446 -14.068 1.00 91.75 350 ASP A O 1
ATOM 2859 N N . LEU A 1 351 ? -1.077 0.693 -13.371 1.00 92.12 351 LEU A N 1
ATOM 2860 C CA . LEU A 1 351 ? -0.888 0.405 -11.948 1.00 92.12 351 LEU A CA 1
ATOM 2861 C C . LEU A 1 351 ? -2.074 -0.386 -11.378 1.00 92.12 351 LEU A C 1
ATOM 2863 O O . LEU A 1 351 ? -1.866 -1.403 -10.721 1.00 92.12 351 LEU A O 1
ATOM 2867 N N . LEU A 1 352 ? -3.316 0.009 -11.687 1.00 90.69 352 LEU A N 1
ATOM 2868 C CA . LEU A 1 352 ? -4.520 -0.719 -11.257 1.00 90.69 352 LEU A CA 1
ATOM 2869 C C . LEU A 1 352 ? -4.626 -2.123 -11.871 1.00 90.69 352 LEU A C 1
ATOM 2871 O O . LEU A 1 352 ? -5.140 -3.035 -11.228 1.00 90.69 352 LEU A O 1
ATOM 2875 N N . LEU A 1 353 ? -4.123 -2.317 -13.092 1.00 92.19 353 LEU A N 1
ATOM 2876 C CA . LEU A 1 353 ? -4.018 -3.632 -13.738 1.00 92.19 353 LEU A CA 1
ATOM 2877 C C . LEU A 1 353 ? -2.890 -4.498 -13.143 1.00 92.19 353 LEU A C 1
ATOM 2879 O O . LEU A 1 353 ? -2.735 -5.661 -13.527 1.00 92.19 353 LEU A O 1
ATOM 2883 N N . GLY A 1 354 ? -2.083 -3.955 -12.226 1.00 89.94 354 GLY A N 1
ATOM 2884 C CA . GLY A 1 354 ? -0.960 -4.644 -11.593 1.00 89.94 354 GLY A CA 1
ATOM 2885 C C . GLY A 1 354 ? 0.201 -4.928 -12.551 1.00 89.94 354 GLY A C 1
ATOM 2886 O O . GLY A 1 354 ? 0.987 -5.843 -12.304 1.00 89.94 354 GLY A O 1
ATOM 2887 N N . ARG A 1 355 ? 0.308 -4.194 -13.671 1.00 89.88 355 ARG A N 1
ATOM 2888 C CA . ARG A 1 355 ? 1.374 -4.389 -14.678 1.00 89.88 355 ARG A CA 1
ATOM 2889 C C . ARG A 1 355 ? 2.753 -4.009 -14.150 1.00 89.88 355 ARG A C 1
ATOM 2891 O O . ARG A 1 355 ? 3.742 -4.628 -14.522 1.00 89.88 355 ARG A O 1
ATOM 2898 N N . TRP A 1 356 ? 2.792 -3.043 -13.240 1.00 89.81 356 TRP A N 1
ATOM 2899 C CA . TRP A 1 356 ? 4.005 -2.552 -12.585 1.00 89.81 356 TRP A CA 1
ATOM 2900 C C . TRP A 1 356 ? 4.312 -3.312 -11.281 1.00 89.81 356 TRP A C 1
ATOM 2902 O O . TRP A 1 356 ? 5.232 -2.957 -10.552 1.00 89.81 356 TRP A O 1
ATOM 2912 N N . GLY A 1 357 ? 3.560 -4.380 -10.985 1.00 88.50 357 GLY A N 1
ATOM 2913 C CA . GLY A 1 357 ? 3.668 -5.126 -9.734 1.00 88.50 357 GLY A CA 1
ATOM 2914 C C . GLY A 1 357 ? 3.073 -4.375 -8.541 1.00 88.50 357 GLY A C 1
ATOM 2915 O O . GLY A 1 357 ? 2.204 -3.519 -8.695 1.00 88.50 357 GLY A O 1
ATOM 2916 N N . ASN A 1 358 ? 3.529 -4.732 -7.340 1.00 90.00 358 ASN A N 1
ATOM 2917 C CA . ASN A 1 358 ? 3.133 -4.053 -6.110 1.00 90.00 358 ASN A CA 1
ATOM 2918 C C . ASN A 1 358 ? 3.808 -2.681 -6.048 1.00 90.00 358 ASN A C 1
ATOM 2920 O O . ASN A 1 358 ? 5.020 -2.591 -6.227 1.00 90.00 358 ASN A O 1
ATOM 2924 N N . TYR A 1 359 ? 3.028 -1.642 -5.766 1.00 90.62 359 TYR A N 1
ATOM 2925 C CA . TYR A 1 359 ? 3.494 -0.261 -5.747 1.00 90.62 359 TYR A CA 1
ATOM 2926 C C . TYR A 1 359 ? 3.007 0.472 -4.491 1.00 90.62 359 TYR A C 1
ATOM 2928 O O . TYR A 1 359 ? 1.967 0.144 -3.908 1.00 90.62 359 TYR A O 1
ATOM 2936 N N . SER A 1 360 ? 3.782 1.460 -4.066 1.00 87.69 360 SER A N 1
ATOM 2937 C CA . SER A 1 360 ? 3.571 2.284 -2.884 1.00 87.69 360 SER A CA 1
ATOM 2938 C C . SER A 1 360 ? 4.147 3.691 -3.078 1.00 87.69 360 SER A C 1
ATOM 2940 O O . SER A 1 360 ? 4.827 3.992 -4.061 1.00 87.69 360 SER A O 1
ATOM 2942 N N . THR A 1 361 ? 3.785 4.601 -2.177 1.00 87.12 361 THR A N 1
ATOM 2943 C CA . THR A 1 361 ? 4.174 6.009 -2.274 1.00 87.12 361 THR A CA 1
ATOM 2944 C C . THR A 1 361 ? 5.678 6.143 -2.043 1.00 87.12 361 THR A C 1
ATOM 2946 O O . THR A 1 361 ? 6.171 5.706 -1.007 1.00 87.12 361 THR A O 1
ATOM 2949 N N . GLY A 1 362 ? 6.392 6.781 -2.971 1.00 86.06 362 GLY A N 1
ATOM 2950 C CA . GLY A 1 362 ? 7.851 6.906 -2.956 1.00 86.06 362 GLY A CA 1
ATOM 2951 C C . GLY A 1 362 ? 8.588 5.850 -3.785 1.00 86.06 362 GLY A C 1
ATOM 2952 O O . GLY A 1 362 ? 9.813 5.916 -3.899 1.00 86.06 362 GLY A O 1
ATOM 2953 N N . ASP A 1 363 ? 7.876 4.894 -4.391 1.00 89.06 363 ASP A N 1
ATOM 2954 C CA . ASP A 1 363 ? 8.513 3.871 -5.221 1.00 89.06 363 ASP A CA 1
ATOM 2955 C C . ASP A 1 363 ? 9.034 4.453 -6.540 1.00 89.06 363 ASP A C 1
ATOM 2957 O O . ASP A 1 363 ? 8.397 5.290 -7.190 1.00 89.06 363 ASP A O 1
ATOM 2961 N N . CYS A 1 364 ? 10.213 3.981 -6.942 1.00 89.38 364 CYS A N 1
ATOM 2962 C CA . CYS A 1 364 ? 10.871 4.353 -8.188 1.00 89.38 364 CYS A CA 1
ATOM 2963 C C . CYS A 1 364 ? 10.910 3.160 -9.142 1.00 89.38 364 CYS A C 1
ATOM 2965 O O . CYS A 1 364 ? 11.334 2.067 -8.773 1.00 89.38 364 CYS A O 1
ATOM 2967 N N . PHE A 1 365 ? 10.540 3.400 -10.392 1.00 90.81 365 PHE A N 1
ATOM 2968 C CA . PHE A 1 365 ? 10.559 2.425 -11.471 1.00 90.81 365 PHE A CA 1
ATOM 2969 C C . PHE A 1 365 ? 11.515 2.885 -12.557 1.00 90.81 365 PHE A C 1
ATOM 2971 O O . PHE A 1 365 ? 11.550 4.064 -12.901 1.00 90.81 365 PHE A O 1
ATOM 2978 N N . ILE A 1 366 ? 12.278 1.949 -13.111 1.00 88.75 366 ILE A N 1
ATOM 2979 C CA . ILE A 1 366 ? 13.159 2.212 -14.244 1.00 88.75 366 ILE A CA 1
ATOM 2980 C C . ILE A 1 366 ? 12.494 1.612 -15.477 1.00 88.75 366 ILE A C 1
ATOM 2982 O O . ILE A 1 366 ? 12.336 0.398 -15.581 1.00 88.75 366 ILE A O 1
ATOM 2986 N N . LEU A 1 367 ? 12.089 2.481 -16.393 1.00 85.19 367 LEU A N 1
ATOM 2987 C CA . LEU A 1 367 ? 11.679 2.126 -17.738 1.00 85.19 367 LEU A CA 1
ATOM 2988 C C . LEU A 1 367 ? 12.931 2.085 -18.602 1.00 85.19 367 LEU A C 1
ATOM 2990 O O . LEU A 1 367 ? 13.578 3.111 -18.796 1.00 85.19 367 LEU A O 1
ATOM 2994 N N . ALA A 1 368 ? 13.266 0.900 -19.093 1.00 81.38 368 ALA A N 1
ATOM 2995 C CA . ALA A 1 368 ? 14.377 0.694 -20.004 1.00 81.38 368 ALA A CA 1
ATOM 2996 C C . ALA A 1 368 ? 13.845 0.229 -21.363 1.00 81.38 368 ALA A C 1
ATOM 2998 O O . ALA A 1 368 ? 12.987 -0.649 -21.442 1.00 81.38 368 ALA A O 1
ATOM 2999 N N . SER A 1 369 ? 14.377 0.833 -22.414 1.00 76.38 369 SER A N 1
ATOM 3000 C CA . SER A 1 369 ? 14.218 0.479 -23.820 1.00 76.38 369 SER A CA 1
ATOM 3001 C C . SER A 1 369 ? 15.607 0.486 -24.458 1.00 76.38 369 SER A C 1
ATOM 3003 O O . SER A 1 369 ? 16.526 1.093 -23.909 1.00 76.38 369 SER A O 1
ATOM 3005 N N . ASP A 1 370 ? 15.754 -0.112 -25.641 1.00 72.38 370 ASP A N 1
ATOM 3006 C CA . ASP A 1 370 ? 17.042 -0.206 -26.353 1.00 72.38 370 ASP A CA 1
ATOM 3007 C C . ASP A 1 370 ? 17.803 1.130 -26.471 1.00 72.38 370 ASP A C 1
ATOM 3009 O O . ASP A 1 370 ? 19.031 1.152 -26.422 1.00 72.38 370 ASP A O 1
ATOM 3013 N N . TYR A 1 371 ? 17.078 2.249 -26.559 1.00 67.38 371 TYR A N 1
ATOM 3014 C CA . TYR A 1 371 ? 17.643 3.589 -26.738 1.00 67.38 371 TYR A CA 1
ATOM 3015 C C . TYR A 1 371 ? 17.416 4.531 -25.551 1.00 67.38 371 TYR A C 1
ATOM 3017 O O . TYR A 1 371 ? 17.822 5.690 -25.607 1.00 67.38 371 TYR A O 1
ATOM 3025 N N . LEU A 1 372 ? 16.715 4.090 -24.500 1.00 71.50 372 LEU A N 1
ATOM 3026 C CA . LEU A 1 372 ? 16.141 5.026 -23.535 1.00 71.50 372 LEU A CA 1
ATOM 3027 C C . LEU A 1 372 ? 15.977 4.439 -22.145 1.00 71.50 372 LEU A C 1
ATOM 3029 O O . LEU A 1 372 ? 15.370 3.387 -21.971 1.00 71.50 372 LEU A O 1
ATOM 3033 N N . ASN A 1 373 ? 16.448 5.188 -21.151 1.00 81.44 373 ASN A N 1
ATOM 3034 C CA . ASN A 1 373 ? 16.242 4.883 -19.746 1.00 81.44 373 ASN A CA 1
ATOM 3035 C C . ASN A 1 373 ? 15.540 6.060 -19.069 1.00 81.44 373 ASN A C 1
ATOM 3037 O O . ASN A 1 373 ? 16.067 7.168 -19.000 1.00 81.44 373 ASN A O 1
ATOM 3041 N N . ALA A 1 374 ? 14.350 5.814 -18.536 1.00 83.50 374 ALA A N 1
ATOM 3042 C CA . ALA A 1 374 ? 13.598 6.794 -17.774 1.00 83.50 374 ALA A CA 1
ATOM 3043 C C . ALA A 1 374 ? 13.295 6.253 -16.379 1.00 83.50 374 ALA A C 1
ATOM 3045 O O . ALA A 1 374 ? 12.867 5.117 -16.210 1.00 83.50 374 ALA A O 1
ATOM 3046 N N . LEU A 1 375 ? 13.494 7.082 -15.366 1.00 87.81 375 LEU A N 1
ATOM 3047 C CA . LEU A 1 375 ? 13.113 6.802 -13.994 1.00 87.81 375 LEU A CA 1
ATOM 3048 C C . LEU A 1 375 ? 11.773 7.481 -13.708 1.00 87.81 375 LEU A C 1
ATOM 3050 O O . LEU A 1 375 ? 11.644 8.699 -13.797 1.00 87.81 375 LEU A O 1
ATOM 3054 N N . VAL A 1 376 ? 10.770 6.692 -13.347 1.00 90.06 376 VAL A N 1
ATOM 3055 C CA . VAL A 1 376 ? 9.446 7.156 -12.929 1.00 90.06 376 VAL A CA 1
ATOM 3056 C C . VAL A 1 376 ? 9.347 7.016 -11.417 1.00 90.06 376 VAL A C 1
ATOM 3058 O O . VAL A 1 376 ? 9.416 5.912 -10.888 1.00 90.06 376 VAL A O 1
ATOM 3061 N N . HIS A 1 377 ? 9.180 8.128 -10.715 1.00 90.25 377 HIS A N 1
ATOM 3062 C CA . HIS A 1 377 ? 9.023 8.172 -9.266 1.00 90.25 377 HIS A CA 1
ATOM 3063 C C . HIS A 1 377 ? 7.565 8.465 -8.903 1.00 90.25 377 HIS A C 1
ATOM 3065 O O . HIS A 1 377 ? 7.016 9.485 -9.324 1.00 90.25 377 HIS A O 1
ATOM 3071 N N . LEU A 1 378 ? 6.931 7.588 -8.123 1.00 90.75 378 LEU A N 1
ATOM 3072 C CA . LEU A 1 378 ? 5.571 7.788 -7.624 1.00 90.75 378 LEU A CA 1
ATOM 3073 C C . LEU A 1 378 ? 5.597 8.698 -6.392 1.00 90.75 378 LEU A C 1
ATOM 3075 O O . LEU A 1 378 ? 6.017 8.284 -5.317 1.00 90.75 378 LEU A O 1
ATOM 3079 N N . ILE A 1 379 ? 5.127 9.938 -6.532 1.00 87.50 379 ILE A N 1
ATOM 3080 C CA . ILE A 1 379 ? 5.148 10.930 -5.448 1.00 87.50 379 ILE A CA 1
ATOM 3081 C C . ILE A 1 379 ? 3.987 10.713 -4.481 1.00 87.50 379 ILE A C 1
ATOM 3083 O O . ILE A 1 379 ? 4.175 10.759 -3.270 1.00 87.50 379 ILE A O 1
ATOM 3087 N N . GLU A 1 380 ? 2.784 10.513 -5.014 1.00 85.88 380 GLU A N 1
ATOM 3088 C CA . GLU A 1 380 ? 1.557 10.352 -4.235 1.00 85.88 380 GLU A CA 1
ATOM 3089 C C . GLU A 1 380 ? 0.626 9.355 -4.924 1.00 85.88 380 GLU A C 1
ATOM 3091 O O . GLU A 1 380 ? 0.492 9.341 -6.150 1.00 85.88 380 GLU A O 1
ATOM 3096 N N . ILE A 1 381 ? -0.041 8.531 -4.117 1.00 86.69 381 ILE A N 1
ATOM 3097 C CA . ILE A 1 381 ? -1.030 7.556 -4.573 1.00 86.69 381 ILE A CA 1
ATOM 3098 C C . ILE A 1 381 ? -2.334 7.807 -3.824 1.00 86.69 381 ILE A C 1
ATOM 3100 O O . ILE A 1 381 ? -2.390 7.763 -2.593 1.00 86.69 381 ILE A O 1
ATOM 3104 N N . GLY A 1 382 ? -3.391 8.038 -4.591 1.00 84.12 382 GLY A N 1
ATOM 3105 C CA . GLY A 1 382 ? -4.766 8.081 -4.130 1.00 84.12 382 GLY A CA 1
ATOM 3106 C C . GLY A 1 382 ? -5.603 6.964 -4.749 1.00 84.12 382 GLY A C 1
ATOM 3107 O O . GLY A 1 382 ? -5.143 6.147 -5.549 1.00 84.12 382 GLY A O 1
ATOM 3108 N N . ASN A 1 383 ? -6.882 6.932 -4.396 1.00 85.31 383 ASN A N 1
ATOM 3109 C CA . ASN A 1 383 ? -7.829 5.982 -4.959 1.00 85.31 383 ASN A CA 1
ATOM 3110 C C . ASN A 1 383 ? -8.213 6.375 -6.402 1.00 85.31 383 ASN A C 1
ATOM 3112 O O . ASN A 1 383 ? -9.085 7.216 -6.638 1.00 85.31 383 ASN A O 1
ATOM 3116 N N . GLY A 1 384 ? -7.519 5.774 -7.372 1.00 83.81 384 GLY A N 1
ATOM 3117 C CA . GLY A 1 384 ? -7.677 6.075 -8.799 1.00 83.81 384 GLY A CA 1
ATOM 3118 C C . GLY A 1 384 ? -7.011 7.383 -9.235 1.00 83.81 384 GLY A C 1
ATOM 3119 O O . GLY A 1 384 ? -7.387 7.943 -10.260 1.00 83.81 384 GLY A O 1
ATOM 3120 N N . LEU A 1 385 ? -6.054 7.883 -8.449 1.00 87.19 385 LEU A N 1
ATOM 3121 C CA . LEU A 1 385 ? -5.228 9.046 -8.765 1.00 87.19 385 LEU A CA 1
ATOM 3122 C C . LEU A 1 385 ? -3.775 8.698 -8.446 1.00 87.19 385 LEU A C 1
ATOM 3124 O O . LEU A 1 385 ? -3.500 8.131 -7.390 1.00 87.19 385 LEU A O 1
ATOM 3128 N N . VAL A 1 386 ? -2.850 9.046 -9.334 1.00 89.19 386 VAL A N 1
ATOM 3129 C CA . VAL A 1 386 ? -1.414 8.877 -9.099 1.00 89.19 386 VAL A CA 1
ATOM 3130 C C . VAL A 1 386 ? -0.692 10.128 -9.563 1.00 89.19 386 VAL A C 1
ATOM 3132 O O . VAL A 1 386 ? -0.887 10.583 -10.690 1.00 89.19 386 VAL A O 1
ATOM 3135 N N . THR A 1 387 ? 0.161 10.655 -8.696 1.00 88.94 387 THR A N 1
ATOM 3136 C CA . THR A 1 387 ? 1.040 11.784 -8.989 1.00 88.94 387 THR A CA 1
ATOM 3137 C C . THR A 1 387 ? 2.453 11.243 -9.128 1.00 88.94 387 THR A C 1
ATOM 3139 O O . THR A 1 387 ? 2.950 10.565 -8.228 1.00 88.94 387 THR A O 1
ATOM 3142 N N . PHE A 1 388 ? 3.113 11.524 -10.247 1.00 90.38 388 PHE A N 1
ATOM 3143 C CA . PHE A 1 388 ? 4.440 10.990 -10.541 1.00 90.38 388 PHE A CA 1
ATOM 3144 C C . PHE A 1 388 ? 5.394 12.080 -11.021 1.00 90.38 388 PHE A C 1
ATOM 3146 O O . PHE A 1 388 ? 4.976 13.138 -11.492 1.00 90.38 388 PHE A O 1
ATOM 3153 N N . GLN A 1 389 ? 6.685 11.796 -10.908 1.00 87.06 389 GLN A N 1
ATOM 3154 C CA . GLN A 1 389 ? 7.771 12.588 -11.464 1.00 87.06 389 GLN A CA 1
ATOM 3155 C C . GLN A 1 389 ? 8.584 11.712 -12.407 1.00 87.06 389 GLN A C 1
ATOM 3157 O O . GLN A 1 389 ? 9.001 10.613 -12.045 1.00 87.06 389 GLN A O 1
ATOM 3162 N N . LEU A 1 390 ? 8.803 12.206 -13.621 1.00 84.69 390 LEU A N 1
ATOM 3163 C CA . LEU A 1 390 ? 9.641 11.560 -14.620 1.00 84.69 390 LEU A CA 1
ATOM 3164 C C . LEU A 1 390 ? 11.047 12.159 -14.565 1.00 84.69 390 LEU A C 1
ATOM 3166 O O . LEU A 1 390 ? 11.205 13.378 -14.501 1.00 84.69 390 LEU A O 1
ATOM 3170 N N . ARG A 1 391 ? 12.063 11.301 -14.610 1.00 76.69 391 ARG A N 1
ATOM 3171 C CA . ARG A 1 391 ? 13.473 11.672 -14.698 1.00 76.69 391 ARG A CA 1
ATOM 3172 C C . ARG A 1 391 ? 14.154 10.916 -15.818 1.00 76.69 391 ARG A C 1
ATOM 3174 O O . ARG A 1 391 ? 13.944 9.722 -15.990 1.00 76.69 391 ARG A O 1
ATOM 3181 N N . GLY A 1 392 ? 14.993 11.623 -16.550 1.00 66.25 392 GLY A N 1
ATOM 3182 C CA . GLY A 1 392 ? 15.837 11.058 -17.584 1.00 66.25 392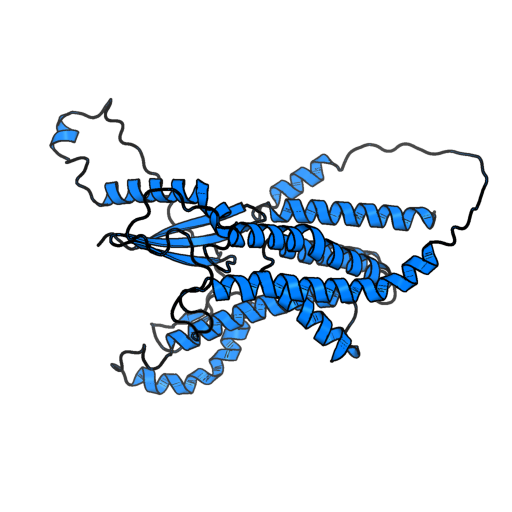 GLY A CA 1
ATOM 3183 C C . GLY A 1 392 ? 17.220 10.727 -17.062 1.00 66.25 392 GLY A C 1
ATOM 3184 O O . GLY A 1 392 ? 17.856 11.596 -16.472 1.00 66.25 392 GLY A O 1
ATOM 3185 N N . LEU A 1 393 ? 17.699 9.512 -17.308 1.00 57.38 393 LEU A N 1
ATOM 3186 C CA . LEU A 1 393 ? 19.135 9.296 -17.455 1.00 57.38 393 LEU A CA 1
ATOM 3187 C C . LEU A 1 393 ? 19.401 9.350 -18.961 1.00 57.38 393 LEU A C 1
ATOM 3189 O O . LEU A 1 393 ? 18.636 8.781 -19.733 1.00 57.38 393 LEU A O 1
ATOM 3193 N N . GLU A 1 394 ? 20.405 10.131 -19.347 1.00 50.69 394 GLU A N 1
ATOM 3194 C CA . GLU A 1 394 ? 20.720 10.562 -20.715 1.00 50.69 394 GLU A CA 1
ATOM 3195 C C . GLU A 1 394 ? 20.531 9.485 -21.802 1.00 50.69 394 GLU A C 1
ATOM 3197 O O . GLU A 1 394 ? 20.788 8.297 -21.585 1.00 50.69 394 GLU A O 1
ATOM 3202 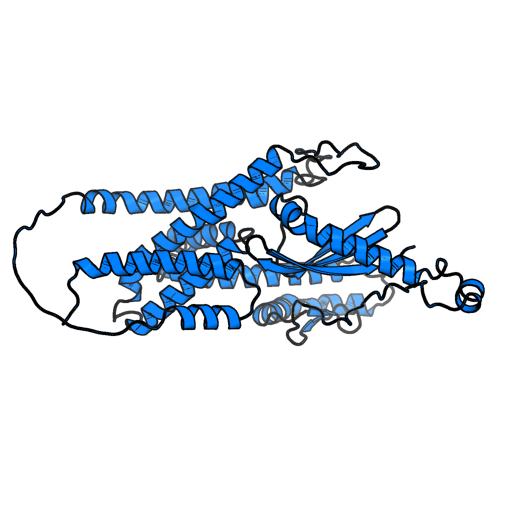N N . PHE A 1 395 ? 20.118 9.931 -22.996 1.00 49.72 395 PHE A N 1
ATOM 3203 C CA . PHE A 1 395 ? 20.235 9.139 -24.222 1.00 49.72 395 PHE A CA 1
ATOM 3204 C C . PHE A 1 395 ? 21.709 8.767 -24.412 1.00 49.72 395 PHE A C 1
ATOM 3206 O O . PHE A 1 395 ? 22.583 9.617 -24.236 1.00 49.72 395 PHE A O 1
ATOM 3213 N N . ARG A 1 396 ? 21.978 7.496 -24.714 1.00 43.88 396 ARG A N 1
ATOM 3214 C CA . ARG A 1 396 ? 23.324 7.032 -25.063 1.00 43.88 396 ARG A CA 1
ATOM 3215 C C . ARG A 1 396 ? 23.603 7.188 -26.542 1.00 43.88 396 ARG A C 1
ATOM 3217 O O . ARG A 1 396 ? 22.670 6.915 -27.330 1.00 43.88 396 ARG A O 1
#

Organism: Cervus elaphus hippelaphus (NCBI:txid46360)

pLDDT: mean 77.15, std 16.3, range [27.77, 95.56]

Foldseek 3Di:
DPDDPVVVVVVVVVVLVVLLVVLQVVLFDDPDCVVVVVVVVVPPDDDDDDDDDDDDDDDDPDPPPVVVVVCLVVVLVVLLVLLLVLLCVQQPVLLLLQDQQRVVPDNGRNDDFPCNPPPDDPDPGDQDPSLVVNLVSLCCQLPPRQSVNLSSLLVVCLVVLCDPVHDPNVVSVVCSSVLSSVSNNCSLFAVNCLSVLSNCLCCCCVPPNVVPDSGSSVSSSVSVVVVQLVVQLVVQVVVLCVLLPPVVDDPPDPQQVVVVVVCPCVSVQSSVCSVQVFDWDDDVSHSDTDTDHHDALDDDDDDDDDDDDDPPPDDPVVCVVDVPPPPVVNVVVVVCVVVVVVCVVPVLVCVSSCVVRRDDAQDWDWDDDPFFTKIKTFHGTGNSDTDIDIDGDDGD

Radius of gyration: 27.59 Å; chains: 1; bounding box: 92×58×74 Å